Protein AF-0000000074038233 (afdb_homodimer)

pLDDT: mean 83.35, std 12.96, range [37.84, 97.69]

Sequence (572 aa):
MSAATRVLFHPYRFRLAFTYTLSVTEFVLGLLYPFTIGLAINGFLDGRGIISIAPLTAVWLLQAAFSALYQITASRLFAKIYRTIAGKLILGEQNTPDTTSEIAARVIMVEKICDALADEVPLLISGIVGIFGSAVMLFLYDLRVGAVAAALIVIIALLQWWFSIRAVDLNERINTLRESHVKVISQPAPARIRDYFRAITRLNIRFKDVETGAWSIADVFSLGAVVLVLFLVTRNSTFDVGSIYAMVAYVMTLTDSLENAPDLVDEGAHFYDVSLRIATQLRERTMSAATRVLFHPYRFRLAFTYTLSVTEFVLGLLYPFTIGLAINGFLDGRGIISIAPLTAVWLLQAAFSALYQITASRLFAKIYRTIAGKLILGEQNTPDTTSEIAARVIMVEKICDALADEVPLLISGIVGIFGSAVMLFLYDLRVGAVAAALIVIIALLQWWFSIRAVDLNERINTLRESHVKVISQPAPARIRDYFRAITRLNIRFKDVETGAWSIADVFSLGAVVLVLFLVTRNSTFDVGSIYAMVAYVMTLTDSLENAPDLVDEGAHFYDVSLRIATQLRERT

Foldseek 3Di:
DDPLCCVLCVVVVVLLVVLVVLLLLLLLLVLCQLVLQLQLVVCVVVVVPPVSNVSNVVSVVSSVVSVVVSVVSLVVSLVVSLCVVLVCLVPVCVPPPDDPVRSVVLSVLSVVLSVLSVPQVSLLSNLVCLQVVLLVVLCVLPVVLSVLSVVLLVVLVVLVVVLVVVLVVLVVVLVVLVVCVVVCVVDPDVVSVVVSVVVNVVSVVVNVVSVVVSLVVSVVSLVVSLVVLLVVQVVPVPDDPSSSSSSSVSSVSNSVSSSCVVVSVVSVVVSVVSSVVSSVVVVVVD/DDPLCCVLCVVVVVLLVVLVVLLLLLLLLVLCQLVLVLQLVVCVVVVVPPVSNVVNVVSVVVSVVSVVVSVVSLVVSLVVSLCVVLVCLVPVCPPPPDDPVRSVVLSVLSVVLSVLSSPQSSLLSNLVCLQVVLLVVLCVLPVVLSVLSVVLLVVLVVLVVVLVVVLVVLVVVLVVLVVCVVVCVVDPDVVSVVVSVVVNVVSVVVSVVSVVVSLVVSVVSLVVSLVVLLVVQVVPPPDDPSSSSSSSVSSVSNSVSSSCVVVSVVSVVVSVVSSVVSSVVVVVVD

Solvent-accessible surface area (backbone atoms only — not comparable to full-atom values): 28769 Å² total; per-residue (Å²): 126,60,71,44,52,42,63,72,36,48,85,43,41,67,61,48,50,51,36,50,48,32,46,50,49,22,47,53,38,55,64,40,44,44,54,28,48,14,46,24,48,42,23,35,65,71,64,59,45,74,66,28,40,46,62,35,52,50,40,51,51,48,23,47,49,31,44,42,51,24,51,56,51,41,46,51,49,43,36,49,51,43,40,54,50,42,46,45,58,66,64,64,41,77,82,51,90,64,50,61,64,54,51,51,52,49,44,50,50,50,51,51,49,43,47,36,58,66,55,40,49,54,50,43,49,46,36,52,45,31,39,52,48,28,34,51,53,31,37,72,74,34,62,70,50,16,48,48,42,51,50,49,52,51,53,46,48,51,51,48,50,54,48,48,58,55,48,50,57,51,48,51,53,48,50,56,52,55,67,44,43,64,60,46,57,69,54,75,39,70,68,59,48,52,50,49,43,50,50,50,36,50,53,50,37,52,50,50,51,54,49,44,50,51,50,49,54,46,47,52,52,45,49,51,46,52,52,51,40,53,52,58,52,43,66,42,79,79,58,50,68,14,55,48,42,21,50,53,48,31,52,52,44,26,49,54,28,57,69,46,41,63,59,41,50,51,42,48,49,50,47,48,50,54,44,48,55,47,28,53,57,51,48,74,68,100,126,62,70,44,50,43,63,72,36,48,84,43,40,66,61,50,50,52,37,50,48,31,48,50,48,21,47,53,39,55,65,40,45,43,55,29,48,13,47,23,47,41,22,36,65,71,64,59,45,75,68,29,41,47,62,35,53,50,42,50,52,49,24,47,48,32,44,42,51,24,52,57,51,40,46,51,49,43,36,49,52,42,41,54,52,43,47,47,58,64,64,63,42,78,81,51,90,64,50,60,64,55,50,51,52,49,44,51,49,49,50,50,48,44,47,37,56,68,55,38,49,54,52,43,48,47,36,50,45,31,38,52,49,27,36,52,52,31,38,72,75,33,62,69,51,17,48,49,42,50,50,50,51,51,54,47,49,51,51,49,50,54,49,48,59,55,47,50,57,54,47,51,52,48,50,55,52,56,68,44,42,64,60,46,57,68,54,76,41,70,71,59,46,51,50,48,42,50,50,51,36,50,52,51,37,50,52,49,50,55,49,42,50,52,51,48,54,46,47,52,53,45,50,51,46,52,53,52,40,53,51,57,51,44,67,41,81,80,58,49,69,14,57,47,43,19,49,54,47,31,51,50,43,26,48,54,27,57,70,46,40,63,60,40,51,50,42,49,49,49,48,49,51,55,43,48,54,48,29,53,59,51,48,75,70,98

InterPro domains:
  IPR011527 ABC transporter type 1, transmembrane domain [PF13748] (10-234)
  IPR011527 ABC transporter type 1, transmembrane domain [PS50929] (22-270)
  IPR036640 ABC transporter type 1, transmembrane domain superfamily [G3DSA:1.20.1560.10] (7-269)
  IPR036640 ABC transporter type 1, transmembrane domain superfamily [SSF90123] (9-262)

Secondary structure (DSSP, 8-state):
--HHHHHHHGGGHHHHHHHHHHHHHHHHHHTTHHHHHHHHHHHHHTT-GGGGGHHHHHHHHHHHHHHHHHHHHHHHHHHHHHHHHHHHHHHGGGGS---HHHHHHHHHHHHHHHHHHHHHHHHHHHHHIIIIIHHHHHHHH-HHHHHHHHHHHHHHHHHHHHHHHHHHHHHHHHHHHHHTHHHHHHS--HHHHHHHHHHHHHHHHHHHHHHHHHHHHHHHHHHHHHHHHHHHHHH-TT--HHHHHHHHHHHHHHHHHHHTHHHHHHHHHHHHHHHHHHHHHHHTT-/--HHHHHHHGGGHHHHHHHHHHHHHHHHHHTTHHHHHHHHHHHHHTT-GGGGGHHHHHHHHHHHHHHHHHHHHHHHHHHHHHHHHHHHHHHGGGGS---HHHHHHHHHHHHHHHHHHHHHHHHHHHHHIIIIIHHHHHHHH-HHHHHHHHHHHHHHHHHHHHHHHHHHHHHHHHHHHHHTHHHHHHS--HHHHHHHHHHHHHHHHHHHHHHHHHHHHHHHHHHHHHHHHHHHHHH-TT--HHHHHHHHHHHHHHHHHHHTHHHHHHHHHHHHHHHHHHHHHHHTT-

Nearest PDB structures (foldseek):
  8chb-assembly1_B  TM=6.673E-01  e=4.716E-07  Bacillus subtilis
  8qoe-assembly1_A  TM=6.163E-01  e=1.747E-07  Bacillus subtilis
  8vp5-assembly1_B  TM=6.688E-01  e=1.217E-06  Acetivibrio thermocellus ATCC 27405
  7sel-assembly1_B  TM=6.405E-01  e=1.217E-05  Escherichia coli
  8t46-assembly1_A  TM=6.526E-01  e=5.402E-05  Homo sapiens

Radius of gyration: 25.87 Å; Cα contacts (8 Å, |Δi|>4): 597; chains: 2; bounding box: 47×79×59 Å

Structure (mmCIF, N/CA/C/O backbone):
data_AF-0000000074038233-model_v1
#
loop_
_entity.id
_entity.type
_entity.pdbx_description
1 polymer 'ABC transporter transmembrane region'
#
loop_
_atom_site.group_PDB
_atom_site.id
_atom_site.type_symbol
_atom_site.label_atom_id
_atom_site.label_alt_id
_atom_site.label_comp_id
_atom_site.label_asym_id
_atom_site.label_entity_id
_atom_site.label_seq_id
_atom_site.pdbx_PDB_ins_code
_atom_site.Cartn_x
_atom_site.Cartn_y
_atom_site.Cartn_z
_atom_site.occupancy
_atom_site.B_iso_or_equiv
_atom_site.auth_seq_id
_atom_site.auth_comp_id
_atom_site.auth_asym_id
_atom_site.auth_atom_id
_atom_site.pdbx_PDB_model_num
ATOM 1 N N . MET A 1 1 ? -5.223 19.297 -16.031 1 38.03 1 MET A N 1
ATOM 2 C CA . MET A 1 1 ? -4.094 19.938 -15.359 1 38.03 1 MET A CA 1
ATOM 3 C C . MET A 1 1 ? -4.277 21.453 -15.32 1 38.03 1 MET A C 1
ATOM 5 O O . MET A 1 1 ? -4.488 22.094 -16.359 1 38.03 1 MET A O 1
ATOM 9 N N . SER A 1 2 ? -4.465 21.875 -14.18 1 43.56 2 SER A N 1
ATOM 10 C CA . SER A 1 2 ? -4.793 23.297 -14.195 1 43.56 2 SER A CA 1
ATOM 11 C C . SER A 1 2 ? -3.664 24.109 -14.805 1 43.56 2 SER A C 1
ATOM 13 O O . SER A 1 2 ? -2.512 23.672 -14.828 1 43.56 2 SER A O 1
ATOM 15 N N . ALA A 1 3 ? -3.924 25.156 -15.461 1 46.62 3 ALA A N 1
ATOM 16 C CA . ALA A 1 3 ? -3.07 26.156 -16.109 1 46.62 3 ALA A CA 1
ATOM 17 C C . ALA A 1 3 ? -1.905 26.531 -15.195 1 46.62 3 ALA A C 1
ATOM 19 O O . ALA A 1 3 ? -0.784 26.75 -15.664 1 46.62 3 ALA A O 1
ATOM 20 N N . ALA A 1 4 ? -2.191 26.609 -13.914 1 43.53 4 ALA A N 1
ATOM 21 C CA . ALA A 1 4 ? -1.221 27.125 -12.953 1 43.53 4 ALA A CA 1
ATOM 22 C C . ALA A 1 4 ? -0.135 26.094 -12.656 1 43.53 4 ALA A C 1
ATOM 24 O O . ALA A 1 4 ? 1.044 26.438 -12.547 1 43.53 4 ALA A O 1
ATOM 25 N N . THR A 1 5 ? -0.519 24.734 -12.508 1 53.25 5 THR A N 1
ATOM 26 C CA . THR A 1 5 ? 0.514 23.703 -12.375 1 53.25 5 THR A CA 1
ATOM 27 C C . THR A 1 5 ? 1.423 23.703 -13.602 1 53.25 5 THR A C 1
ATOM 29 O O . THR A 1 5 ? 2.623 23.438 -13.492 1 53.25 5 THR A O 1
ATOM 32 N N . ARG A 1 6 ? 0.792 24.125 -14.594 1 55.62 6 ARG A N 1
ATOM 33 C CA . ARG A 1 6 ? 1.523 24.188 -15.852 1 55.62 6 ARG A CA 1
ATOM 34 C C . ARG A 1 6 ? 2.582 25.281 -15.82 1 55.62 6 ARG A C 1
ATOM 36 O O . ARG A 1 6 ? 3.691 25.094 -16.328 1 55.62 6 ARG A O 1
ATOM 43 N N . VAL A 1 7 ? 2.197 26.344 -15.156 1 53.88 7 VAL A N 1
ATOM 44 C CA . VAL A 1 7 ? 3.135 27.469 -15.164 1 53.88 7 VAL A CA 1
ATOM 45 C C . VAL A 1 7 ? 4.32 27.156 -14.258 1 53.88 7 VAL A C 1
ATOM 47 O O . VAL A 1 7 ? 5.465 27.469 -14.586 1 53.88 7 VAL A O 1
ATOM 50 N N . LEU A 1 8 ? 3.986 26.5 -13.133 1 58.06 8 LEU A N 1
ATOM 51 C CA . LEU A 1 8 ? 5.047 26.25 -12.156 1 58.06 8 LEU A CA 1
ATOM 52 C C . LEU A 1 8 ? 5.922 25.078 -12.594 1 58.06 8 LEU A C 1
ATOM 54 O O . LEU A 1 8 ? 7.141 25.109 -12.398 1 58.06 8 LEU A O 1
ATOM 58 N N . PHE A 1 9 ? 5.262 24.234 -13.281 1 66 9 PHE A N 1
ATOM 59 C CA . PHE A 1 9 ? 6.004 23.016 -13.594 1 66 9 PHE A CA 1
ATOM 60 C C . PHE A 1 9 ? 6.402 23 -15.062 1 66 9 PHE A C 1
ATOM 62 O O . PHE A 1 9 ? 7.129 22.109 -15.508 1 66 9 PHE A O 1
ATOM 69 N N . HIS A 1 10 ? 6.023 24.062 -15.68 1 68.88 10 HIS A N 1
ATOM 70 C CA . HIS A 1 10 ? 6.285 24.141 -17.109 1 68.88 10 HIS A CA 1
ATOM 71 C C . HIS A 1 10 ? 7.777 24.047 -17.406 1 68.88 10 HIS A C 1
ATOM 73 O O . HIS A 1 10 ? 8.195 23.312 -18.312 1 68.88 10 HIS A O 1
ATOM 79 N N . PRO A 1 11 ? 8.539 24.719 -16.547 1 74.69 11 PRO A N 1
ATOM 80 C CA . PRO A 1 11 ? 9.961 24.609 -16.875 1 74.69 11 PRO A CA 1
ATOM 81 C C . PRO A 1 11 ? 10.531 23.219 -16.594 1 74.69 11 PRO A C 1
ATOM 83 O O . PRO A 1 11 ? 11.562 22.844 -17.156 1 74.69 11 PRO A O 1
ATOM 86 N N . TYR A 1 12 ? 9.82 22.594 -15.828 1 85.38 12 TYR A N 1
ATOM 87 C CA . TYR A 1 12 ? 10.328 21.281 -15.422 1 85.38 12 TYR A CA 1
ATOM 88 C C . TYR A 1 12 ? 9.508 20.156 -16.062 1 85.38 12 TYR A C 1
ATOM 90 O O . TYR A 1 12 ? 9.625 19 -15.672 1 85.38 12 TYR A O 1
ATOM 98 N N . ARG A 1 13 ? 8.82 20.516 -17.094 1 84.44 13 ARG A N 1
ATOM 99 C CA . ARG A 1 13 ? 7.891 19.562 -17.688 1 84.44 13 ARG A CA 1
ATOM 100 C C . ARG A 1 13 ? 8.633 18.375 -18.281 1 84.44 13 ARG A C 1
ATOM 102 O O . ARG A 1 13 ? 8.203 17.234 -18.141 1 84.44 13 ARG A O 1
ATOM 109 N N . PHE A 1 14 ? 9.719 18.656 -18.984 1 90.06 14 PHE A N 1
ATOM 110 C CA . PHE A 1 14 ? 10.445 17.594 -19.641 1 90.06 14 PHE A CA 1
ATOM 111 C C . PHE A 1 14 ? 11.156 16.703 -18.609 1 90.06 14 PHE A C 1
ATOM 113 O O . PHE A 1 14 ? 11.211 15.484 -18.766 1 90.06 14 PHE A O 1
ATOM 120 N N . ARG A 1 15 ? 11.672 17.312 -17.594 1 91.25 15 ARG A N 1
ATOM 121 C CA . ARG A 1 15 ? 12.344 16.547 -16.547 1 91.25 15 ARG A CA 1
ATOM 122 C C . ARG A 1 15 ? 11.344 15.711 -15.758 1 91.25 15 ARG A C 1
ATOM 124 O O . ARG A 1 15 ? 11.648 14.578 -15.383 1 91.25 15 ARG A O 1
ATOM 131 N N . LEU A 1 16 ? 10.188 16.312 -15.516 1 91.81 16 LEU A N 1
ATOM 132 C CA . LEU A 1 16 ? 9.133 15.578 -14.836 1 91.81 16 LEU A CA 1
ATOM 133 C C . LEU A 1 16 ? 8.648 14.406 -15.688 1 91.81 16 LEU A C 1
ATOM 135 O O . LEU A 1 16 ? 8.453 13.305 -15.172 1 91.81 16 LEU A O 1
ATOM 139 N N . ALA A 1 17 ? 8.445 14.68 -16.938 1 93.06 17 ALA A N 1
ATOM 140 C CA . ALA A 1 17 ? 8.016 13.625 -17.859 1 93.06 17 ALA A CA 1
ATOM 141 C C . ALA A 1 17 ? 9.023 12.477 -17.875 1 93.06 17 ALA A C 1
ATOM 143 O O . ALA A 1 17 ? 8.641 11.305 -17.875 1 93.06 17 ALA A O 1
ATOM 144 N N . PHE A 1 18 ? 10.258 12.836 -17.938 1 94.81 18 PHE A N 1
ATOM 145 C CA . PHE A 1 18 ? 11.312 11.828 -17.922 1 94.81 18 PHE A CA 1
ATOM 146 C C . PHE A 1 18 ? 11.266 11.008 -16.641 1 94.81 18 PHE A C 1
ATOM 148 O O . PHE A 1 18 ? 11.32 9.773 -16.688 1 94.81 18 PHE A O 1
ATOM 155 N N . THR A 1 19 ? 11.125 11.703 -15.547 1 94.25 19 THR A N 1
ATOM 156 C CA . THR A 1 19 ? 11.102 11.047 -14.242 1 94.25 19 THR A CA 1
ATOM 157 C C . THR A 1 19 ? 9.914 10.086 -14.141 1 94.25 19 THR A C 1
ATOM 159 O O . THR A 1 19 ? 10.07 8.945 -13.711 1 94.25 19 THR A O 1
ATOM 162 N N . TYR A 1 20 ? 8.789 10.469 -14.578 1 94.75 20 TYR A N 1
ATOM 163 C CA . TYR A 1 20 ? 7.598 9.633 -14.453 1 94.75 20 TYR A CA 1
ATOM 164 C C . TYR A 1 20 ? 7.609 8.516 -15.492 1 94.75 20 TYR A C 1
ATOM 166 O O . TYR A 1 20 ? 7.016 7.457 -15.273 1 94.75 20 TYR A O 1
ATOM 174 N N . THR A 1 21 ? 8.297 8.758 -16.594 1 96.69 21 THR A N 1
ATOM 175 C CA . THR A 1 21 ? 8.492 7.668 -17.531 1 96.69 21 THR A CA 1
ATOM 176 C C . THR A 1 21 ? 9.312 6.547 -16.906 1 96.69 21 THR A C 1
ATOM 178 O O . THR A 1 21 ? 9.047 5.363 -17.141 1 96.69 21 THR A O 1
ATOM 181 N N . LEU A 1 22 ? 10.273 6.949 -16.094 1 96.75 22 LEU A N 1
ATOM 182 C CA . LEU A 1 22 ? 11.055 5.957 -15.352 1 96.75 22 LEU A CA 1
ATOM 183 C C . LEU A 1 22 ? 10.164 5.176 -14.398 1 96.75 22 LEU A C 1
ATOM 185 O O . LEU A 1 22 ? 10.297 3.955 -14.273 1 96.75 22 LEU A O 1
ATOM 189 N N . SER A 1 23 ? 9.266 5.879 -13.812 1 95.94 23 SER A N 1
ATOM 190 C CA . SER A 1 23 ? 8.336 5.246 -12.883 1 95.94 23 SER A CA 1
ATOM 191 C C . SER A 1 23 ? 7.398 4.289 -13.609 1 95.94 23 SER A C 1
ATOM 193 O O . SER A 1 23 ? 7.199 3.156 -13.172 1 95.94 23 SER A O 1
ATOM 195 N N . VAL A 1 24 ? 6.867 4.684 -14.703 1 96.75 24 VAL A N 1
ATOM 196 C CA . VAL A 1 24 ? 5.992 3.834 -15.5 1 96.75 24 VAL A CA 1
ATOM 197 C C . VAL A 1 24 ? 6.746 2.578 -15.93 1 96.75 24 VAL A C 1
ATOM 199 O O . VAL A 1 24 ? 6.215 1.468 -15.844 1 96.75 24 VAL A O 1
ATOM 202 N N . THR A 1 25 ? 7.926 2.775 -16.359 1 97.44 25 THR A N 1
ATOM 203 C CA . THR A 1 25 ? 8.734 1.665 -16.844 1 97.44 25 THR A CA 1
ATOM 204 C C . THR A 1 25 ? 8.992 0.654 -15.727 1 97.44 25 THR A C 1
ATOM 206 O O . THR A 1 25 ? 8.898 -0.555 -15.945 1 97.44 25 THR A O 1
ATOM 209 N N . GLU A 1 26 ? 9.328 1.176 -14.602 1 95.69 26 GLU A N 1
ATOM 210 C CA . GLU A 1 26 ? 9.609 0.253 -13.5 1 95.69 26 GLU A CA 1
ATOM 211 C C . GLU A 1 26 ? 8.367 -0.553 -13.133 1 95.69 26 GLU A C 1
ATOM 213 O O . GLU A 1 26 ? 8.461 -1.753 -12.859 1 95.69 26 GLU A O 1
ATOM 218 N N . PHE A 1 27 ? 7.18 -0.013 -13.156 1 96.06 27 PHE A N 1
ATOM 219 C CA . PHE A 1 27 ? 5.961 -0.726 -12.789 1 96.06 27 PHE A CA 1
ATOM 220 C C . PHE A 1 27 ? 5.555 -1.703 -13.883 1 96.06 27 PHE A C 1
ATOM 222 O O . PHE A 1 27 ? 5.031 -2.781 -13.594 1 96.06 27 PHE A O 1
ATOM 229 N N . VAL A 1 28 ? 5.812 -1.321 -15.086 1 96.94 28 VAL A N 1
ATOM 230 C CA . VAL A 1 28 ? 5.543 -2.23 -16.188 1 96.94 28 VAL A CA 1
ATOM 231 C C . VAL A 1 28 ? 6.453 -3.451 -16.094 1 96.94 28 VAL A C 1
ATOM 233 O O . VAL A 1 28 ? 6.008 -4.582 -16.297 1 96.94 28 VAL A O 1
ATOM 236 N N . LEU A 1 29 ? 7.707 -3.189 -15.805 1 97.06 29 LEU A N 1
ATOM 237 C CA . LEU A 1 29 ? 8.641 -4.293 -15.602 1 97.06 29 LEU A CA 1
ATOM 238 C C . LEU A 1 29 ? 8.203 -5.168 -14.438 1 97.06 29 LEU A C 1
ATOM 240 O O . LEU A 1 29 ? 8.32 -6.395 -14.492 1 97.06 29 LEU A O 1
ATOM 244 N N . GLY A 1 30 ? 7.695 -4.508 -13.398 1 95.44 30 GLY A N 1
ATOM 245 C CA . GLY A 1 30 ? 7.172 -5.258 -12.266 1 95.44 30 GLY A CA 1
ATOM 246 C C . GLY A 1 30 ? 6 -6.148 -12.625 1 95.44 30 GLY A C 1
ATOM 247 O O . GLY A 1 30 ? 5.852 -7.242 -12.078 1 95.44 30 GLY A O 1
ATOM 248 N N . LEU A 1 31 ? 5.266 -5.754 -13.547 1 95.44 31 LEU A N 1
ATOM 249 C CA . LEU A 1 31 ? 4.102 -6.508 -14.008 1 95.44 31 LEU A CA 1
ATOM 250 C C . LEU A 1 31 ? 4.527 -7.758 -14.766 1 95.44 31 LEU A C 1
ATOM 252 O O . LEU A 1 31 ? 3.717 -8.656 -14.992 1 95.44 31 LEU A O 1
ATOM 256 N N . LEU A 1 32 ? 5.766 -7.801 -15.109 1 97.12 32 LEU A N 1
ATOM 257 C CA . LEU A 1 32 ? 6.246 -8.945 -15.867 1 97.12 32 LEU A CA 1
ATOM 258 C C . LEU A 1 32 ? 6.715 -10.062 -14.938 1 97.12 32 LEU A C 1
ATOM 260 O O . LEU A 1 32 ? 7.074 -11.148 -15.398 1 97.12 32 LEU A O 1
ATOM 264 N N . TYR A 1 33 ? 6.605 -9.852 -13.656 1 95.69 33 TYR A N 1
ATOM 265 C CA . TYR A 1 33 ? 7.086 -10.836 -12.695 1 95.69 33 TYR A CA 1
ATOM 266 C C . TYR A 1 33 ? 6.309 -12.141 -12.828 1 95.69 33 TYR A C 1
ATOM 268 O O . TYR A 1 33 ? 6.902 -13.211 -13.016 1 95.69 33 TYR A O 1
ATOM 276 N N . PRO A 1 34 ? 4.996 -12.07 -12.805 1 95.62 34 PRO A N 1
ATOM 277 C CA . PRO A 1 34 ? 4.262 -13.336 -12.922 1 95.62 34 PRO A CA 1
ATOM 278 C C . PRO A 1 34 ? 4.57 -14.078 -14.219 1 95.62 34 PRO A C 1
ATOM 280 O O . PRO A 1 34 ? 4.684 -15.305 -14.227 1 95.62 34 PRO A O 1
ATOM 283 N N . PHE A 1 35 ? 4.699 -13.367 -15.281 1 96.12 35 PHE A N 1
ATOM 284 C CA . PHE A 1 35 ? 5.012 -13.961 -16.578 1 96.12 35 PHE A CA 1
ATOM 285 C C . PHE A 1 35 ? 6.367 -14.656 -16.547 1 96.12 35 PHE A C 1
ATOM 287 O O . PHE A 1 35 ? 6.488 -15.812 -16.953 1 96.12 35 PHE A O 1
ATOM 294 N N . THR A 1 36 ? 7.355 -13.953 -16.062 1 96.12 36 THR A N 1
ATOM 295 C CA . THR A 1 36 ? 8.711 -14.492 -16.047 1 96.12 36 THR A CA 1
ATOM 296 C C . THR A 1 36 ? 8.836 -15.609 -15.016 1 96.12 36 THR A C 1
ATOM 298 O O . THR A 1 36 ? 9.602 -16.562 -15.211 1 96.12 36 THR A O 1
ATOM 301 N N . ILE A 1 37 ? 8.109 -15.5 -13.93 1 94.38 37 ILE A N 1
ATOM 302 C CA . ILE A 1 37 ? 8.086 -16.578 -12.945 1 94.38 37 ILE A CA 1
ATOM 303 C C . ILE A 1 37 ? 7.461 -17.828 -13.562 1 94.38 37 ILE A C 1
ATOM 305 O O . ILE A 1 37 ? 7.945 -18.938 -13.352 1 94.38 37 ILE A O 1
ATOM 309 N N . GLY A 1 38 ? 6.387 -17.609 -14.32 1 94.06 38 GLY A N 1
ATOM 310 C CA . GLY A 1 38 ? 5.789 -18.734 -15.039 1 94.06 38 GLY A CA 1
ATOM 311 C C . GLY A 1 38 ? 6.758 -19.422 -15.984 1 94.06 38 GLY A C 1
ATOM 312 O O . GLY A 1 38 ? 6.797 -20.656 -16.047 1 94.06 38 GLY A O 1
ATOM 313 N N . LEU A 1 39 ? 7.539 -18.625 -16.672 1 93.19 39 LEU A N 1
ATOM 314 C CA . LEU A 1 39 ? 8.547 -19.172 -17.578 1 93.19 39 LEU A CA 1
ATOM 315 C C . LEU A 1 39 ? 9.586 -19.969 -16.797 1 93.19 39 LEU A C 1
ATOM 317 O O . LEU A 1 39 ? 10.039 -21.031 -17.25 1 93.19 39 LEU A O 1
ATOM 321 N N . ALA A 1 40 ? 9.953 -19.438 -15.711 1 92.44 40 ALA A N 1
ATOM 322 C CA . ALA A 1 40 ? 10.945 -20.109 -14.875 1 92.44 40 ALA A CA 1
ATOM 323 C C . ALA A 1 40 ? 10.406 -21.438 -14.359 1 92.44 40 ALA A C 1
ATOM 325 O O . ALA A 1 40 ? 11.125 -22.453 -14.344 1 92.44 40 ALA A O 1
ATOM 326 N N . ILE A 1 41 ? 9.18 -21.438 -13.945 1 90.31 41 ILE A N 1
ATOM 327 C CA . ILE A 1 41 ? 8.547 -22.656 -13.453 1 90.31 41 ILE A CA 1
ATOM 328 C C . ILE A 1 41 ? 8.539 -23.719 -14.555 1 90.31 41 ILE A C 1
ATOM 330 O O . ILE A 1 41 ? 8.984 -24.844 -14.344 1 90.31 41 ILE A O 1
ATOM 334 N N . ASN A 1 42 ? 8.078 -23.328 -15.695 1 90.94 42 ASN A N 1
ATOM 335 C CA . ASN A 1 42 ? 8.023 -24.266 -16.812 1 90.94 42 ASN A CA 1
ATOM 336 C C . ASN A 1 42 ? 9.414 -24.734 -17.219 1 90.94 42 ASN A C 1
ATOM 338 O O . ASN A 1 42 ? 9.602 -25.906 -17.547 1 90.94 42 ASN A O 1
ATOM 342 N N . GLY A 1 43 ? 10.328 -23.844 -17.219 1 89.31 43 GLY A N 1
ATOM 343 C CA . GLY A 1 43 ? 11.688 -24.203 -17.594 1 89.31 43 GLY A CA 1
ATOM 344 C C . GLY A 1 43 ? 12.32 -25.203 -16.641 1 89.31 43 GLY A C 1
ATOM 345 O O . GLY A 1 43 ? 12.969 -26.156 -17.062 1 89.31 43 GLY A O 1
ATOM 346 N N . PHE A 1 44 ? 12.141 -25.016 -15.375 1 85.38 44 PHE A N 1
ATOM 347 C CA . PHE A 1 44 ? 12.68 -25.938 -14.383 1 85.38 44 PHE A CA 1
ATOM 348 C C . PHE A 1 44 ? 11.992 -27.281 -14.469 1 85.38 44 PHE A C 1
ATOM 350 O O . PHE A 1 44 ? 12.641 -28.328 -14.375 1 85.38 44 PHE A O 1
ATOM 357 N N . LEU A 1 45 ? 10.68 -27.234 -14.703 1 83.69 45 LEU A N 1
ATOM 358 C CA . LEU A 1 45 ? 9.914 -28.484 -14.797 1 83.69 45 LEU A CA 1
ATOM 359 C C . LEU A 1 45 ? 10.297 -29.266 -16.047 1 83.69 45 LEU A C 1
ATOM 361 O O . LEU A 1 45 ? 10.258 -30.484 -16.062 1 83.69 45 LEU A O 1
ATOM 365 N N . ASP A 1 46 ? 10.664 -28.5 -17.047 1 86.19 46 ASP A N 1
ATOM 366 C CA . ASP A 1 46 ? 11.047 -29.125 -18.312 1 86.19 46 ASP A CA 1
ATOM 367 C C . ASP A 1 46 ? 12.516 -29.547 -18.297 1 86.19 46 ASP A C 1
ATOM 369 O O . ASP A 1 46 ? 13.023 -30.094 -19.266 1 86.19 46 ASP A O 1
ATOM 373 N N . GLY A 1 47 ? 13.203 -29.203 -17.281 1 81.81 47 GLY A N 1
ATOM 374 C CA . GLY A 1 47 ? 14.586 -29.641 -17.125 1 81.81 47 GLY A CA 1
ATOM 375 C C . GLY A 1 47 ? 15.578 -28.672 -17.734 1 81.81 47 GLY A C 1
ATOM 376 O O . GLY A 1 47 ? 16.734 -29.031 -17.984 1 81.81 47 GLY A O 1
ATOM 377 N N . ARG A 1 48 ? 15.195 -27.453 -18.188 1 83.25 48 ARG A N 1
ATOM 378 C CA . ARG A 1 48 ? 16.094 -26.484 -18.828 1 83.25 48 ARG A CA 1
ATOM 379 C C . ARG A 1 48 ? 17.031 -25.859 -17.797 1 83.25 48 ARG A C 1
ATOM 381 O O . ARG A 1 48 ? 18.031 -25.234 -18.172 1 83.25 48 ARG A O 1
ATOM 388 N N . GLY A 1 49 ? 16.797 -26.125 -16.578 1 78.5 49 GLY A N 1
ATOM 389 C CA . GLY A 1 49 ? 17.703 -25.719 -15.516 1 78.5 49 GLY A CA 1
ATOM 390 C C . GLY A 1 49 ? 17.719 -24.203 -15.297 1 78.5 49 GLY A C 1
ATOM 391 O O . GLY A 1 49 ? 16.688 -23.547 -15.391 1 78.5 49 GLY A O 1
ATOM 392 N N . ILE A 1 50 ? 18.906 -23.641 -15.07 1 80.31 50 ILE A N 1
ATOM 393 C CA . ILE A 1 50 ? 19.125 -22.297 -14.562 1 80.31 50 ILE A CA 1
ATOM 394 C C . ILE A 1 50 ? 18.906 -21.281 -15.68 1 80.31 50 ILE A C 1
ATOM 396 O O . ILE A 1 50 ? 18.578 -20.109 -15.422 1 80.31 50 ILE A O 1
ATOM 400 N N . ILE A 1 51 ? 18.969 -21.719 -16.906 1 84.94 51 ILE A N 1
ATOM 401 C CA . ILE A 1 51 ? 18.781 -20.797 -18.031 1 84.94 51 ILE A CA 1
ATOM 402 C C . ILE A 1 51 ? 17.344 -20.281 -18.031 1 84.94 51 ILE A C 1
ATOM 404 O O . ILE A 1 51 ? 17.078 -19.172 -18.5 1 84.94 51 ILE A O 1
ATOM 408 N N . SER A 1 52 ? 16.484 -21.078 -17.469 1 88.81 52 SER A N 1
ATOM 409 C CA . SER A 1 52 ? 15.062 -20.703 -17.438 1 88.81 52 SER A CA 1
ATOM 410 C C . SER A 1 52 ? 14.82 -19.516 -16.531 1 88.81 52 SER A C 1
ATOM 412 O O . SER A 1 52 ? 13.773 -18.875 -16.609 1 88.81 52 SER A O 1
ATOM 414 N N . ILE A 1 53 ? 15.773 -19.156 -15.734 1 92.31 53 ILE A N 1
ATOM 415 C CA . ILE A 1 53 ? 15.617 -18.078 -14.758 1 92.31 53 ILE A CA 1
ATOM 416 C C . ILE A 1 53 ? 16.109 -16.766 -15.352 1 92.31 53 ILE A C 1
ATOM 418 O O . ILE A 1 53 ? 15.852 -15.695 -14.805 1 92.31 53 ILE A O 1
ATOM 422 N N . ALA A 1 54 ? 16.719 -16.797 -16.453 1 94.12 54 ALA A N 1
ATOM 423 C CA . ALA A 1 54 ? 17.391 -15.648 -17.062 1 94.12 54 ALA A CA 1
ATOM 424 C C . ALA A 1 54 ? 16.391 -14.516 -17.312 1 94.12 54 ALA A C 1
ATOM 426 O O . ALA A 1 54 ? 16.656 -13.359 -16.953 1 94.12 54 ALA A O 1
ATOM 427 N N . PRO A 1 55 ? 15.25 -14.82 -17.875 1 95.44 55 PRO A N 1
ATOM 428 C CA . PRO A 1 55 ? 14.297 -13.727 -18.078 1 95.44 55 PRO A CA 1
ATOM 429 C C . PRO A 1 55 ? 13.867 -13.07 -16.766 1 95.44 55 PRO A C 1
ATOM 431 O O . PRO A 1 55 ? 13.742 -11.844 -16.703 1 95.44 55 PRO A O 1
ATOM 434 N N . LEU A 1 56 ? 13.625 -13.883 -15.781 1 96 56 LEU A N 1
ATOM 435 C CA . LEU A 1 56 ? 13.227 -13.352 -14.477 1 96 56 LEU A CA 1
ATOM 436 C C . LEU A 1 56 ? 14.32 -12.469 -13.891 1 96 56 LEU A C 1
ATOM 438 O O . LEU A 1 56 ? 14.047 -11.359 -13.422 1 96 56 LEU A O 1
ATOM 442 N N . THR A 1 57 ? 15.523 -12.969 -13.922 1 95.81 57 THR A N 1
ATOM 443 C CA . THR A 1 57 ? 16.672 -12.227 -13.406 1 95.81 57 THR A CA 1
ATOM 444 C C . THR A 1 57 ? 16.828 -10.898 -14.141 1 95.81 57 THR A C 1
ATOM 446 O O . THR A 1 57 ? 17.016 -9.852 -13.516 1 95.81 57 THR A O 1
ATOM 449 N N . ALA A 1 58 ? 16.703 -10.992 -15.414 1 97.06 58 ALA A N 1
ATOM 450 C CA . ALA A 1 58 ? 16.875 -9.797 -16.234 1 97.06 58 ALA A CA 1
ATOM 451 C C . ALA A 1 58 ? 15.789 -8.758 -15.914 1 97.06 58 ALA A C 1
ATOM 453 O O . ALA A 1 58 ? 16.094 -7.586 -15.688 1 97.06 58 ALA A O 1
ATOM 454 N N . VAL A 1 59 ? 14.586 -9.18 -15.875 1 97.19 59 VAL A N 1
ATOM 455 C CA . VAL A 1 59 ? 13.469 -8.281 -15.617 1 97.19 59 VAL A CA 1
ATOM 456 C C . VAL A 1 59 ? 13.578 -7.695 -14.211 1 97.19 59 VAL A C 1
ATOM 458 O O . VAL A 1 59 ? 13.359 -6.5 -14.008 1 97.19 59 VAL A O 1
ATOM 461 N N . TRP A 1 60 ? 13.891 -8.539 -13.258 1 96.69 60 TRP A N 1
ATOM 462 C CA . TRP A 1 60 ? 14.008 -8.117 -11.867 1 96.69 60 TRP A CA 1
ATOM 463 C C . TRP A 1 60 ? 15.117 -7.082 -11.703 1 96.69 60 TRP A C 1
ATOM 465 O O . TRP A 1 60 ? 14.922 -6.047 -11.062 1 96.69 60 TRP A O 1
ATOM 475 N N . LEU A 1 61 ? 16.25 -7.336 -12.305 1 96.62 61 LEU A N 1
ATOM 476 C CA . LEU A 1 61 ? 17.391 -6.422 -12.195 1 96.62 61 LEU A CA 1
ATOM 477 C C . LEU A 1 61 ? 17.094 -5.121 -12.938 1 96.62 61 LEU A C 1
ATOM 479 O O . LEU A 1 61 ? 17.484 -4.043 -12.477 1 96.62 61 LEU A O 1
ATOM 483 N N . LEU A 1 62 ? 16.5 -5.25 -14.109 1 97.38 62 LEU A N 1
ATOM 484 C CA . LEU A 1 62 ? 16.109 -4.047 -14.844 1 97.38 62 LEU A CA 1
ATOM 485 C C . LEU A 1 62 ? 15.109 -3.221 -14.047 1 97.38 62 LEU A C 1
ATOM 487 O O . LEU A 1 62 ? 15.211 -1.992 -14 1 97.38 62 LEU A O 1
ATOM 491 N N . GLN A 1 63 ? 14.133 -3.873 -13.5 1 96.44 63 GLN A N 1
ATOM 492 C CA . GLN A 1 63 ? 13.148 -3.182 -12.672 1 96.44 63 GLN A CA 1
ATOM 493 C C . GLN A 1 63 ? 13.812 -2.482 -11.492 1 96.44 63 GLN A C 1
ATOM 495 O O . GLN A 1 63 ? 13.477 -1.342 -11.164 1 96.44 63 GLN A O 1
ATOM 500 N N . ALA A 1 64 ? 14.734 -3.189 -10.844 1 94.88 64 ALA A N 1
ATOM 501 C CA . ALA A 1 64 ? 15.469 -2.605 -9.727 1 94.88 64 ALA A CA 1
ATOM 502 C C . ALA A 1 64 ? 16.281 -1.393 -10.18 1 94.88 64 ALA A C 1
ATOM 504 O O . ALA A 1 64 ? 16.328 -0.377 -9.484 1 94.88 64 ALA A O 1
ATOM 505 N N . ALA A 1 65 ? 16.875 -1.522 -11.312 1 96.5 65 ALA A N 1
ATOM 506 C CA . ALA A 1 65 ? 17.688 -0.432 -11.852 1 96.5 65 ALA A CA 1
ATOM 507 C C . ALA A 1 65 ? 16.812 0.785 -12.164 1 96.5 65 ALA A C 1
ATOM 509 O O . ALA A 1 65 ? 17.172 1.914 -11.82 1 96.5 65 ALA A O 1
ATOM 510 N N . PHE A 1 66 ? 15.703 0.556 -12.828 1 96.56 66 PHE A N 1
ATOM 511 C CA . PHE A 1 66 ? 14.805 1.653 -13.164 1 96.56 66 PHE A CA 1
ATOM 512 C C . PHE A 1 66 ? 14.188 2.252 -11.906 1 96.56 66 PHE A C 1
ATOM 514 O O . PHE A 1 66 ? 13.93 3.457 -11.852 1 96.56 66 PHE A O 1
ATOM 521 N N . SER A 1 67 ? 13.922 1.437 -10.945 1 94.31 67 SER A N 1
ATOM 522 C CA . SER A 1 67 ? 13.414 1.927 -9.672 1 94.31 67 SER A CA 1
ATOM 523 C C . SER A 1 67 ? 14.422 2.848 -8.992 1 94.31 67 SER A C 1
ATOM 525 O O . SER A 1 67 ? 14.062 3.926 -8.516 1 94.31 67 SER A O 1
ATOM 527 N N . ALA A 1 68 ? 15.648 2.414 -8.977 1 94.31 68 ALA A N 1
ATOM 528 C CA . ALA A 1 68 ? 16.703 3.23 -8.391 1 94.31 68 ALA A CA 1
ATOM 529 C C . ALA A 1 68 ? 16.891 4.535 -9.164 1 94.31 68 ALA A C 1
ATOM 531 O O . ALA A 1 68 ? 17.031 5.602 -8.562 1 94.31 68 ALA A O 1
ATOM 532 N N . LEU A 1 69 ? 16.906 4.371 -10.453 1 95.62 69 LEU A N 1
ATOM 533 C CA . LEU A 1 69 ? 17.062 5.551 -11.297 1 95.62 69 LEU A CA 1
ATOM 534 C C . LEU A 1 69 ? 15.938 6.547 -11.055 1 95.62 69 LEU A C 1
ATOM 536 O O . LEU A 1 69 ? 16.172 7.754 -11 1 95.62 69 LEU A O 1
ATOM 540 N N . TYR A 1 70 ? 14.695 6.066 -10.914 1 95.12 70 TYR A N 1
ATOM 541 C CA . TYR A 1 70 ? 13.555 6.934 -10.625 1 95.12 70 TYR A CA 1
ATOM 542 C C . TYR A 1 70 ? 13.742 7.648 -9.289 1 95.12 70 TYR A C 1
ATOM 544 O O . TYR A 1 70 ? 13.547 8.859 -9.203 1 95.12 70 TYR A O 1
ATOM 552 N N . GLN A 1 71 ? 14.148 6.93 -8.312 1 92.5 71 GLN A N 1
ATOM 553 C CA . GLN A 1 71 ? 14.273 7.516 -6.98 1 92.5 71 GLN A CA 1
ATOM 554 C C . GLN A 1 71 ? 15.359 8.586 -6.945 1 92.5 71 GLN A C 1
ATOM 556 O O . GLN A 1 71 ? 15.172 9.648 -6.348 1 92.5 71 GLN A O 1
ATOM 561 N N . ILE A 1 72 ? 16.484 8.305 -7.602 1 93.25 72 ILE A N 1
ATOM 562 C CA . ILE A 1 72 ? 17.609 9.234 -7.613 1 93.25 72 ILE A CA 1
ATOM 563 C C . ILE A 1 72 ? 17.219 10.492 -8.391 1 93.25 72 ILE A C 1
ATOM 565 O O . ILE A 1 72 ? 17.453 11.609 -7.922 1 93.25 72 ILE A O 1
ATOM 569 N N . THR A 1 73 ? 16.625 10.266 -9.539 1 94 73 THR A N 1
ATOM 570 C CA . THR A 1 73 ? 16.25 11.398 -10.391 1 94 73 THR A CA 1
ATOM 571 C C . THR A 1 73 ? 15.125 12.195 -9.758 1 94 73 THR A C 1
ATOM 573 O O . THR A 1 73 ? 15.148 13.43 -9.758 1 94 73 THR A O 1
ATOM 576 N N . ALA A 1 74 ? 14.133 11.531 -9.195 1 93.19 74 ALA A N 1
ATOM 577 C CA . ALA A 1 74 ? 12.984 12.188 -8.578 1 93.19 74 ALA A CA 1
ATOM 578 C C . ALA A 1 74 ? 13.406 13.031 -7.383 1 93.19 74 ALA A C 1
ATOM 580 O O . ALA A 1 74 ? 12.984 14.18 -7.238 1 93.19 74 ALA A O 1
ATOM 581 N N . SER A 1 75 ? 14.234 12.438 -6.5 1 91 75 SER A N 1
ATOM 582 C CA . SER A 1 75 ? 14.656 13.156 -5.297 1 91 75 SER A CA 1
ATOM 583 C C . SER A 1 75 ? 15.398 14.438 -5.652 1 91 75 SER A C 1
ATOM 585 O O . SER A 1 75 ? 15.164 15.484 -5.039 1 91 75 SER A O 1
ATOM 587 N N . ARG A 1 76 ? 16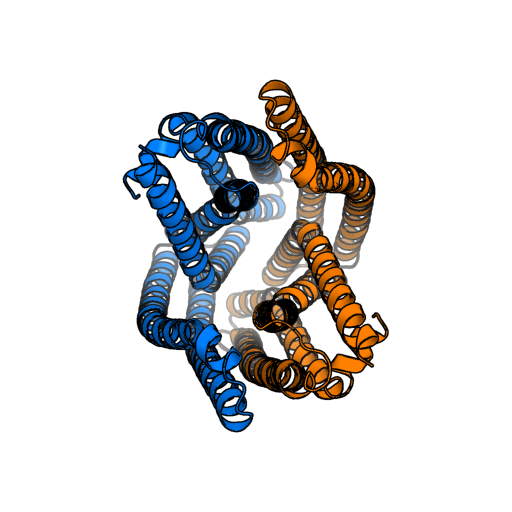.219 14.445 -6.629 1 91.75 76 ARG A N 1
ATOM 588 C CA . ARG A 1 76 ? 17 15.609 -7.043 1 91.75 76 ARG A CA 1
ATOM 589 C C . ARG A 1 76 ? 16.109 16.625 -7.742 1 91.75 76 ARG A C 1
ATOM 591 O O . ARG A 1 76 ? 16.266 17.844 -7.547 1 91.75 76 ARG A O 1
ATOM 598 N N . LEU A 1 77 ? 15.258 16.078 -8.539 1 91.56 77 LEU A N 1
ATOM 599 C CA . LEU A 1 77 ? 14.352 16.984 -9.25 1 91.56 77 LEU A CA 1
ATOM 600 C C . LEU A 1 77 ? 13.438 17.719 -8.281 1 91.56 77 LEU A C 1
ATOM 602 O O . LEU A 1 77 ? 13.289 18.938 -8.367 1 91.56 77 LEU A O 1
ATOM 606 N N . PHE A 1 78 ? 12.852 17.016 -7.348 1 89.44 78 PHE A N 1
ATOM 607 C CA . PHE A 1 78 ? 11.914 17.641 -6.414 1 89.44 78 PHE A CA 1
ATOM 608 C C . PHE A 1 78 ? 12.641 18.578 -5.469 1 89.44 78 PHE A C 1
ATOM 610 O O . PHE A 1 78 ? 12.086 19.594 -5.051 1 89.44 78 PHE A O 1
ATOM 617 N N . ALA A 1 79 ? 13.844 18.188 -5.148 1 87.69 79 ALA A N 1
ATOM 618 C CA . ALA A 1 79 ? 14.656 19.109 -4.352 1 87.69 79 ALA A CA 1
ATOM 619 C C . ALA A 1 79 ? 14.914 20.406 -5.102 1 87.69 79 ALA A C 1
ATOM 621 O O . ALA A 1 79 ? 14.836 21.484 -4.52 1 87.69 79 ALA A O 1
ATOM 622 N N . LYS A 1 80 ? 15.234 20.281 -6.328 1 88.56 80 LYS A N 1
ATOM 623 C CA . LYS A 1 80 ? 15.477 21.469 -7.156 1 88.56 80 LYS A CA 1
ATOM 624 C C . LYS A 1 80 ? 14.219 22.328 -7.281 1 88.56 80 LYS A C 1
ATOM 626 O O . LYS A 1 80 ? 14.289 23.547 -7.184 1 88.56 80 LYS A O 1
ATOM 631 N N . ILE A 1 81 ? 13.141 21.719 -7.523 1 87 81 ILE A N 1
ATOM 632 C CA . ILE A 1 81 ? 11.875 22.438 -7.625 1 87 81 ILE A CA 1
ATOM 633 C C . ILE A 1 81 ? 11.57 23.156 -6.309 1 87 81 ILE A C 1
ATOM 635 O O . ILE A 1 81 ? 11.172 24.312 -6.305 1 87 81 ILE A O 1
ATOM 639 N N . TYR A 1 82 ? 11.781 22.406 -5.254 1 86.31 82 TYR A N 1
ATOM 640 C CA . TYR A 1 82 ? 11.547 22.953 -3.928 1 86.31 82 TYR A CA 1
ATOM 641 C C . TYR A 1 82 ? 12.422 24.188 -3.686 1 86.31 82 TYR A C 1
ATOM 643 O O . TYR A 1 82 ? 11.93 25.234 -3.26 1 86.31 82 TYR A O 1
ATOM 651 N N . ARG A 1 83 ? 13.641 24.094 -3.941 1 84.62 83 ARG A N 1
ATOM 652 C CA . ARG A 1 83 ? 14.594 25.188 -3.725 1 84.62 83 ARG A CA 1
ATOM 653 C C . ARG A 1 83 ? 14.242 26.391 -4.582 1 84.62 83 ARG A C 1
ATOM 655 O O . ARG A 1 83 ? 14.297 27.531 -4.113 1 84.62 83 ARG A O 1
ATOM 662 N N . THR A 1 84 ? 13.945 26.203 -5.805 1 83.38 84 THR A N 1
ATOM 663 C CA . THR A 1 84 ? 13.688 27.281 -6.746 1 83.38 84 THR A CA 1
ATOM 664 C C . THR A 1 84 ? 12.398 28.016 -6.383 1 83.38 84 THR A C 1
ATOM 666 O O . THR A 1 84 ? 12.383 29.25 -6.32 1 83.38 84 THR A O 1
ATOM 669 N N . ILE A 1 85 ? 11.375 27.266 -6.105 1 81.31 85 ILE A N 1
ATOM 670 C CA . ILE A 1 85 ? 10.086 27.891 -5.812 1 81.31 85 ILE A CA 1
ATOM 671 C C . ILE A 1 85 ? 10.133 28.547 -4.438 1 81.31 85 ILE A C 1
ATOM 673 O O . ILE A 1 85 ? 9.648 29.672 -4.266 1 81.31 85 ILE A O 1
ATOM 677 N N . ALA A 1 86 ? 10.633 27.797 -3.461 1 79.44 86 ALA A N 1
ATOM 678 C CA . ALA A 1 86 ? 10.75 28.359 -2.119 1 79.44 86 ALA A CA 1
ATOM 679 C C . ALA A 1 86 ? 11.617 29.625 -2.135 1 79.44 86 ALA A C 1
ATOM 681 O O . ALA A 1 86 ? 11.297 30.594 -1.46 1 79.44 86 ALA A O 1
ATOM 682 N N . GLY A 1 87 ? 12.672 29.594 -2.807 1 77.31 87 GLY A N 1
ATOM 683 C CA . GLY A 1 87 ? 13.523 30.766 -2.941 1 77.31 87 GLY A CA 1
ATOM 684 C C . GLY A 1 87 ? 12.82 31.953 -3.557 1 77.31 87 GLY A C 1
ATOM 685 O O . GLY A 1 87 ? 12.961 33.094 -3.08 1 77.31 87 GLY A O 1
ATOM 686 N N . LYS A 1 88 ? 12.102 31.734 -4.57 1 75.69 88 LYS A N 1
ATOM 687 C CA . LYS A 1 88 ? 11.359 32.781 -5.238 1 75.69 88 LYS A CA 1
ATOM 688 C C . LYS A 1 88 ? 10.289 33.375 -4.316 1 75.69 88 LYS A C 1
ATOM 690 O O . LYS A 1 88 ? 10.031 34.594 -4.355 1 75.69 88 LYS A O 1
ATOM 695 N N . LEU A 1 89 ? 9.727 32.469 -3.574 1 75 89 LEU A N 1
ATOM 696 C CA . LEU A 1 89 ? 8.664 32.906 -2.672 1 75 89 LEU A CA 1
ATOM 697 C C . LEU A 1 89 ? 9.227 33.812 -1.569 1 75 89 LEU A C 1
ATOM 699 O O . LEU A 1 89 ? 8.578 34.75 -1.14 1 75 89 LEU A O 1
ATOM 703 N N . ILE A 1 90 ? 10.352 33.531 -1.12 1 72.94 90 ILE A N 1
ATOM 704 C CA . ILE A 1 90 ? 10.953 34.281 -0.028 1 72.94 90 ILE A CA 1
ATOM 705 C C . ILE A 1 90 ? 11.57 35.562 -0.571 1 72.94 90 ILE A C 1
ATOM 707 O O . ILE A 1 90 ? 11.406 36.625 0.015 1 72.94 90 ILE A O 1
ATOM 711 N N . LEU A 1 91 ? 12.227 35.469 -1.646 1 68.25 91 LEU A N 1
ATOM 712 C CA . LEU A 1 91 ? 12.961 36.625 -2.17 1 68.25 91 LEU A CA 1
ATOM 713 C C . LEU A 1 91 ? 12.047 37.531 -2.975 1 68.25 91 LEU A C 1
ATOM 715 O O . LEU A 1 91 ? 12.32 38.719 -3.094 1 68.25 91 LEU A O 1
ATOM 719 N N . GLY A 1 92 ? 11.133 37.031 -3.674 1 60.09 92 GLY A N 1
ATOM 720 C CA . GLY A 1 92 ? 10.273 37.844 -4.52 1 60.09 92 GLY A CA 1
ATOM 721 C C . GLY A 1 92 ? 9.367 38.781 -3.732 1 60.09 92 GLY A C 1
ATOM 722 O O . GLY A 1 92 ? 8.695 39.656 -4.309 1 60.09 92 GLY A O 1
ATOM 723 N N . GLU A 1 93 ? 9.062 38.594 -2.449 1 54.25 93 GLU A N 1
ATOM 724 C CA . GLU A 1 93 ? 8.086 39.344 -1.669 1 54.25 93 GLU A CA 1
ATOM 725 C C . GLU A 1 93 ? 8.617 40.719 -1.3 1 54.25 93 GLU A C 1
ATOM 727 O O . GLU A 1 93 ? 8.055 41.406 -0.441 1 54.25 93 GLU A O 1
ATOM 732 N N . GLN A 1 94 ? 9.492 41.281 -1.987 1 50.94 94 GLN A N 1
ATOM 733 C CA . GLN A 1 94 ? 9.93 42.594 -1.486 1 50.94 94 GLN A CA 1
ATOM 734 C C . GLN A 1 94 ? 8.773 43.594 -1.492 1 50.94 94 GLN A C 1
ATOM 736 O O . GLN A 1 94 ? 8.805 44.562 -0.752 1 50.94 94 GLN A O 1
ATOM 741 N N . ASN A 1 95 ? 7.746 43.375 -2.314 1 49.91 95 ASN A N 1
ATOM 742 C CA . ASN A 1 95 ? 6.891 44.531 -2.344 1 49.91 95 ASN A CA 1
ATOM 743 C C . ASN A 1 95 ? 5.699 44.406 -1.403 1 49.91 95 ASN A C 1
ATOM 745 O O . ASN A 1 95 ? 4.891 45.312 -1.275 1 49.91 95 ASN A O 1
ATOM 749 N N . THR A 1 96 ? 5.344 43.312 -1.031 1 51.41 96 THR A N 1
ATOM 750 C CA . THR A 1 96 ? 4.234 43.281 -0.085 1 51.41 96 THR A CA 1
ATOM 751 C C . THR A 1 96 ? 4.668 42.656 1.232 1 51.41 96 THR A C 1
ATOM 753 O O . THR A 1 96 ? 5.363 41.625 1.239 1 51.41 96 THR A O 1
ATOM 756 N N . PRO A 1 97 ? 4.617 43.375 2.344 1 53.41 97 PRO A N 1
ATOM 757 C CA . PRO A 1 97 ? 5.031 42.969 3.693 1 53.41 97 PRO A CA 1
ATOM 758 C C . PRO A 1 97 ? 4.457 41.625 4.117 1 53.41 97 PRO A C 1
ATOM 760 O O . PRO A 1 97 ? 3.367 41.562 4.699 1 53.41 97 PRO A O 1
ATOM 763 N N . ASP A 1 98 ? 4.691 40.594 3.395 1 61.53 98 ASP A N 1
ATOM 764 C CA . ASP A 1 98 ? 4.211 39.312 3.953 1 61.53 98 ASP A CA 1
ATOM 765 C C . ASP A 1 98 ? 4.867 39.031 5.297 1 61.53 98 ASP A C 1
ATOM 767 O O . ASP A 1 98 ? 6.051 39.312 5.492 1 61.53 98 ASP A O 1
ATOM 771 N N . THR A 1 99 ? 3.998 38.844 6.316 1 66.75 99 THR A N 1
ATOM 772 C CA . THR A 1 99 ? 4.504 38.469 7.633 1 66.75 99 THR A CA 1
ATOM 773 C C . THR A 1 99 ? 5.344 37.188 7.551 1 66.75 99 THR A C 1
ATOM 775 O O . THR A 1 99 ? 5.219 36.406 6.602 1 66.75 99 THR A O 1
ATOM 778 N N . THR A 1 100 ? 6.328 37.188 8.25 1 70.31 100 THR A N 1
ATOM 779 C CA . THR A 1 100 ? 7.191 36 8.383 1 70.31 100 THR A CA 1
ATOM 780 C C . THR A 1 100 ? 6.363 34.719 8.445 1 70.31 100 THR A C 1
ATOM 782 O O . THR A 1 100 ? 6.746 33.719 7.871 1 70.31 100 THR A O 1
ATOM 785 N N . SER A 1 101 ? 5.168 34.781 8.992 1 70.44 101 SER A N 1
ATOM 786 C CA . SER A 1 101 ? 4.289 33.656 9.148 1 70.44 101 SER A CA 1
ATOM 787 C C . SER A 1 101 ? 3.676 33.219 7.812 1 70.44 101 SER A C 1
ATOM 789 O O . SER A 1 101 ? 3.553 32.031 7.527 1 70.44 101 SER A O 1
ATOM 791 N N . GLU A 1 102 ? 3.422 34.219 7.074 1 73.12 102 GLU A N 1
ATOM 792 C CA . GLU A 1 102 ? 2.814 33.938 5.777 1 73.12 102 GLU A CA 1
ATOM 793 C C . GLU A 1 102 ? 3.82 33.281 4.824 1 73.12 102 GLU A C 1
ATOM 795 O O . GLU A 1 102 ? 3.48 32.375 4.074 1 73.12 102 GLU A O 1
ATOM 800 N N . ILE A 1 103 ? 4.957 33.812 4.906 1 73.06 103 ILE A N 1
ATOM 801 C CA . ILE A 1 103 ? 6.02 33.25 4.066 1 73.06 103 ILE A CA 1
ATOM 802 C C . ILE A 1 103 ? 6.332 31.828 4.488 1 73.06 103 ILE A C 1
ATOM 804 O O . ILE A 1 103 ? 6.488 30.953 3.641 1 73.06 103 ILE A O 1
ATOM 808 N N . ALA A 1 104 ? 6.316 31.625 5.754 1 73.5 104 ALA A N 1
ATOM 809 C CA . ALA A 1 104 ? 6.566 30.281 6.285 1 73.5 104 ALA A CA 1
ATOM 810 C C . ALA A 1 104 ? 5.477 29.312 5.844 1 73.5 104 ALA A C 1
ATOM 812 O O . ALA A 1 104 ? 5.77 28.172 5.477 1 73.5 104 ALA A O 1
ATOM 813 N N . ALA A 1 105 ? 4.344 29.734 5.848 1 73.25 105 ALA A N 1
ATOM 814 C CA . ALA A 1 105 ? 3.209 28.906 5.449 1 73.25 105 ALA A CA 1
ATOM 815 C C . ALA A 1 105 ? 3.289 28.547 3.969 1 73.25 105 ALA A C 1
ATOM 817 O O . ALA A 1 105 ? 2.969 27.422 3.582 1 73.25 105 ALA A O 1
ATOM 818 N N . ARG A 1 106 ? 3.797 29.516 3.279 1 73.44 106 ARG A N 1
ATOM 819 C CA . ARG A 1 106 ? 3.908 29.281 1.844 1 73.44 106 ARG A CA 1
ATOM 820 C C . ARG A 1 106 ? 5.008 28.266 1.54 1 73.44 106 ARG A C 1
ATOM 822 O O . ARG A 1 106 ? 4.855 27.422 0.65 1 73.44 106 ARG A O 1
ATOM 829 N N . VAL A 1 107 ? 6.039 28.375 2.248 1 76.12 107 VAL A N 1
ATOM 830 C CA . VAL A 1 107 ? 7.156 27.453 2.068 1 76.12 107 VAL A CA 1
ATOM 831 C C . VAL A 1 107 ? 6.715 26.031 2.43 1 76.12 107 VAL A C 1
ATOM 833 O O . VAL A 1 107 ? 7.066 25.062 1.74 1 76.12 107 VAL A O 1
ATOM 836 N N . ILE A 1 108 ? 5.898 25.875 3.357 1 77.19 108 ILE A N 1
ATOM 837 C CA . ILE A 1 108 ? 5.367 24.594 3.783 1 77.19 108 ILE A CA 1
ATOM 838 C C . ILE A 1 108 ? 4.449 24.031 2.701 1 77.19 108 ILE A C 1
ATOM 840 O O . ILE A 1 108 ? 4.445 22.812 2.445 1 77.19 108 ILE A O 1
ATOM 844 N N . MET A 1 109 ? 3.793 24.891 2.15 1 76.88 109 MET A N 1
ATOM 845 C CA . MET A 1 109 ? 2.885 24.469 1.085 1 76.88 109 MET A CA 1
ATOM 846 C C . MET A 1 109 ? 3.662 23.922 -0.107 1 76.88 109 MET A C 1
ATOM 848 O O . MET A 1 109 ? 3.254 22.938 -0.717 1 76.88 109 MET A O 1
ATOM 852 N N . VAL A 1 110 ? 4.766 24.609 -0.369 1 78.81 110 VAL A N 1
ATOM 853 C CA . VAL A 1 110 ? 5.602 24.156 -1.475 1 78.81 110 VAL A CA 1
ATOM 854 C C . VAL A 1 110 ? 6.16 22.766 -1.161 1 78.81 110 VAL A C 1
ATOM 856 O O . VAL A 1 110 ? 6.219 21.906 -2.037 1 78.81 110 VAL A O 1
ATOM 859 N N . GLU A 1 111 ? 6.52 22.594 0.013 1 81.56 111 GLU A N 1
ATOM 860 C CA . GLU A 1 111 ? 7.02 21.281 0.446 1 81.56 111 GLU A CA 1
ATOM 861 C C . GLU A 1 111 ? 5.949 20.203 0.294 1 81.56 111 GLU A C 1
ATOM 863 O O . GLU A 1 111 ? 6.246 19.094 -0.137 1 81.56 111 GLU A O 1
ATOM 868 N N . LYS A 1 112 ? 4.773 20.531 0.571 1 77.88 112 LYS A N 1
ATOM 869 C CA . LYS A 1 112 ? 3.666 19.578 0.492 1 77.88 112 LYS A CA 1
ATOM 870 C C . LYS A 1 112 ? 3.396 19.172 -0.952 1 77.88 112 LYS A C 1
ATOM 872 O O . LYS A 1 112 ? 3.086 18.016 -1.226 1 77.88 112 LYS A O 1
ATOM 877 N N . ILE A 1 113 ? 3.564 20.094 -1.751 1 79.25 113 ILE A N 1
ATOM 878 C CA . ILE A 1 113 ? 3.342 19.797 -3.164 1 79.25 113 ILE A CA 1
ATOM 879 C C . ILE A 1 113 ? 4.43 18.859 -3.676 1 79.25 113 ILE A C 1
ATOM 881 O O . ILE A 1 113 ? 4.145 17.922 -4.414 1 79.25 113 ILE A O 1
ATOM 885 N N . CYS A 1 114 ? 5.586 19.203 -3.311 1 82 114 CYS A N 1
ATOM 886 C CA . CYS A 1 114 ? 6.695 18.359 -3.725 1 82 114 CYS A CA 1
ATOM 887 C C . CYS A 1 114 ? 6.543 16.938 -3.172 1 82 114 CYS A C 1
ATOM 889 O O . CYS A 1 114 ? 6.805 15.969 -3.873 1 82 114 CYS A O 1
ATOM 891 N N . ASP A 1 115 ? 6 16.875 -2.039 1 80.88 115 ASP A N 1
ATOM 892 C CA . ASP A 1 115 ? 5.746 15.57 -1.428 1 80.88 115 ASP A CA 1
ATOM 893 C C . ASP A 1 115 ? 4.652 14.812 -2.178 1 80.88 115 ASP A C 1
ATOM 895 O O . ASP A 1 115 ? 4.746 13.602 -2.361 1 80.88 115 ASP A O 1
ATOM 899 N N . ALA A 1 116 ? 3.637 15.57 -2.557 1 77.81 116 ALA A N 1
ATOM 900 C CA . ALA A 1 116 ? 2.541 14.961 -3.305 1 77.81 116 ALA A CA 1
ATOM 901 C C . ALA A 1 116 ? 3.025 14.422 -4.648 1 77.81 116 ALA A C 1
ATOM 903 O O . ALA A 1 116 ? 2.658 13.32 -5.051 1 77.81 116 ALA A O 1
ATOM 904 N N . LEU A 1 117 ? 3.873 15.172 -5.262 1 81.94 117 LEU A N 1
ATOM 905 C CA . LEU A 1 117 ? 4.43 14.734 -6.539 1 81.94 117 LEU A CA 1
ATOM 906 C C . LEU A 1 117 ? 5.293 13.492 -6.359 1 81.94 117 LEU A C 1
ATOM 908 O O . LEU A 1 117 ? 5.25 12.578 -7.188 1 81.94 117 LEU A O 1
ATOM 912 N N . ALA A 1 118 ? 5.965 13.555 -5.301 1 82.31 118 ALA A N 1
ATOM 913 C CA . ALA A 1 118 ? 6.91 12.477 -5.055 1 82.31 118 ALA A CA 1
ATOM 914 C C . ALA A 1 118 ? 6.188 11.203 -4.621 1 82.31 118 ALA A C 1
ATOM 916 O O . ALA A 1 118 ? 6.609 10.094 -4.969 1 82.31 118 ALA A O 1
ATOM 917 N N . ASP A 1 119 ? 5.059 11.312 -3.928 1 82.25 119 ASP A N 1
ATOM 918 C CA . ASP A 1 119 ? 4.469 10.141 -3.281 1 82.25 119 ASP A CA 1
ATOM 919 C C . ASP A 1 119 ? 3.172 9.727 -3.975 1 82.25 119 ASP A C 1
ATOM 921 O O . ASP A 1 119 ? 2.902 8.539 -4.137 1 82.25 119 ASP A O 1
ATOM 925 N N . GLU A 1 120 ? 2.381 10.703 -4.406 1 82.44 120 GLU A N 1
ATOM 926 C CA . GLU A 1 120 ? 1.032 10.406 -4.887 1 82.44 120 GLU A CA 1
ATOM 927 C C . GLU A 1 120 ? 1.045 10 -6.355 1 82.44 120 GLU A C 1
ATOM 929 O O . GLU A 1 120 ? 0.328 9.078 -6.754 1 82.44 120 GLU A O 1
ATOM 934 N N . VAL A 1 121 ? 1.849 10.695 -7.086 1 86.06 121 VAL A N 1
ATOM 935 C CA . VAL A 1 121 ? 1.845 10.453 -8.523 1 86.06 121 VAL A CA 1
ATOM 936 C C . VAL A 1 121 ? 2.311 9.031 -8.812 1 86.06 121 VAL A C 1
ATOM 938 O O . VAL A 1 121 ? 1.663 8.305 -9.57 1 86.06 121 VAL A O 1
ATOM 941 N N . PRO A 1 122 ? 3.379 8.609 -8.172 1 87.62 122 PRO A N 1
ATOM 942 C CA . PRO A 1 122 ? 3.783 7.223 -8.414 1 87.62 122 PRO A CA 1
ATOM 943 C C . PRO A 1 122 ? 2.719 6.211 -7.984 1 87.62 122 PRO A C 1
ATOM 945 O O . PRO A 1 122 ? 2.58 5.156 -8.609 1 87.62 122 PRO A O 1
ATOM 948 N N . LEU A 1 123 ? 2.02 6.488 -6.988 1 86.44 123 LEU A N 1
ATOM 949 C CA . LEU A 1 123 ? 0.939 5.613 -6.543 1 86.44 123 LEU A CA 1
ATOM 950 C C . LEU A 1 123 ? -0.137 5.492 -7.617 1 86.44 123 LEU A C 1
ATOM 952 O O . LEU A 1 123 ? -0.673 4.406 -7.848 1 86.44 123 LEU A O 1
ATOM 956 N N . LEU A 1 124 ? -0.457 6.59 -8.203 1 86.69 124 LEU A N 1
ATOM 957 C CA . LEU A 1 124 ? -1.429 6.59 -9.297 1 86.69 124 LEU A CA 1
ATOM 958 C C . LEU A 1 124 ? -0.917 5.781 -10.477 1 86.69 124 LEU A C 1
ATOM 960 O O . LEU A 1 124 ? -1.667 5.004 -11.078 1 86.69 124 LEU A O 1
ATOM 964 N N . ILE A 1 125 ? 0.328 6 -10.75 1 91.81 125 ILE A N 1
ATOM 965 C CA . ILE A 1 125 ? 0.942 5.27 -11.859 1 91.81 125 ILE A CA 1
ATOM 966 C C . ILE A 1 125 ? 0.891 3.771 -11.57 1 91.81 125 ILE A C 1
ATOM 968 O O . ILE A 1 125 ? 0.517 2.98 -12.445 1 91.81 125 ILE A O 1
ATOM 972 N N . SER A 1 126 ? 1.269 3.393 -10.375 1 92.19 126 SER A N 1
ATOM 973 C CA . SER A 1 126 ? 1.266 1.981 -10.008 1 92.19 126 SER A CA 1
ATOM 974 C C . SER A 1 126 ? -0.133 1.383 -10.117 1 92.19 126 SER A C 1
ATOM 976 O O . SER A 1 126 ? -0.291 0.241 -10.555 1 92.19 126 SER A O 1
ATOM 978 N N . GLY A 1 127 ? -1.123 2.123 -9.727 1 91.75 127 GLY A N 1
ATOM 979 C CA . GLY A 1 127 ? -2.498 1.661 -9.828 1 91.75 127 GLY A CA 1
ATOM 980 C C . GLY A 1 127 ? -2.965 1.472 -11.258 1 91.75 127 GLY A C 1
ATOM 981 O O . GLY A 1 127 ? -3.541 0.437 -11.602 1 91.75 127 GLY A O 1
ATOM 982 N N . ILE A 1 128 ? -2.678 2.381 -12.062 1 92.56 128 ILE A N 1
ATOM 983 C CA . ILE A 1 128 ? -3.094 2.338 -13.461 1 92.56 128 ILE A CA 1
ATOM 984 C C . ILE A 1 128 ? -2.4 1.176 -14.172 1 92.56 128 ILE A C 1
ATOM 986 O O . ILE A 1 128 ? -3.047 0.399 -14.875 1 92.56 128 ILE A O 1
ATOM 990 N N . VAL A 1 129 ? -1.124 1.109 -13.969 1 94.62 129 VAL A N 1
ATOM 991 C CA . VAL A 1 129 ? -0.366 0.022 -14.578 1 94.62 129 VAL A CA 1
ATOM 992 C C . VAL A 1 129 ? -0.854 -1.318 -14.031 1 94.62 129 VAL A C 1
ATOM 994 O O . VAL A 1 129 ? -0.957 -2.297 -14.773 1 94.62 129 VAL A O 1
ATOM 997 N N . GLY A 1 130 ? -1.092 -1.348 -12.742 1 95.12 130 GLY A N 1
ATOM 998 C CA . GLY A 1 130 ? -1.592 -2.572 -12.133 1 95.12 130 GLY A CA 1
ATOM 999 C C . GLY A 1 130 ? -2.918 -3.025 -12.711 1 95.12 130 GLY A C 1
ATOM 1000 O O . GLY A 1 130 ? -3.107 -4.211 -12.992 1 95.12 130 GLY A O 1
ATOM 1001 N N . ILE A 1 131 ? -3.805 -2.117 -12.922 1 95.06 131 ILE A N 1
ATOM 1002 C CA . ILE A 1 131 ? -5.145 -2.436 -13.406 1 95.06 131 ILE A CA 1
ATOM 1003 C C . ILE A 1 131 ? -5.086 -2.799 -14.891 1 95.06 131 ILE A C 1
ATOM 1005 O O . ILE A 1 131 ? -5.43 -3.92 -15.273 1 95.06 131 ILE A O 1
ATOM 1009 N N . PHE A 1 132 ? -4.535 -2.008 -15.695 1 96 132 PHE A N 1
ATOM 1010 C CA . PHE A 1 132 ? -4.586 -2.205 -17.141 1 96 132 PHE A CA 1
ATOM 1011 C C . PHE A 1 132 ? -3.502 -3.182 -17.594 1 96 132 PHE A C 1
ATOM 1013 O O . PHE A 1 132 ? -3.719 -3.977 -18.5 1 96 132 PHE A O 1
ATOM 1020 N N . GLY A 1 133 ? -2.348 -3.057 -16.984 1 96.56 133 GLY A N 1
ATOM 1021 C CA . GLY A 1 133 ? -1.283 -3.984 -17.344 1 96.56 133 GLY A CA 1
ATOM 1022 C C . GLY A 1 133 ? -1.647 -5.434 -17.078 1 96.56 133 GLY A C 1
ATOM 1023 O O . GLY A 1 133 ? -1.377 -6.301 -17.922 1 96.56 133 GLY A O 1
ATOM 1024 N N . SER A 1 134 ? -2.229 -5.656 -15.906 1 96.94 134 SER A N 1
ATOM 1025 C CA . SER A 1 134 ? -2.631 -7.027 -15.602 1 96.94 134 SER A CA 1
ATOM 1026 C C . SER A 1 134 ? -3.719 -7.508 -16.562 1 96.94 134 SER A C 1
ATOM 1028 O O . SER A 1 134 ? -3.719 -8.672 -16.969 1 96.94 134 SER A O 1
ATOM 1030 N N . ALA A 1 135 ? -4.652 -6.641 -16.891 1 97.12 135 ALA A N 1
ATOM 1031 C CA . ALA A 1 135 ? -5.707 -7 -17.844 1 97.12 135 ALA A CA 1
ATOM 1032 C C . ALA A 1 135 ? -5.125 -7.359 -19.203 1 97.12 135 ALA A C 1
ATOM 1034 O O . ALA A 1 135 ? -5.523 -8.359 -19.812 1 97.12 135 ALA A O 1
ATOM 1035 N N . VAL A 1 136 ? -4.223 -6.594 -19.672 1 97.69 136 VAL A N 1
ATOM 1036 C CA . VAL A 1 136 ? -3.584 -6.844 -20.953 1 97.69 136 VAL A CA 1
ATOM 1037 C C . VAL A 1 136 ? -2.877 -8.195 -20.922 1 97.69 136 VAL A C 1
ATOM 1039 O O . VAL A 1 136 ? -2.988 -8.984 -21.875 1 97.69 136 VAL A O 1
ATOM 1042 N N . MET A 1 137 ? -2.141 -8.477 -19.906 1 97.25 137 MET A N 1
ATOM 1043 C CA . MET A 1 137 ? -1.428 -9.75 -19.797 1 97.25 137 MET A CA 1
ATOM 1044 C C . MET A 1 137 ? -2.402 -10.922 -19.781 1 97.25 137 MET A C 1
ATOM 1046 O O . MET A 1 137 ? -2.139 -11.961 -20.391 1 97.25 137 MET A O 1
ATOM 1050 N N . LEU A 1 138 ? -3.508 -10.727 -19.078 1 97.06 138 LEU A N 1
ATOM 1051 C CA . LEU A 1 138 ? -4.504 -11.789 -19.031 1 97.06 138 LEU A CA 1
ATOM 1052 C C . LEU A 1 138 ? -5.098 -12.039 -20.422 1 97.06 138 LEU A C 1
ATOM 1054 O O . LEU A 1 138 ? -5.332 -13.188 -20.797 1 97.06 138 LEU A O 1
ATOM 1058 N N . PHE A 1 139 ? -5.305 -10.984 -21.219 1 96.75 139 PHE A N 1
ATOM 1059 C CA . PHE A 1 139 ? -5.789 -11.125 -22.594 1 96.75 139 PHE A CA 1
ATOM 1060 C C . PHE A 1 139 ? -4.766 -11.844 -23.453 1 96.75 139 PHE A C 1
ATOM 1062 O O . PHE A 1 139 ? -5.133 -12.594 -24.359 1 96.75 139 PHE A O 1
ATOM 1069 N N . LEU A 1 140 ? -3.541 -11.609 -23.219 1 96 140 LEU A N 1
ATOM 1070 C CA . LEU A 1 140 ? -2.477 -12.227 -24 1 96 140 LEU A CA 1
ATOM 1071 C C . LEU A 1 140 ? -2.398 -13.727 -23.719 1 96 140 LEU A C 1
ATOM 1073 O O . LEU A 1 140 ? -2.043 -14.508 -24.609 1 96 140 LEU A O 1
ATOM 1077 N N . TYR A 1 141 ? -2.738 -14.109 -22.5 1 94.38 141 TYR A N 1
ATOM 1078 C CA . TYR A 1 141 ? -2.732 -15.523 -22.172 1 94.38 141 TYR A CA 1
ATOM 1079 C C . TYR A 1 141 ? -3.961 -16.234 -22.734 1 94.38 141 TYR A C 1
ATOM 1081 O O . TYR A 1 141 ? -3.85 -17.297 -23.344 1 94.38 141 TYR A O 1
ATOM 1089 N N . ASP A 1 142 ? -5.117 -15.648 -22.484 1 94.62 142 ASP A N 1
ATOM 1090 C CA . ASP A 1 142 ? -6.383 -16.234 -22.922 1 94.62 142 ASP A CA 1
ATOM 1091 C C . ASP A 1 142 ? -7.469 -15.172 -23.047 1 94.62 142 ASP A C 1
ATOM 1093 O O . ASP A 1 142 ? -7.656 -14.367 -22.141 1 94.62 142 ASP A O 1
ATOM 1097 N N . LEU A 1 143 ? -8.203 -15.195 -24.109 1 94.69 143 LEU A N 1
ATOM 1098 C CA . LEU A 1 143 ? -9.234 -14.203 -24.391 1 94.69 143 LEU A CA 1
ATOM 1099 C C . LEU A 1 143 ? -10.367 -14.297 -23.375 1 94.69 143 LEU A C 1
ATOM 1101 O O . LEU A 1 143 ? -10.953 -13.281 -23 1 94.69 143 LEU A O 1
ATOM 1105 N N . ARG A 1 144 ? -10.711 -15.5 -22.984 1 94.44 144 ARG A N 1
ATOM 1106 C CA . ARG A 1 144 ? -11.789 -15.688 -22.016 1 94.44 144 ARG A CA 1
ATOM 1107 C C . ARG A 1 144 ? -11.422 -15.125 -20.656 1 94.44 144 ARG A C 1
ATOM 1109 O O . ARG A 1 144 ? -12.234 -14.461 -20 1 94.44 144 ARG A O 1
ATOM 1116 N N . VAL A 1 145 ? -10.188 -15.391 -20.25 1 95.25 145 VAL A N 1
ATOM 1117 C CA . VAL A 1 145 ? -9.703 -14.891 -18.969 1 95.25 145 VAL A CA 1
ATOM 1118 C C . VAL A 1 145 ? -9.609 -13.367 -19 1 95.25 145 VAL A C 1
ATOM 1120 O O . VAL A 1 145 ? -9.969 -12.688 -18.047 1 95.25 145 VAL A O 1
ATOM 1123 N N . GLY A 1 146 ? -9.148 -12.828 -20.125 1 96.88 146 GLY A N 1
ATOM 1124 C CA . GLY A 1 146 ? -9.109 -11.391 -20.297 1 96.88 146 GLY A CA 1
ATOM 1125 C C . GLY A 1 146 ? -10.484 -10.742 -20.234 1 96.88 146 GLY A C 1
ATOM 1126 O O . GLY A 1 146 ? -10.625 -9.648 -19.688 1 96.88 146 GLY A O 1
ATOM 1127 N N . ALA A 1 147 ? -11.43 -11.398 -20.734 1 97.44 147 ALA A N 1
ATOM 1128 C CA . ALA A 1 147 ? -12.797 -10.891 -20.719 1 97.44 147 ALA A CA 1
ATOM 1129 C C . ALA A 1 147 ? -13.32 -10.812 -19.281 1 97.44 147 ALA A C 1
ATOM 1131 O O . ALA A 1 147 ? -14.039 -9.867 -18.922 1 97.44 147 ALA A O 1
ATOM 1132 N N . VAL A 1 148 ? -13.023 -11.828 -18.531 1 96.88 148 VAL A N 1
ATOM 1133 C CA . VAL A 1 148 ? -13.406 -11.812 -17.109 1 96.88 148 VAL A CA 1
ATOM 1134 C C . VAL A 1 148 ? -12.766 -10.617 -16.422 1 96.88 148 VAL A C 1
ATOM 1136 O O . VAL A 1 148 ? -13.422 -9.93 -15.625 1 96.88 148 VAL A O 1
ATOM 1139 N N . ALA A 1 149 ? -11.492 -10.406 -16.719 1 97.12 149 ALA A N 1
ATOM 1140 C CA . ALA A 1 149 ? -10.766 -9.281 -16.141 1 97.12 149 ALA A CA 1
ATOM 1141 C C . ALA A 1 149 ? -11.406 -7.953 -16.547 1 97.12 149 ALA A C 1
ATOM 1143 O O . ALA A 1 149 ? -11.594 -7.066 -15.711 1 97.12 149 ALA A O 1
ATOM 1144 N N . ALA A 1 150 ? -11.742 -7.84 -17.781 1 97.56 150 ALA A N 1
ATOM 1145 C CA . ALA A 1 150 ? -12.375 -6.621 -18.281 1 97.56 150 ALA A CA 1
ATOM 1146 C C . ALA A 1 150 ? -13.719 -6.379 -17.609 1 97.56 150 ALA A C 1
ATOM 1148 O O . ALA A 1 150 ? -14.039 -5.246 -17.234 1 97.56 150 ALA A O 1
ATOM 1149 N N . ALA A 1 151 ? -14.438 -7.398 -17.484 1 97.62 151 ALA A N 1
ATOM 1150 C CA . ALA A 1 151 ? -15.734 -7.297 -16.828 1 97.62 151 ALA A CA 1
ATOM 1151 C C . ALA A 1 151 ? -15.578 -6.848 -15.375 1 97.62 151 ALA A C 1
ATOM 1153 O O . ALA A 1 151 ? -16.344 -6.016 -14.891 1 97.62 151 ALA A O 1
ATOM 1154 N N . LEU A 1 152 ? -14.609 -7.441 -14.734 1 96.94 152 LEU A N 1
ATOM 1155 C CA . LEU A 1 152 ? -14.352 -7.082 -13.344 1 96.94 152 LEU A CA 1
ATOM 1156 C C . LEU A 1 152 ? -13.977 -5.609 -13.219 1 96.94 152 LEU A C 1
ATOM 1158 O O . LEU A 1 152 ? -14.445 -4.918 -12.312 1 96.94 152 LEU A O 1
ATOM 1162 N N . ILE A 1 153 ? -13.148 -5.137 -14.109 1 96.62 153 ILE A N 1
ATOM 1163 C CA . ILE A 1 153 ? -12.727 -3.74 -14.109 1 96.62 153 ILE A CA 1
ATOM 1164 C C . ILE A 1 153 ? -13.953 -2.832 -14.25 1 96.62 153 ILE A C 1
ATOM 1166 O O . ILE A 1 153 ? -14.102 -1.864 -13.5 1 96.62 153 ILE A O 1
ATOM 1170 N N . VAL A 1 154 ? -14.805 -3.152 -15.148 1 96.12 154 VAL A N 1
ATOM 1171 C CA . VAL A 1 154 ? -15.992 -2.344 -15.414 1 96.12 154 VAL A CA 1
ATOM 1172 C C . VAL A 1 154 ? -16.906 -2.348 -14.188 1 96.12 154 VAL A C 1
ATOM 1174 O O . VAL A 1 154 ? -17.375 -1.294 -13.75 1 96.12 154 VAL A O 1
ATOM 1177 N N . ILE A 1 155 ? -17.141 -3.494 -13.625 1 95.44 155 ILE A N 1
ATOM 1178 C CA . ILE A 1 155 ? -18.047 -3.643 -12.492 1 95.44 155 ILE A CA 1
ATOM 1179 C C . ILE A 1 155 ? -17.531 -2.848 -11.297 1 95.44 155 ILE A C 1
ATOM 1181 O O . ILE A 1 155 ? -18.266 -2.068 -10.688 1 95.44 155 ILE A O 1
ATOM 1185 N N . ILE A 1 156 ? -16.266 -3.043 -11.023 1 93.06 156 ILE A N 1
ATOM 1186 C CA . ILE A 1 156 ? -15.695 -2.375 -9.867 1 93.06 156 ILE A CA 1
ATOM 1187 C C . ILE A 1 156 ? -15.602 -0.874 -10.125 1 93.06 156 ILE A C 1
ATOM 1189 O O . ILE A 1 156 ? -15.805 -0.066 -9.219 1 93.06 156 ILE A O 1
ATOM 1193 N N . ALA A 1 157 ? -15.312 -0.486 -11.328 1 90.12 157 ALA A N 1
ATOM 1194 C CA . ALA A 1 157 ? -15.289 0.931 -11.68 1 90.12 157 ALA A CA 1
ATOM 1195 C C . ALA A 1 157 ? -16.656 1.573 -11.469 1 90.12 157 ALA A C 1
ATOM 1197 O O . ALA A 1 157 ? -16.75 2.695 -10.961 1 90.12 157 ALA A O 1
ATOM 1198 N N . LEU A 1 158 ? -17.656 0.909 -11.883 1 91.88 158 LEU A N 1
ATOM 1199 C CA . LEU A 1 158 ? -19.016 1.415 -11.711 1 91.88 158 LEU A CA 1
ATOM 1200 C C . LEU A 1 158 ? -19.359 1.523 -10.227 1 91.88 158 LEU A C 1
ATOM 1202 O O . LEU A 1 158 ? -19.984 2.496 -9.805 1 91.88 158 LEU A O 1
ATOM 1206 N N . LEU A 1 159 ? -18.984 0.526 -9.484 1 90.06 159 LEU A N 1
ATOM 1207 C CA . LEU A 1 159 ? -19.219 0.547 -8.039 1 90.06 159 LEU A CA 1
ATOM 1208 C C . LEU A 1 159 ? -18.453 1.695 -7.387 1 90.06 159 LEU A C 1
ATOM 1210 O O . LEU A 1 159 ? -19 2.387 -6.52 1 90.06 159 LEU A O 1
ATOM 1214 N N . GLN A 1 160 ? -17.266 1.885 -7.824 1 84.81 160 GLN A N 1
ATOM 1215 C CA . GLN A 1 160 ? -16.453 2.965 -7.289 1 84.81 160 GLN A CA 1
ATOM 1216 C C . GLN A 1 160 ? -17.016 4.328 -7.684 1 84.81 160 GLN A C 1
ATOM 1218 O O . GLN A 1 160 ? -16.938 5.281 -6.906 1 84.81 160 GLN A O 1
ATOM 1223 N N . TRP A 1 161 ? -17.516 4.375 -8.883 1 83.94 161 TRP A N 1
ATOM 1224 C CA . TRP A 1 161 ? -18.141 5.605 -9.344 1 83.94 161 TRP A CA 1
ATOM 1225 C C . TRP A 1 161 ? -19.359 5.941 -8.508 1 83.94 161 TRP A C 1
ATOM 1227 O O . TRP A 1 161 ? -19.562 7.094 -8.109 1 83.94 161 TRP A O 1
ATOM 1237 N N . TRP A 1 162 ? -20.047 4.988 -8.297 1 86.06 162 TRP A N 1
ATOM 1238 C CA . TRP A 1 162 ? -21.234 5.164 -7.453 1 86.06 162 TRP A CA 1
ATOM 1239 C C . TRP A 1 162 ? -20.828 5.633 -6.059 1 86.06 162 TRP A C 1
ATOM 1241 O O . TRP A 1 162 ? -21.453 6.547 -5.504 1 86.06 162 TRP A O 1
ATOM 1251 N N . PHE A 1 163 ? -19.859 5.008 -5.48 1 83.88 163 PHE A N 1
ATOM 1252 C CA . PHE A 1 163 ? -19.359 5.391 -4.168 1 83.88 163 PHE A CA 1
ATOM 1253 C C . PHE A 1 163 ? -18.828 6.816 -4.188 1 83.88 163 PHE A C 1
ATOM 1255 O O . PHE A 1 163 ? -19.047 7.582 -3.248 1 83.88 163 PHE A O 1
ATOM 1262 N N . SER A 1 164 ? -18.156 7.152 -5.184 1 80.44 164 SER A N 1
ATOM 1263 C CA . SER A 1 164 ? -17.531 8.469 -5.277 1 80.44 164 SER A CA 1
ATOM 1264 C C . SER A 1 164 ? -18.594 9.578 -5.273 1 80.44 164 SER A C 1
ATOM 1266 O O . SER A 1 164 ? -18.391 10.625 -4.656 1 80.44 164 SER A O 1
ATOM 1268 N N . ILE A 1 165 ? -19.688 9.453 -5.926 1 81.44 165 ILE A N 1
ATOM 1269 C CA . ILE A 1 165 ? -20.766 10.43 -5.973 1 81.44 165 ILE A CA 1
ATOM 1270 C C . ILE A 1 165 ? -21.375 10.602 -4.582 1 81.44 165 ILE A C 1
ATOM 1272 O O . ILE A 1 165 ? -21.625 11.727 -4.141 1 81.44 165 ILE A O 1
ATOM 1276 N N . ARG A 1 166 ? -21.547 9.508 -3.926 1 81.06 166 ARG A N 1
ATOM 1277 C CA . ARG A 1 166 ? -22.109 9.562 -2.58 1 81.06 166 ARG A CA 1
ATOM 1278 C C . ARG A 1 166 ? -21.125 10.188 -1.599 1 81.06 166 ARG A C 1
ATOM 1280 O O . ARG A 1 166 ? -21.531 10.945 -0.71 1 81.06 166 ARG A O 1
ATOM 1287 N N . ALA A 1 167 ? -19.844 9.859 -1.787 1 80.75 167 ALA A N 1
ATOM 1288 C CA . ALA A 1 167 ? -18.781 10.352 -0.912 1 80.75 167 ALA A CA 1
ATOM 1289 C C . ALA A 1 167 ? -18.641 11.867 -1.031 1 80.75 167 ALA A C 1
ATOM 1291 O O . ALA A 1 167 ? -18.344 12.547 -0.045 1 80.75 167 ALA A O 1
ATOM 1292 N N . VAL A 1 168 ? -18.797 12.336 -2.215 1 77.31 168 VAL A N 1
ATOM 1293 C CA . VAL A 1 168 ? -18.672 13.773 -2.436 1 77.31 168 VAL A CA 1
ATOM 1294 C C . VAL A 1 168 ? -19.75 14.516 -1.664 1 77.31 168 VAL A C 1
ATOM 1296 O O . VAL A 1 168 ? -19.484 15.523 -1.016 1 77.31 168 VAL A O 1
ATOM 1299 N N . ASP A 1 169 ? -20.922 14.039 -1.721 1 82.19 169 ASP A N 1
ATOM 1300 C CA . ASP A 1 169 ? -22.031 14.641 -0.988 1 82.19 169 ASP A CA 1
ATOM 1301 C C . ASP A 1 169 ? -21.75 14.648 0.514 1 82.19 169 ASP A C 1
ATOM 1303 O O . ASP A 1 169 ? -21.922 15.68 1.176 1 82.19 169 ASP A O 1
ATOM 1307 N N . LEU A 1 170 ? -21.312 13.578 1.006 1 81 170 LEU A N 1
ATOM 1308 C CA . LEU A 1 170 ? -21.016 13.453 2.432 1 81 170 LEU A CA 1
ATOM 1309 C C . LEU A 1 170 ? -19.844 14.336 2.828 1 81 170 LEU A C 1
ATOM 1311 O O . LEU A 1 170 ? -19.875 14.992 3.871 1 81 170 LEU A O 1
ATOM 1315 N N . ASN A 1 171 ? -18.844 14.359 2.021 1 79.5 171 ASN A N 1
ATOM 1316 C CA . ASN A 1 171 ? -17.672 15.188 2.285 1 79.5 171 ASN A CA 1
ATOM 1317 C C . ASN A 1 171 ? -18.016 16.672 2.273 1 79.5 171 ASN A C 1
ATOM 1319 O O . ASN A 1 171 ? -17.438 17.453 3.025 1 79.5 171 ASN A O 1
ATOM 1323 N N . GLU A 1 172 ? -18.844 17.062 1.373 1 79.44 172 GLU A N 1
ATOM 1324 C CA . GLU A 1 172 ? -19.297 18.453 1.348 1 79.44 172 GLU A CA 1
ATOM 1325 C C . GLU A 1 172 ? -20 18.828 2.645 1 79.44 172 GLU A C 1
ATOM 1327 O O . GLU A 1 172 ? -19.812 19.922 3.172 1 79.44 172 GLU A O 1
ATOM 1332 N N . ARG A 1 173 ? -20.75 17.953 3.115 1 79.25 173 ARG A N 1
ATOM 1333 C CA . ARG A 1 173 ? -21.438 18.188 4.379 1 79.25 173 ARG A CA 1
ATOM 1334 C C . ARG A 1 173 ? -20.453 18.266 5.539 1 79.25 173 ARG A C 1
ATOM 1336 O O . ARG A 1 173 ? -20.594 19.109 6.418 1 79.25 173 ARG A O 1
ATOM 1343 N N . ILE A 1 174 ? -19.516 17.438 5.508 1 79.06 174 ILE A N 1
ATOM 1344 C CA . ILE A 1 174 ? -18.484 17.422 6.539 1 79.06 174 ILE A CA 1
ATOM 1345 C C . ILE A 1 174 ? -17.688 18.719 6.492 1 79.06 174 ILE A C 1
ATOM 1347 O O . ILE A 1 174 ? -17.406 19.328 7.531 1 79.06 174 ILE A O 1
ATOM 1351 N N . ASN A 1 175 ? -17.375 19.078 5.25 1 75 175 ASN A N 1
ATOM 1352 C CA . ASN A 1 175 ? -16.609 20.312 5.07 1 75 175 ASN A CA 1
ATOM 1353 C C . ASN A 1 175 ? -17.391 21.531 5.52 1 75 175 ASN A C 1
ATOM 1355 O O . ASN A 1 175 ? -16.828 22.453 6.121 1 75 175 ASN A O 1
ATOM 1359 N N . THR A 1 176 ? -18.609 21.594 5.266 1 73.56 176 THR A N 1
ATOM 1360 C CA . THR A 1 176 ? -19.469 22.688 5.711 1 73.56 176 THR A CA 1
ATOM 1361 C C . THR A 1 176 ? -19.516 22.75 7.234 1 73.56 176 THR A C 1
ATOM 1363 O O . THR A 1 176 ? -19.469 23.828 7.816 1 73.56 176 THR A O 1
ATOM 1366 N N . LEU A 1 177 ? -19.578 21.594 7.762 1 76.19 177 LEU A N 1
ATOM 1367 C CA . LEU A 1 177 ? -19.578 21.516 9.219 1 76.19 177 LEU A CA 1
ATOM 1368 C C . LEU A 1 177 ? -18.234 21.938 9.797 1 76.19 177 LEU A C 1
ATOM 1370 O O . LEU A 1 177 ? -18.188 22.609 10.828 1 76.19 177 LEU A O 1
ATOM 1374 N N . ARG A 1 178 ? -17.172 21.609 9.156 1 74.88 178 ARG A N 1
ATOM 1375 C CA . ARG A 1 178 ? -15.828 21.953 9.609 1 74.88 178 ARG A CA 1
ATOM 1376 C C . ARG A 1 178 ? -15.586 23.453 9.531 1 74.88 178 ARG A C 1
ATOM 1378 O O . ARG A 1 178 ? -14.836 24 10.336 1 74.88 178 ARG A O 1
ATOM 1385 N N . GLU A 1 179 ? -16.156 24.078 8.586 1 73.38 179 GLU A N 1
ATOM 1386 C CA . GLU A 1 179 ? -16.047 25.531 8.469 1 73.38 179 GLU A CA 1
ATOM 1387 C C . GLU A 1 179 ? -16.734 26.234 9.633 1 73.38 179 GLU A C 1
ATOM 1389 O O . GLU A 1 179 ? -16.359 27.344 10.016 1 73.38 179 GLU A O 1
ATOM 1394 N N . SER A 1 180 ? -17.656 25.562 10.148 1 70.94 180 SER A N 1
ATOM 1395 C CA . SER A 1 180 ? -18.391 26.156 11.258 1 70.94 180 SER A CA 1
ATOM 1396 C C . SER A 1 180 ? -17.672 25.938 12.586 1 70.94 180 SER A C 1
ATOM 1398 O O . SER A 1 180 ? -18.141 26.391 13.633 1 70.94 180 SER A O 1
ATOM 1400 N N . HIS A 1 181 ? -16.578 25.234 12.469 1 69.31 181 HIS A N 1
ATOM 1401 C CA . HIS A 1 181 ? -15.797 24.828 13.633 1 69.31 181 HIS A CA 1
ATOM 1402 C C . HIS A 1 181 ? -15.352 26.047 14.438 1 69.31 181 HIS A C 1
ATOM 1404 O O . HIS A 1 181 ? -15.445 26.062 15.664 1 69.31 181 HIS A O 1
ATOM 1410 N N . VAL A 1 182 ? -14.891 27.047 13.75 1 64.38 182 VAL A N 1
ATOM 1411 C CA . VAL A 1 182 ? -14.375 28.25 14.414 1 64.38 182 VAL A CA 1
ATOM 1412 C C . VAL A 1 182 ? -15.508 28.953 15.156 1 64.38 182 VAL A C 1
ATOM 1414 O O . VAL A 1 182 ? -15.312 29.469 16.266 1 64.38 182 VAL A O 1
ATOM 1417 N N . LYS A 1 183 ? -16.672 28.891 14.617 1 67.38 183 LYS A N 1
ATOM 1418 C CA . LYS A 1 183 ? -17.812 29.578 15.227 1 67.38 183 LYS A CA 1
ATOM 1419 C C . LYS A 1 183 ? -18.281 28.844 16.484 1 67.38 183 LYS A C 1
ATOM 1421 O O . LYS A 1 183 ? -18.625 29.484 17.484 1 67.38 183 LYS A O 1
ATOM 1426 N N . VAL A 1 184 ? -18.219 27.594 16.438 1 69.94 184 VAL A N 1
ATOM 1427 C CA . VAL A 1 184 ? -18.719 26.781 17.531 1 69.94 184 VAL A CA 1
ATOM 1428 C C . VAL A 1 184 ? -17.734 26.828 18.703 1 69.94 184 VAL A C 1
ATOM 1430 O O . VAL A 1 184 ? -18.141 26.875 19.859 1 69.94 184 VAL A O 1
ATOM 1433 N N . ILE A 1 185 ? -16.438 26.953 18.359 1 69.25 185 ILE A N 1
ATOM 1434 C CA . ILE A 1 185 ? -15.398 26.953 19.391 1 69.25 185 ILE A CA 1
ATOM 1435 C C . ILE A 1 185 ? -15.32 28.328 20.047 1 69.25 185 ILE A C 1
ATOM 1437 O O . ILE A 1 185 ? -14.969 28.453 21.219 1 69.25 185 ILE A O 1
ATOM 1441 N N . SER A 1 186 ? -15.68 29.391 19.297 1 70.44 186 SER A N 1
ATOM 1442 C CA . SER A 1 186 ? -15.602 30.75 19.812 1 70.44 186 SER A CA 1
ATOM 1443 C C . SER A 1 186 ? -16.719 31.031 20.812 1 70.44 186 SER A C 1
ATOM 1445 O O . SER A 1 186 ? -16.594 31.938 21.641 1 70.44 186 SER A O 1
ATOM 1447 N N . GLN A 1 187 ? -17.812 30.312 20.641 1 65.38 187 GLN A N 1
ATOM 1448 C CA . GLN A 1 187 ? -18.875 30.5 21.625 1 65.38 187 GLN A CA 1
ATOM 1449 C C . GLN A 1 187 ? -19.188 29.188 22.344 1 65.38 187 GLN A C 1
ATOM 1451 O O . GLN A 1 187 ? -20.094 28.453 21.938 1 65.38 187 GLN A O 1
ATOM 1456 N N . PRO A 1 188 ? -18.375 28.859 23.297 1 62.91 188 PRO A N 1
ATOM 1457 C CA . PRO A 1 188 ? -18.391 27.516 23.859 1 62.91 188 PRO A CA 1
ATOM 1458 C C . PRO A 1 188 ? -19.656 27.234 24.672 1 62.91 188 PRO A C 1
ATOM 1460 O O . PRO A 1 188 ? -19.859 27.844 25.734 1 62.91 188 PRO A O 1
ATOM 1463 N N . ALA A 1 189 ? -20.797 26.984 24.031 1 73.81 189 ALA A N 1
ATOM 1464 C CA . ALA A 1 189 ? -21.875 26.312 24.734 1 73.81 189 ALA A CA 1
ATOM 1465 C C . ALA A 1 189 ? -21.703 24.797 24.688 1 73.81 189 ALA A C 1
ATOM 1467 O O . ALA A 1 189 ? -21.5 24.219 23.625 1 73.81 189 ALA A O 1
ATOM 1468 N N . PRO A 1 190 ? -21.594 24.281 25.844 1 76.75 190 PRO A N 1
ATOM 1469 C CA . PRO A 1 190 ? -21.312 22.844 25.906 1 76.75 190 PRO A CA 1
ATOM 1470 C C . PRO A 1 190 ? -22.25 22.031 25.031 1 76.75 190 PRO A C 1
ATOM 1472 O O . PRO A 1 190 ? -21.828 21.062 24.391 1 76.75 190 PRO A O 1
ATOM 1475 N N . ALA A 1 191 ? -23.516 22.484 25 1 80.19 191 ALA A N 1
ATOM 1476 C CA . ALA A 1 191 ? -24.5 21.734 24.203 1 80.19 191 ALA A CA 1
ATOM 1477 C C . ALA A 1 191 ? -24.188 21.828 22.719 1 80.19 191 ALA A C 1
ATOM 1479 O O . ALA A 1 191 ? -24.312 20.828 22 1 80.19 191 ALA A O 1
ATOM 1480 N N . ARG A 1 192 ? -23.766 22.969 22.297 1 79.06 192 ARG A N 1
ATOM 1481 C CA . ARG A 1 192 ? -23.469 23.172 20.875 1 79.06 192 ARG A CA 1
ATOM 1482 C C . ARG A 1 192 ? -22.203 22.438 20.469 1 79.06 192 ARG A C 1
ATOM 1484 O O . ARG A 1 192 ? -22.109 21.922 19.344 1 79.06 192 ARG A O 1
ATOM 1491 N N . ILE A 1 193 ? -21.297 22.312 21.344 1 77.31 193 ILE A N 1
ATOM 1492 C CA . ILE A 1 193 ? -20.047 21.625 21.078 1 77.31 193 ILE A CA 1
ATOM 1493 C C . ILE A 1 193 ? -20.297 20.125 20.953 1 77.31 193 ILE A C 1
ATOM 1495 O O . ILE A 1 193 ? -19.797 19.484 20.031 1 77.31 193 ILE A O 1
ATOM 1499 N N . ARG A 1 194 ? -21.125 19.703 21.812 1 80.31 194 ARG A N 1
ATOM 1500 C CA . ARG A 1 194 ? -21.469 18.281 21.766 1 80.31 194 ARG A CA 1
ATOM 1501 C C . ARG A 1 194 ? -22.219 17.938 20.484 1 80.31 194 ARG A C 1
ATOM 1503 O O . ARG A 1 194 ? -21.969 16.891 19.875 1 80.31 194 ARG A O 1
ATOM 1510 N N . ASP A 1 195 ? -23.094 18.859 20.109 1 84.31 195 ASP A N 1
ATOM 1511 C CA . ASP A 1 195 ? -23.875 18.641 18.891 1 84.31 195 ASP A CA 1
ATOM 1512 C C . ASP A 1 195 ? -22.984 18.672 17.656 1 84.31 195 ASP A C 1
ATOM 1514 O O . ASP A 1 195 ? -23.188 17.906 16.719 1 84.31 195 ASP A O 1
ATOM 1518 N N . TYR A 1 196 ? -22 19.469 17.703 1 82.56 196 TYR A N 1
ATOM 1519 C CA . TYR A 1 196 ? -21.078 19.578 16.578 1 82.56 196 TYR A CA 1
ATOM 1520 C C . TYR A 1 196 ? -20.266 18.297 16.406 1 82.56 196 TYR A C 1
ATOM 1522 O O . TYR A 1 196 ? -20.203 17.75 15.297 1 82.56 196 TYR A O 1
ATOM 1530 N N . PHE A 1 197 ? -19.781 17.844 17.469 1 82.5 197 PHE A N 1
ATOM 1531 C CA . PHE A 1 197 ? -18.938 16.656 17.375 1 82.5 197 PHE A CA 1
ATOM 1532 C C . PHE A 1 197 ? -19.781 15.414 17.062 1 82.5 197 PHE A C 1
ATOM 1534 O O . PHE A 1 197 ? -19.312 14.508 16.359 1 82.5 197 PHE A O 1
ATOM 1541 N N . ARG A 1 198 ? -20.984 15.422 17.5 1 84.88 198 ARG A N 1
ATOM 1542 C CA . ARG A 1 198 ? -21.891 14.32 17.172 1 84.88 198 ARG A CA 1
ATOM 1543 C C . ARG A 1 198 ? -22.219 14.328 15.68 1 84.88 198 ARG A C 1
ATOM 1545 O O . ARG A 1 198 ? -22.266 13.273 15.047 1 84.88 198 ARG A O 1
ATOM 1552 N N . ALA A 1 199 ? -22.406 15.5 15.203 1 86.19 199 ALA A N 1
ATOM 1553 C CA . ALA A 1 199 ? -22.75 15.625 13.789 1 86.19 199 ALA A CA 1
ATOM 1554 C C . ALA A 1 199 ? -21.594 15.195 12.898 1 86.19 199 ALA A C 1
ATOM 1556 O O . ALA A 1 199 ? -21.781 14.438 11.945 1 86.19 199 ALA A O 1
ATOM 1557 N N . ILE A 1 200 ? -20.438 15.625 13.258 1 83.5 200 ILE A N 1
ATOM 1558 C CA . ILE A 1 200 ? -19.266 15.312 12.445 1 83.5 200 ILE A CA 1
ATOM 1559 C C . ILE A 1 200 ? -18.984 13.812 12.5 1 83.5 200 ILE A C 1
ATOM 1561 O O . ILE A 1 200 ? -18.656 13.203 11.484 1 83.5 200 ILE A O 1
ATOM 1565 N N . THR A 1 201 ? -19.109 13.289 13.633 1 86.38 201 THR A N 1
ATOM 1566 C CA . THR A 1 201 ? -18.812 11.867 13.789 1 86.38 201 THR A CA 1
ATOM 1567 C C . THR A 1 201 ? -19.875 11.023 13.086 1 86.38 201 THR A C 1
ATOM 1569 O O . THR A 1 201 ? -19.562 9.977 12.516 1 86.38 201 THR A O 1
ATOM 1572 N N . ARG A 1 202 ? -21.078 11.461 13.133 1 87.81 202 ARG A N 1
ATOM 1573 C CA . ARG A 1 202 ? -22.156 10.734 12.453 1 87.81 202 ARG A CA 1
ATOM 1574 C C . ARG A 1 202 ? -21.922 10.711 10.945 1 87.81 202 ARG A C 1
ATOM 1576 O O . ARG A 1 202 ? -22.141 9.688 10.297 1 87.81 202 ARG A O 1
ATOM 1583 N N . LEU A 1 203 ? -21.516 11.812 10.461 1 86.69 203 LEU A N 1
ATOM 1584 C CA . LEU A 1 203 ? -21.25 11.914 9.031 1 86.69 203 LEU A CA 1
ATOM 1585 C C . LEU A 1 203 ? -20.047 11.055 8.641 1 86.69 203 LEU A C 1
ATOM 1587 O O . LEU A 1 203 ? -20.062 10.414 7.594 1 86.69 203 LEU A O 1
ATOM 1591 N N . ASN A 1 204 ? -19.094 11 9.477 1 85.12 204 ASN A N 1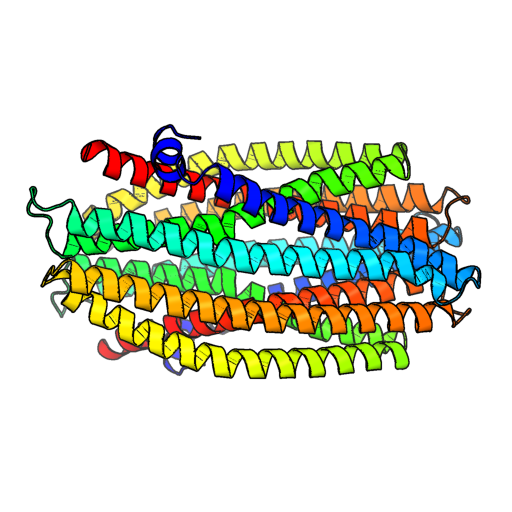
ATOM 1592 C CA . ASN A 1 204 ? -17.906 10.18 9.227 1 85.12 204 ASN A CA 1
ATOM 1593 C C . ASN A 1 204 ? -18.25 8.695 9.258 1 85.12 204 ASN A C 1
ATOM 1595 O O . ASN A 1 204 ? -17.734 7.922 8.453 1 85.12 204 ASN A O 1
ATOM 1599 N N . ILE A 1 205 ? -19.078 8.422 10.211 1 89 205 ILE A N 1
ATOM 1600 C CA . ILE A 1 205 ? -19.5 7.027 10.328 1 89 205 ILE A CA 1
ATOM 1601 C C . ILE A 1 205 ? -20.297 6.629 9.094 1 89 205 ILE A C 1
ATOM 1603 O O . ILE A 1 205 ? -20.094 5.543 8.539 1 89 205 ILE A O 1
ATOM 1607 N N . ARG A 1 206 ? -21.156 7.484 8.703 1 86.94 206 ARG A N 1
ATOM 1608 C CA . ARG A 1 206 ? -21.953 7.199 7.52 1 86.94 206 ARG A CA 1
ATOM 1609 C C . ARG A 1 206 ? -21.062 7.051 6.285 1 86.94 206 ARG A C 1
ATOM 1611 O O . ARG A 1 206 ? -21.297 6.168 5.457 1 86.94 206 ARG A O 1
ATOM 1618 N N . PHE A 1 207 ? -20.094 7.867 6.191 1 84.88 207 PHE A N 1
ATOM 1619 C CA . PHE A 1 207 ? -19.125 7.781 5.105 1 84.88 207 PHE A CA 1
ATOM 1620 C C . PHE A 1 207 ? -18.422 6.426 5.113 1 84.88 207 PHE A C 1
ATOM 1622 O O . PHE A 1 207 ? -18.328 5.766 4.074 1 84.88 207 PHE A O 1
ATOM 1629 N N . LYS A 1 208 ? -17.984 6.016 6.191 1 86.44 208 LYS A N 1
ATOM 1630 C CA . LYS A 1 208 ? -17.25 4.762 6.312 1 86.44 208 LYS A CA 1
ATOM 1631 C C . LYS A 1 208 ? -18.156 3.561 6.082 1 86.44 208 LYS A C 1
ATOM 1633 O O . LYS A 1 208 ? -17.734 2.545 5.531 1 86.44 208 LYS A O 1
ATOM 1638 N N . ASP A 1 209 ? -19.422 3.689 6.477 1 88.75 209 ASP A N 1
ATOM 1639 C CA . ASP A 1 209 ? -20.375 2.621 6.246 1 88.75 209 ASP A CA 1
ATOM 1640 C C . ASP A 1 209 ? -20.625 2.412 4.75 1 88.75 209 ASP A C 1
ATOM 1642 O O . ASP A 1 209 ? -20.672 1.274 4.277 1 88.75 209 ASP A O 1
ATOM 1646 N N . VAL A 1 210 ? -20.797 3.521 4.102 1 85.62 210 VAL A N 1
ATOM 1647 C CA . VAL A 1 210 ? -21.016 3.445 2.662 1 85.62 210 VAL A CA 1
ATOM 1648 C C . VAL A 1 210 ? -19.781 2.875 1.979 1 85.62 210 VAL A C 1
ATOM 1650 O O . VAL A 1 210 ? -19.891 2.033 1.085 1 85.62 210 VAL A O 1
ATOM 1653 N N . GLU A 1 211 ? -18.688 3.297 2.428 1 85.56 211 GLU A N 1
ATOM 1654 C CA . GLU A 1 211 ? -17.422 2.805 1.883 1 85.56 211 GLU A CA 1
ATOM 1655 C C . GLU A 1 211 ? -17.266 1.307 2.125 1 85.56 211 GLU A C 1
ATOM 1657 O O . GLU A 1 211 ? -16.891 0.562 1.214 1 85.56 211 GLU A O 1
ATOM 1662 N N . THR A 1 212 ? -17.5 0.909 3.316 1 88.19 212 THR A N 1
ATOM 1663 C CA . THR A 1 212 ? -17.375 -0.495 3.689 1 88.19 212 THR A CA 1
ATOM 1664 C C . THR A 1 212 ? -18.344 -1.359 2.885 1 88.19 212 THR A C 1
ATOM 1666 O O . THR A 1 212 ? -17.984 -2.459 2.453 1 88.19 212 THR A O 1
ATOM 1669 N N . GLY A 1 213 ? -19.5 -0.862 2.723 1 88.44 213 GLY A N 1
ATOM 1670 C CA . GLY A 1 213 ? -20.453 -1.58 1.908 1 88.44 213 GLY A CA 1
ATOM 1671 C C . GLY A 1 213 ? -20.016 -1.766 0.471 1 88.44 213 GLY A C 1
ATOM 1672 O O . GLY A 1 213 ? -20.094 -2.865 -0.076 1 88.44 213 GLY A O 1
ATOM 1673 N N . ALA A 1 214 ? -19.562 -0.726 -0.089 1 86.5 214 ALA A N 1
ATOM 1674 C CA . ALA A 1 214 ? -19.078 -0.783 -1.468 1 86.5 214 ALA A CA 1
ATOM 1675 C C . ALA A 1 214 ? -17.906 -1.746 -1.6 1 86.5 214 ALA A C 1
ATOM 1677 O O . ALA A 1 214 ? -17.828 -2.51 -2.564 1 86.5 214 ALA A O 1
ATOM 1678 N N . TRP A 1 215 ? -17.016 -1.776 -0.674 1 87.31 215 TRP A N 1
ATOM 1679 C CA . TRP A 1 215 ? -15.844 -2.643 -0.704 1 87.31 215 TRP A CA 1
ATOM 1680 C C . TRP A 1 215 ? -16.234 -4.102 -0.52 1 87.31 215 TRP A C 1
ATOM 1682 O O . TRP A 1 215 ? -15.633 -4.996 -1.117 1 87.31 215 TRP A O 1
ATOM 1692 N N . SER A 1 216 ? -17.219 -4.285 0.304 1 90.81 216 SER A N 1
ATOM 1693 C CA . SER A 1 216 ? -17.688 -5.648 0.527 1 90.81 216 SER A CA 1
ATOM 1694 C C . SER A 1 216 ? -18.297 -6.234 -0.742 1 90.81 216 SER A C 1
ATOM 1696 O O . SER A 1 216 ? -18.047 -7.398 -1.074 1 90.81 216 SER A O 1
ATOM 1698 N N . ILE A 1 217 ? -19.047 -5.453 -1.4 1 92.38 217 ILE A N 1
ATOM 1699 C CA . ILE A 1 217 ? -19.641 -5.902 -2.652 1 92.38 217 ILE A CA 1
ATOM 1700 C C . ILE A 1 217 ? -18.547 -6.148 -3.688 1 92.38 217 ILE A C 1
ATOM 1702 O O . ILE A 1 217 ? -18.594 -7.145 -4.414 1 92.38 217 ILE A O 1
ATOM 1706 N N . ALA A 1 218 ? -17.594 -5.273 -3.758 1 91.69 218 ALA A N 1
ATOM 1707 C CA . ALA A 1 218 ? -16.484 -5.43 -4.684 1 91.69 218 ALA A CA 1
ATOM 1708 C C . ALA A 1 218 ? -15.719 -6.727 -4.418 1 91.69 218 ALA A C 1
ATOM 1710 O O . ALA A 1 218 ? -15.266 -7.391 -5.352 1 91.69 218 ALA A O 1
ATOM 1711 N N . ASP A 1 219 ? -15.633 -7.105 -3.178 1 92.81 219 ASP A N 1
ATOM 1712 C CA . ASP A 1 219 ? -14.922 -8.32 -2.787 1 92.81 219 ASP A CA 1
ATOM 1713 C C . ASP A 1 219 ? -15.633 -9.562 -3.32 1 92.81 219 ASP A C 1
ATOM 1715 O O . ASP A 1 219 ? -14.977 -10.539 -3.705 1 92.81 219 ASP A O 1
ATOM 1719 N N . VAL A 1 220 ? -16.844 -9.516 -3.271 1 93.75 220 VAL A N 1
ATOM 1720 C CA . VAL A 1 220 ? -17.609 -10.656 -3.758 1 93.75 220 VAL A CA 1
ATOM 1721 C C . VAL A 1 220 ? -17.391 -10.82 -5.262 1 93.75 220 VAL A C 1
ATOM 1723 O O . VAL A 1 220 ? -17.219 -11.938 -5.75 1 93.75 220 VAL A O 1
ATOM 1726 N N . PHE A 1 221 ? -17.406 -9.734 -5.953 1 95.06 221 PHE A N 1
ATOM 1727 C CA . PHE A 1 221 ? -17.172 -9.789 -7.387 1 95.06 221 PHE A CA 1
ATOM 1728 C C . PHE A 1 221 ? -15.742 -10.25 -7.676 1 95.06 221 PHE A C 1
ATOM 1730 O O . PHE A 1 221 ? -15.5 -10.969 -8.648 1 95.06 221 PHE A O 1
ATOM 1737 N N . SER A 1 222 ? -14.828 -9.773 -6.863 1 95.38 222 SER A N 1
ATOM 1738 C CA . SER A 1 222 ? -13.445 -10.211 -7.02 1 95.38 222 SER A CA 1
ATOM 1739 C C . SER A 1 222 ? -13.312 -11.711 -6.812 1 95.38 222 SER A C 1
ATOM 1741 O O . SER A 1 222 ? -12.586 -12.383 -7.551 1 95.38 222 SER A O 1
ATOM 1743 N N . LEU A 1 223 ? -13.984 -12.203 -5.805 1 95.25 223 LEU A N 1
ATOM 1744 C CA . LEU A 1 223 ? -14 -13.648 -5.57 1 95.25 223 LEU A CA 1
ATOM 1745 C C . LEU A 1 223 ? -14.555 -14.383 -6.785 1 95.25 223 LEU A C 1
ATOM 1747 O O . LEU A 1 223 ? -13.977 -15.375 -7.234 1 95.25 223 LEU A O 1
ATOM 1751 N N . GLY A 1 224 ? -15.68 -13.883 -7.258 1 95.5 224 GLY A N 1
ATOM 1752 C CA . GLY A 1 224 ? -16.266 -14.492 -8.438 1 95.5 224 GLY A CA 1
ATOM 1753 C C . GLY A 1 224 ? -15.32 -14.539 -9.617 1 95.5 224 GLY A C 1
ATOM 1754 O O . GLY A 1 224 ? -15.242 -15.547 -10.328 1 95.5 224 GLY A O 1
ATOM 1755 N N . ALA A 1 225 ? -14.602 -13.461 -9.828 1 95.5 225 ALA A N 1
ATOM 1756 C CA . ALA A 1 225 ? -13.656 -13.391 -10.93 1 95.5 225 ALA A CA 1
ATOM 1757 C C . ALA A 1 225 ? -12.523 -14.406 -10.75 1 95.5 225 ALA A C 1
ATOM 1759 O O . ALA A 1 225 ? -12.133 -15.086 -11.703 1 95.5 225 ALA A O 1
ATOM 1760 N N . VAL A 1 226 ? -11.992 -14.492 -9.539 1 94.94 226 VAL A N 1
ATOM 1761 C CA . VAL A 1 226 ? -10.891 -15.406 -9.258 1 94.94 226 VAL A CA 1
ATOM 1762 C C . VAL A 1 226 ? -11.352 -16.844 -9.461 1 94.94 226 VAL A C 1
ATOM 1764 O O . VAL A 1 226 ? -10.648 -17.656 -10.086 1 94.94 226 VAL A O 1
ATOM 1767 N N . VAL A 1 227 ? -12.531 -17.172 -8.992 1 93.69 227 VAL A N 1
ATOM 1768 C CA . VAL A 1 227 ? -13.086 -18.516 -9.141 1 93.69 227 VAL A CA 1
ATOM 1769 C C . VAL A 1 227 ? -13.289 -18.828 -10.617 1 93.69 227 VAL A C 1
ATOM 1771 O O . VAL A 1 227 ? -12.945 -19.922 -11.078 1 93.69 227 VAL A O 1
ATOM 1774 N N . LEU A 1 228 ? -13.859 -17.922 -11.336 1 93.56 228 LEU A N 1
ATOM 1775 C CA . LEU A 1 228 ? -14.102 -18.125 -12.758 1 93.56 228 LEU A CA 1
ATOM 1776 C C . LEU A 1 228 ? -12.789 -18.328 -13.508 1 93.56 228 LEU A C 1
ATOM 1778 O O . LEU A 1 228 ? -12.703 -19.188 -14.398 1 93.56 228 LEU A O 1
ATOM 1782 N N . VAL A 1 229 ? -11.773 -17.562 -13.195 1 93.62 229 VAL A N 1
ATOM 1783 C CA . VAL A 1 229 ? -10.477 -17.703 -13.844 1 93.62 229 VAL A CA 1
ATOM 1784 C C . VAL A 1 229 ? -9.875 -19.062 -13.516 1 93.62 229 VAL A C 1
ATOM 1786 O O . VAL A 1 229 ? -9.344 -19.734 -14.398 1 93.62 229 VAL A O 1
ATOM 1789 N N . LEU A 1 230 ? -9.945 -19.438 -12.258 1 92.38 230 LEU A N 1
ATOM 1790 C CA . LEU A 1 230 ? -9.438 -20.75 -11.859 1 92.38 230 LEU A CA 1
ATOM 1791 C C . LEU A 1 230 ? -10.133 -21.859 -12.641 1 92.38 230 LEU A C 1
ATOM 1793 O O . LEU A 1 230 ? -9.492 -22.812 -13.094 1 92.38 230 LEU A O 1
ATOM 1797 N N . PHE A 1 231 ? -11.391 -21.688 -12.789 1 89.62 231 PHE A N 1
ATOM 1798 C CA . PHE A 1 231 ? -12.18 -22.656 -13.539 1 89.62 231 PHE A CA 1
ATOM 1799 C C . PHE A 1 231 ? -11.75 -22.703 -14.992 1 89.62 231 PHE A C 1
ATOM 1801 O O . PHE A 1 231 ? -11.547 -23.781 -15.555 1 89.62 231 PHE A O 1
ATOM 1808 N N . LEU A 1 232 ? -11.547 -21.609 -15.609 1 90.19 232 LEU A N 1
ATOM 1809 C CA . LEU A 1 232 ? -11.203 -21.516 -17.031 1 90.19 232 LEU A CA 1
ATOM 1810 C C . LEU A 1 232 ? -9.797 -22.031 -17.281 1 90.19 232 LEU A C 1
ATOM 1812 O O . LEU A 1 232 ? -9.539 -22.688 -18.297 1 90.19 232 LEU A O 1
ATOM 1816 N N . VAL A 1 233 ? -8.906 -21.75 -16.375 1 88.44 233 VAL A N 1
ATOM 1817 C CA . VAL A 1 233 ? -7.496 -22.047 -16.594 1 88.44 233 VAL A CA 1
ATOM 1818 C C . VAL A 1 233 ? -7.242 -23.531 -16.328 1 88.44 233 VAL A C 1
ATOM 1820 O O . VAL A 1 233 ? -6.391 -24.156 -16.984 1 88.44 233 VAL A O 1
ATOM 1823 N N . THR A 1 234 ? -7.945 -24.156 -15.453 1 84.12 234 THR A N 1
ATOM 1824 C CA . THR A 1 234 ? -7.691 -25.547 -15.086 1 84.12 234 THR A CA 1
ATOM 1825 C C . THR A 1 234 ? -8.492 -26.484 -15.977 1 84.12 234 THR A C 1
ATOM 1827 O O . THR A 1 234 ? -8.172 -27.672 -16.078 1 84.12 234 THR A O 1
ATOM 1830 N N . ARG A 1 235 ? -9.492 -26 -16.547 1 78.25 235 ARG A N 1
ATOM 1831 C CA . ARG A 1 235 ? -10.266 -26.844 -17.438 1 78.25 235 ARG A CA 1
ATOM 1832 C C . ARG A 1 235 ? -9.531 -27.062 -18.766 1 78.25 235 ARG A C 1
ATOM 1834 O O . ARG A 1 235 ? -9.695 -28.094 -19.406 1 78.25 235 ARG A O 1
ATOM 1841 N N . ASN A 1 236 ? -8.805 -26.016 -19.062 1 69 236 ASN A N 1
ATOM 1842 C CA . ASN A 1 236 ? -8.055 -26.141 -20.312 1 69 236 ASN A CA 1
ATOM 1843 C C . ASN A 1 236 ? -6.746 -26.906 -20.094 1 69 236 ASN A C 1
ATOM 1845 O O . ASN A 1 236 ? -5.82 -26.391 -19.469 1 69 236 ASN A O 1
ATOM 1849 N N . SER A 1 237 ? -6.711 -28.078 -20.391 1 65.38 237 SER A N 1
ATOM 1850 C CA . SER A 1 237 ? -5.605 -29 -20.141 1 65.38 237 SER A CA 1
ATOM 1851 C C . SER A 1 237 ? -4.359 -28.594 -20.922 1 65.38 237 SER A C 1
ATOM 1853 O O . SER A 1 237 ? -3.27 -29.109 -20.672 1 65.38 237 SER A O 1
ATOM 1855 N N . THR A 1 238 ? -4.438 -27.562 -21.594 1 79.12 238 THR A N 1
ATOM 1856 C CA . THR A 1 238 ? -3.301 -27.25 -22.453 1 79.12 238 THR A CA 1
ATOM 1857 C C . THR A 1 238 ? -2.371 -26.25 -21.781 1 79.12 238 THR A C 1
ATOM 1859 O O . THR A 1 238 ? -1.262 -26 -22.266 1 79.12 238 THR A O 1
ATOM 1862 N N . PHE A 1 239 ? -2.771 -25.828 -20.672 1 86.38 239 PHE A N 1
ATOM 1863 C CA . PHE A 1 239 ? -1.933 -24.797 -20.047 1 86.38 239 PHE A CA 1
ATOM 1864 C C . PHE A 1 239 ? -0.855 -25.438 -19.188 1 86.38 239 PHE A C 1
ATOM 1866 O O . PHE A 1 239 ? -1.125 -26.391 -18.453 1 86.38 239 PHE A O 1
ATOM 1873 N N . ASP A 1 240 ? 0.302 -25 -19.359 1 88.56 240 ASP A N 1
ATOM 1874 C CA . ASP A 1 240 ? 1.399 -25.453 -18.516 1 88.56 240 ASP A CA 1
ATOM 1875 C C . ASP A 1 240 ? 1.315 -24.844 -17.125 1 88.56 240 ASP A C 1
ATOM 1877 O O . ASP A 1 240 ? 0.549 -23.906 -16.891 1 88.56 240 ASP A O 1
ATOM 1881 N N . VAL A 1 241 ? 2.041 -25.391 -16.219 1 84.94 241 VAL A N 1
ATOM 1882 C CA . VAL A 1 241 ? 2.012 -25.016 -14.812 1 84.94 241 VAL A CA 1
ATOM 1883 C C . VAL A 1 241 ? 2.344 -23.531 -14.664 1 84.94 241 VAL A C 1
ATOM 1885 O O . VAL A 1 241 ? 1.677 -22.812 -13.914 1 84.94 241 VAL A O 1
ATOM 1888 N N . GLY A 1 242 ? 3.318 -23.078 -15.375 1 91.25 242 GLY A N 1
ATOM 1889 C CA . GLY A 1 242 ? 3.738 -21.688 -15.305 1 91.25 242 GLY A CA 1
ATOM 1890 C C . GLY A 1 242 ? 2.678 -20.719 -15.789 1 91.25 242 GLY A C 1
ATOM 1891 O O . GLY A 1 242 ? 2.518 -19.625 -15.234 1 91.25 242 GLY A O 1
ATOM 1892 N N . SER A 1 243 ? 1.98 -21.109 -16.844 1 92.5 243 SER A N 1
ATOM 1893 C CA . SER A 1 243 ? 0.911 -20.266 -17.359 1 92.5 243 SER A CA 1
ATOM 1894 C C . SER A 1 243 ? -0.25 -20.188 -16.375 1 92.5 243 SER A C 1
ATOM 1896 O O . SER A 1 243 ? -0.879 -19.125 -16.25 1 92.5 243 SER A O 1
ATOM 1898 N N . ILE A 1 244 ? -0.524 -21.266 -15.734 1 91.88 244 ILE A N 1
ATOM 1899 C CA . ILE A 1 244 ? -1.565 -21.281 -14.711 1 91.88 244 ILE A CA 1
ATOM 1900 C C . ILE A 1 244 ? -1.174 -20.328 -13.57 1 91.88 244 ILE A C 1
ATOM 1902 O O . ILE A 1 244 ? -1.975 -19.5 -13.141 1 91.88 244 ILE A O 1
ATOM 1906 N N . TYR A 1 245 ? 0.021 -20.438 -13.164 1 92.25 245 TYR A N 1
ATOM 1907 C CA . TYR A 1 245 ? 0.521 -19.547 -12.117 1 92.25 245 TYR A CA 1
ATOM 1908 C C . TYR A 1 245 ? 0.36 -18.094 -12.516 1 92.25 245 TYR A C 1
ATOM 1910 O O . TYR A 1 245 ? -0.164 -17.281 -11.75 1 92.25 245 TYR A O 1
ATOM 1918 N N . ALA A 1 246 ? 0.822 -17.781 -13.688 1 94.94 246 ALA A N 1
ATOM 1919 C CA . ALA A 1 246 ? 0.85 -16.406 -14.133 1 94.94 246 ALA A CA 1
ATOM 1920 C C . ALA A 1 246 ? -0.559 -15.812 -14.203 1 94.94 246 ALA A C 1
ATOM 1922 O O . ALA A 1 246 ? -0.8 -14.703 -13.734 1 94.94 246 ALA A O 1
ATOM 1923 N N . MET A 1 247 ? -1.46 -16.516 -14.742 1 95.31 247 MET A N 1
ATOM 1924 C CA . MET A 1 247 ? -2.822 -16.016 -14.914 1 95.31 247 MET A CA 1
ATOM 1925 C C . MET A 1 247 ? -3.486 -15.773 -13.562 1 95.31 247 MET A C 1
ATOM 1927 O O . MET A 1 247 ? -4.145 -14.75 -13.359 1 95.31 247 MET A O 1
ATOM 1931 N N . VAL A 1 248 ? -3.24 -16.688 -12.633 1 93.88 248 VAL A N 1
ATOM 1932 C CA . VAL A 1 248 ? -3.814 -16.531 -11.305 1 93.88 248 VAL A CA 1
ATOM 1933 C C . VAL A 1 248 ? -3.158 -15.344 -10.602 1 93.88 248 VAL A C 1
ATOM 1935 O O . VAL A 1 248 ? -3.842 -14.539 -9.961 1 93.88 248 VAL A O 1
ATOM 1938 N N . ALA A 1 249 ? -1.897 -15.227 -10.766 1 95.25 249 ALA A N 1
ATOM 1939 C CA . ALA A 1 249 ? -1.176 -14.109 -10.164 1 95.25 249 ALA A CA 1
ATOM 1940 C C . ALA A 1 249 ? -1.665 -12.781 -10.727 1 95.25 249 ALA A C 1
ATOM 1942 O O . ALA A 1 249 ? -1.792 -11.797 -9.992 1 95.25 249 ALA A O 1
ATOM 1943 N N . TYR A 1 250 ? -1.943 -12.734 -12 1 96.38 250 TYR A N 1
ATOM 1944 C CA . TYR A 1 250 ? -2.385 -11.5 -12.633 1 96.38 250 TYR A CA 1
ATOM 1945 C C . TYR A 1 250 ? -3.785 -11.117 -12.172 1 96.38 250 TYR A C 1
ATOM 1947 O O . TYR A 1 250 ? -4.086 -9.938 -11.984 1 96.38 250 TYR A O 1
ATOM 1955 N N . VAL A 1 251 ? -4.617 -12.078 -12.023 1 95.5 251 VAL A N 1
ATOM 1956 C CA . VAL A 1 251 ? -5.957 -11.758 -11.547 1 95.5 251 VAL A CA 1
ATOM 1957 C C . VAL A 1 251 ? -5.879 -11.227 -10.117 1 95.5 251 VAL A C 1
ATOM 1959 O O . VAL A 1 251 ? -6.609 -10.305 -9.75 1 95.5 251 VAL A O 1
ATOM 1962 N N . MET A 1 252 ? -5.012 -11.828 -9.328 1 94.5 252 MET A N 1
ATOM 1963 C CA . MET A 1 252 ? -4.816 -11.344 -7.965 1 94.5 252 MET A CA 1
ATOM 1964 C C . MET A 1 252 ? -4.262 -9.922 -7.969 1 94.5 252 MET A C 1
ATOM 1966 O O . MET A 1 252 ? -4.656 -9.094 -7.148 1 94.5 252 MET A O 1
ATOM 1970 N N . THR A 1 253 ? -3.342 -9.703 -8.859 1 93.94 253 THR A N 1
ATOM 1971 C CA . THR A 1 253 ? -2.799 -8.359 -9 1 93.94 253 THR A CA 1
ATOM 1972 C C . THR A 1 253 ? -3.893 -7.371 -9.398 1 93.94 253 THR A C 1
ATOM 1974 O O . THR A 1 253 ? -3.947 -6.254 -8.875 1 93.94 253 THR A O 1
ATOM 1977 N N . LEU A 1 254 ? -4.723 -7.762 -10.297 1 95.25 254 LEU A N 1
ATOM 1978 C CA . LEU A 1 254 ? -5.836 -6.934 -10.742 1 95.25 254 LEU A CA 1
ATOM 1979 C C . LEU A 1 254 ? -6.773 -6.609 -9.586 1 95.25 254 LEU A C 1
ATOM 1981 O O . LEU A 1 254 ? -7.109 -5.445 -9.359 1 95.25 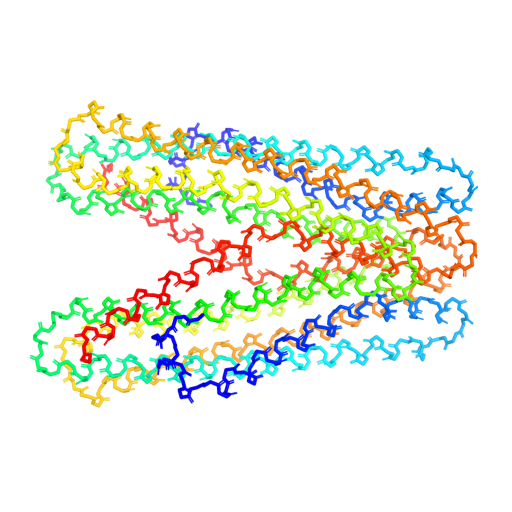254 LEU A O 1
ATOM 1985 N N . THR A 1 255 ? -7.145 -7.629 -8.859 1 92.94 255 THR A N 1
ATOM 1986 C CA . THR A 1 255 ? -8.055 -7.441 -7.734 1 92.94 255 THR A CA 1
ATOM 1987 C C . THR A 1 255 ? -7.434 -6.535 -6.676 1 92.94 255 THR A C 1
ATOM 1989 O O . THR A 1 255 ? -8.109 -5.664 -6.121 1 92.94 255 THR A O 1
ATOM 1992 N N . ASP A 1 256 ? -6.172 -6.719 -6.422 1 90.44 256 ASP A N 1
ATOM 1993 C CA . ASP A 1 256 ? -5.465 -5.883 -5.461 1 90.44 256 ASP A CA 1
ATOM 1994 C C . ASP A 1 256 ? -5.43 -4.426 -5.922 1 90.44 256 ASP A C 1
ATOM 1996 O O . ASP A 1 256 ? -5.641 -3.512 -5.121 1 90.44 256 ASP A O 1
ATOM 2000 N N . SER A 1 257 ? -5.129 -4.246 -7.16 1 91.12 257 SER A N 1
ATOM 2001 C CA . SER A 1 257 ? -5.051 -2.906 -7.73 1 91.12 257 SER A CA 1
ATOM 2002 C C . SER A 1 257 ? -6.406 -2.211 -7.699 1 91.12 257 SER A C 1
ATOM 2004 O O . SER A 1 257 ? -6.492 -1.014 -7.418 1 91.12 257 SER A O 1
ATOM 2006 N N . LEU A 1 258 ? -7.418 -2.939 -7.918 1 88.81 258 LEU A N 1
ATOM 2007 C CA . LEU A 1 258 ? -8.766 -2.393 -7.918 1 88.81 258 LEU A CA 1
ATOM 2008 C C . LEU A 1 258 ? -9.211 -2.035 -6.504 1 88.81 258 LEU A C 1
ATOM 2010 O O . LEU A 1 258 ? -9.945 -1.063 -6.305 1 88.81 258 LEU A O 1
ATOM 2014 N N . GLU A 1 259 ? -8.734 -2.777 -5.586 1 81.56 259 GLU A N 1
ATOM 2015 C CA . GLU A 1 259 ? -9.078 -2.529 -4.188 1 81.56 259 GLU A CA 1
ATOM 2016 C C . GLU A 1 259 ? -8.469 -1.221 -3.695 1 81.56 259 GLU A C 1
ATOM 2018 O O . GLU A 1 259 ? -9.016 -0.575 -2.797 1 81.56 259 GLU A O 1
ATOM 2023 N N . ASN A 1 260 ? -7.402 -0.854 -4.262 1 77.94 260 ASN A N 1
ATOM 2024 C CA . ASN A 1 260 ? -6.734 0.375 -3.852 1 77.94 260 ASN A CA 1
ATOM 2025 C C . ASN A 1 260 ? -7.168 1.563 -4.703 1 77.94 260 ASN A C 1
ATOM 2027 O O . ASN A 1 260 ? -6.676 2.678 -4.52 1 77.94 260 ASN A O 1
ATOM 2031 N N . ALA A 1 261 ? -8.141 1.438 -5.477 1 69.81 261 ALA A N 1
ATOM 2032 C CA . ALA A 1 261 ? -8.57 2.457 -6.434 1 69.81 261 ALA A CA 1
ATOM 2033 C C . ALA A 1 261 ? -9.133 3.68 -5.715 1 69.81 261 ALA A C 1
ATOM 2035 O O . ALA A 1 261 ? -8.844 4.816 -6.09 1 69.81 261 ALA A O 1
ATOM 2036 N N . PRO A 1 262 ? -9.859 3.471 -4.66 1 65.69 262 PRO A N 1
ATOM 2037 C CA . PRO A 1 262 ? -10.367 4.652 -3.957 1 65.69 262 PRO A CA 1
ATOM 2038 C C . PRO A 1 262 ? -9.25 5.523 -3.385 1 65.69 262 PRO A C 1
ATOM 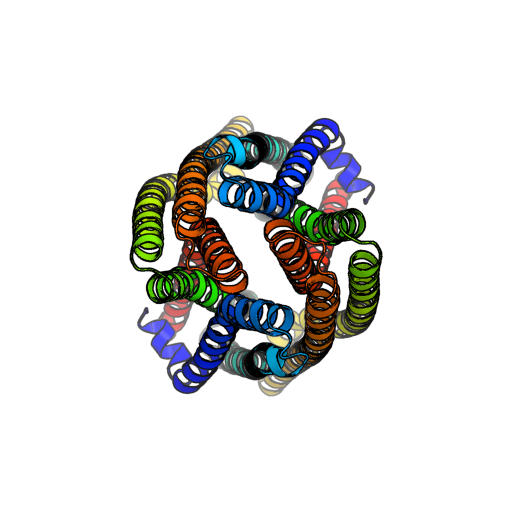2040 O O . PRO A 1 262 ? -9.352 6.75 -3.398 1 65.69 262 PRO A O 1
ATOM 2043 N N . ASP A 1 263 ? -8.258 4.797 -2.881 1 71.69 263 ASP A N 1
ATOM 2044 C CA . ASP A 1 263 ? -7.109 5.547 -2.389 1 71.69 263 ASP A CA 1
ATOM 2045 C C . ASP A 1 263 ? -6.453 6.348 -3.512 1 71.69 263 ASP A C 1
ATOM 2047 O O . ASP A 1 263 ? -5.988 7.465 -3.291 1 71.69 263 ASP A O 1
ATOM 2051 N N . LEU A 1 264 ? -6.613 5.812 -4.695 1 69.31 264 LEU A N 1
ATOM 2052 C CA . LEU A 1 264 ? -6.043 6.492 -5.852 1 69.31 264 LEU A CA 1
ATOM 2053 C C . LEU A 1 264 ? -6.844 7.746 -6.191 1 69.31 264 LEU A C 1
ATOM 2055 O O . LEU A 1 264 ? -6.262 8.789 -6.5 1 69.31 264 LEU A O 1
ATOM 2059 N N . VAL A 1 265 ? -8.062 7.582 -6.008 1 67.69 265 VAL A N 1
ATOM 2060 C CA . VAL A 1 265 ? -8.945 8.711 -6.293 1 67.69 265 VAL A CA 1
ATOM 2061 C C . VAL A 1 265 ? -8.719 9.812 -5.258 1 67.69 265 VAL A C 1
ATOM 2063 O O . VAL A 1 265 ? -8.617 10.992 -5.609 1 67.69 265 VAL A O 1
ATOM 2066 N N . ASP A 1 266 ? -8.602 9.406 -4.062 1 68.12 266 ASP A N 1
ATOM 2067 C CA . ASP A 1 266 ? -8.375 10.367 -2.986 1 68.12 266 ASP A CA 1
ATOM 2068 C C . ASP A 1 266 ? -7.027 11.062 -3.146 1 68.12 266 ASP A C 1
ATOM 2070 O O . ASP A 1 266 ? -6.93 12.281 -2.994 1 68.12 266 ASP A O 1
ATOM 2074 N N . GLU A 1 267 ? -6.09 10.289 -3.482 1 68.62 267 GLU A N 1
ATOM 2075 C CA . GLU A 1 267 ? -4.754 10.852 -3.664 1 68.62 267 GLU A CA 1
ATOM 2076 C C . GLU A 1 267 ? -4.707 11.781 -4.871 1 68.62 267 GLU A C 1
ATOM 2078 O O . GLU A 1 267 ? -4.043 12.82 -4.832 1 68.62 267 GLU A O 1
ATOM 2083 N N . GLY A 1 268 ? -5.426 11.406 -5.852 1 69.88 268 GLY A N 1
ATOM 2084 C CA . GLY A 1 268 ? -5.52 12.273 -7.012 1 69.88 268 GLY A CA 1
ATOM 2085 C C . GLY A 1 268 ? -6.23 13.586 -6.719 1 69.88 268 GLY A C 1
ATOM 2086 O O . GLY A 1 268 ? -5.789 14.648 -7.156 1 69.88 268 GLY A O 1
ATOM 2087 N N . ALA A 1 269 ? -7.246 13.438 -5.957 1 67.81 269 ALA A N 1
ATOM 2088 C CA . ALA A 1 269 ? -8 14.625 -5.574 1 67.81 269 ALA A CA 1
ATOM 2089 C C . ALA A 1 269 ? -7.168 15.539 -4.676 1 67.81 269 ALA A C 1
ATOM 2091 O O . ALA A 1 269 ? -7.199 16.766 -4.824 1 67.81 269 ALA A O 1
ATOM 2092 N N . HIS A 1 270 ? -6.547 14.883 -3.809 1 67.5 270 HIS A N 1
ATOM 2093 C CA . HIS A 1 270 ? -5.676 15.648 -2.924 1 67.5 270 HIS A CA 1
ATOM 2094 C C . HIS A 1 270 ? -4.59 16.375 -3.711 1 67.5 270 HIS A C 1
ATOM 2096 O O . HIS A 1 270 ? -4.309 17.547 -3.453 1 67.5 270 HIS A O 1
ATOM 2102 N N . PHE A 1 271 ? -4.059 15.68 -4.617 1 68.75 271 PHE A N 1
ATOM 2103 C CA . PHE A 1 271 ? -3.029 16.266 -5.465 1 68.75 271 PHE A CA 1
ATOM 2104 C C . PHE A 1 271 ? -3.59 17.453 -6.258 1 68.75 271 PHE A C 1
ATOM 2106 O O . PHE A 1 271 ? -2.945 18.484 -6.367 1 68.75 271 PHE A O 1
ATOM 2113 N N . TYR A 1 272 ? -4.703 17.234 -6.684 1 68.94 272 TYR A N 1
ATOM 2114 C CA . TYR A 1 272 ? -5.359 18.281 -7.465 1 68.94 272 TYR A CA 1
ATOM 2115 C C . TYR A 1 272 ? -5.656 19.5 -6.602 1 68.94 272 TYR A C 1
ATOM 2117 O O . TYR A 1 272 ? -5.395 20.641 -7.012 1 68.94 272 TYR A O 1
ATOM 2125 N N . ASP A 1 273 ? -6.137 19.344 -5.492 1 68.12 273 ASP A N 1
ATOM 2126 C CA . ASP A 1 273 ? -6.484 20.422 -4.582 1 68.12 273 ASP A CA 1
ATOM 2127 C C . ASP A 1 273 ? -5.242 21.219 -4.172 1 68.12 273 ASP A C 1
ATOM 2129 O O . ASP A 1 273 ? -5.262 22.438 -4.156 1 68.12 273 ASP A O 1
ATOM 2133 N N . VAL A 1 274 ? -4.242 20.531 -3.822 1 65.94 274 VAL A N 1
ATOM 2134 C CA . VAL A 1 274 ? -3 21.188 -3.41 1 65.94 274 VAL A CA 1
ATOM 2135 C C . VAL A 1 274 ? -2.424 21.984 -4.574 1 65.94 274 VAL A C 1
ATOM 2137 O O . VAL A 1 274 ? -1.954 23.109 -4.387 1 65.94 274 VAL A O 1
ATOM 2140 N N . SER A 1 275 ? -2.518 21.422 -5.68 1 68.25 275 SER A N 1
ATOM 2141 C CA . SER A 1 275 ? -2.006 22.094 -6.871 1 68.25 275 SER A CA 1
ATOM 2142 C C . SER A 1 275 ? -2.789 23.375 -7.164 1 68.25 275 SER A C 1
ATOM 2144 O O . SER A 1 275 ? -2.209 24.391 -7.547 1 68.25 275 SER A O 1
ATOM 2146 N N . LEU A 1 276 ? -4.023 23.281 -6.941 1 66.94 276 LEU A N 1
ATOM 2147 C CA . LEU A 1 276 ? -4.887 24.438 -7.188 1 66.94 276 LEU A CA 1
ATOM 2148 C C . LEU A 1 276 ? -4.621 25.547 -6.176 1 66.94 276 LEU A C 1
ATOM 2150 O O . LEU A 1 276 ? -4.609 26.719 -6.527 1 66.94 276 LEU A O 1
ATOM 2154 N N . ARG A 1 277 ? -4.523 25.203 -5.043 1 66 277 ARG A N 1
ATOM 2155 C CA . ARG A 1 277 ? -4.273 26.172 -3.979 1 66 277 ARG A CA 1
ATOM 2156 C C . ARG A 1 277 ? -2.984 26.938 -4.23 1 66 277 ARG A C 1
ATOM 2158 O O . ARG A 1 277 ? -2.93 28.156 -4.023 1 66 277 ARG A O 1
ATOM 2165 N N . ILE A 1 278 ? -2.066 26.375 -4.691 1 65.62 278 ILE A N 1
ATOM 2166 C CA . ILE A 1 278 ? -0.777 27 -4.957 1 65.62 278 ILE A CA 1
ATOM 2167 C C . ILE A 1 278 ? -0.888 27.906 -6.18 1 65.62 278 ILE A C 1
ATOM 2169 O O . ILE A 1 278 ? -0.346 29.016 -6.188 1 65.62 278 ILE A O 1
ATOM 2173 N N . ALA A 1 279 ? -1.537 27.312 -7.109 1 65 279 ALA A N 1
ATOM 2174 C CA . ALA A 1 279 ? -1.726 28.109 -8.32 1 65 279 ALA A CA 1
ATOM 2175 C C . ALA A 1 279 ? -2.414 29.438 -8 1 65 279 ALA A C 1
ATOM 2177 O O . ALA A 1 279 ? -2.047 30.469 -8.555 1 65 279 ALA A O 1
ATOM 2178 N N . THR A 1 280 ? -3.324 29.375 -7.18 1 63.72 280 THR A N 1
ATOM 2179 C CA . THR A 1 280 ? -4.074 30.578 -6.809 1 63.72 280 THR A CA 1
ATOM 2180 C C . THR A 1 280 ? -3.197 31.547 -6.02 1 63.72 280 THR A C 1
ATOM 2182 O O . THR A 1 280 ? -3.277 32.75 -6.207 1 63.72 280 THR A O 1
ATOM 2185 N N . GLN A 1 281 ? -2.375 30.953 -5.242 1 63.41 281 GLN A N 1
ATOM 2186 C CA . GLN A 1 281 ? -1.504 31.797 -4.434 1 63.41 281 GLN A CA 1
ATOM 2187 C C . GLN A 1 281 ? -0.415 32.438 -5.289 1 63.41 281 GLN A C 1
ATOM 2189 O O . GLN A 1 281 ? -0.012 33.594 -5.035 1 63.41 281 GLN A O 1
ATOM 2194 N N . LEU A 1 282 ? 0.033 31.719 -6.195 1 61.91 282 LEU A N 1
ATOM 2195 C CA . LEU A 1 282 ? 1.065 32.25 -7.086 1 61.91 282 LEU A CA 1
ATOM 2196 C C . LEU A 1 282 ? 0.483 33.281 -8.055 1 61.91 282 LEU A C 1
ATOM 2198 O O . LEU A 1 282 ? 1.148 34.25 -8.398 1 61.91 282 LEU A O 1
ATOM 2202 N N . ARG A 1 283 ? -0.707 33 -8.578 1 58.72 283 ARG A N 1
ATOM 2203 C CA . ARG A 1 283 ? -1.371 33.906 -9.484 1 58.72 283 ARG A CA 1
ATOM 2204 C C . ARG A 1 283 ? -1.626 35.25 -8.805 1 58.72 283 ARG A C 1
ATOM 2206 O O . ARG A 1 283 ? -1.547 36.312 -9.445 1 58.72 283 ARG A O 1
ATOM 2213 N N . GLU A 1 284 ? -2.023 35.188 -7.664 1 54.41 284 GLU A N 1
ATOM 2214 C CA . GLU A 1 284 ? -2.287 36.438 -6.961 1 54.41 284 GLU A CA 1
ATOM 2215 C C . GLU A 1 284 ? -1.017 37.281 -6.828 1 54.41 284 GLU A C 1
ATOM 2217 O O . GLU A 1 284 ? -1.085 38.5 -6.625 1 54.41 284 GLU A O 1
ATOM 2222 N N . ARG A 1 285 ? 0.051 36.656 -7.125 1 52.78 285 ARG A N 1
ATOM 2223 C CA . ARG A 1 285 ? 1.304 37.375 -6.988 1 52.78 285 ARG A CA 1
ATOM 2224 C C . ARG A 1 285 ? 1.849 37.781 -8.352 1 52.78 285 ARG A C 1
ATOM 2226 O O . ARG A 1 285 ? 2.777 38.594 -8.445 1 52.78 285 ARG A O 1
ATOM 2233 N N . THR A 1 286 ? 1.346 37.125 -9.367 1 44.88 286 THR A N 1
ATOM 2234 C CA . THR A 1 286 ? 1.701 37.75 -10.641 1 44.88 286 THR A CA 1
ATOM 2235 C C . THR A 1 286 ? 0.642 38.75 -11.078 1 44.88 286 THR A C 1
ATOM 2237 O O . THR A 1 286 ? -0.557 38.5 -10.945 1 44.88 286 THR A O 1
ATOM 2240 N N . MET B 1 1 ? 4.773 1.416 25.016 1 37.84 1 MET B N 1
ATOM 2241 C CA . MET B 1 1 ? 3.562 2.23 25 1 37.84 1 MET B CA 1
ATOM 2242 C C . MET B 1 1 ? 3.604 3.287 26.094 1 37.84 1 MET B C 1
ATOM 2244 O O . MET B 1 1 ? 3.785 2.963 27.266 1 37.84 1 MET B O 1
ATOM 2248 N N . SER B 1 2 ? 3.727 4.445 25.625 1 42.5 2 SER B N 1
ATOM 2249 C CA . SER B 1 2 ? 3.92 5.406 26.703 1 42.5 2 SER B CA 1
ATOM 2250 C C . SER B 1 2 ? 2.734 5.406 27.672 1 42.5 2 SER B C 1
ATOM 2252 O O . SER B 1 2 ? 1.629 5.008 27.297 1 42.5 2 SER B O 1
ATOM 2254 N N . ALA B 1 3 ? 2.895 5.641 28.875 1 45.31 3 ALA B N 1
ATOM 2255 C CA . ALA B 1 3 ? 1.978 5.758 30 1 45.31 3 ALA B CA 1
ATOM 2256 C C . ALA B 1 3 ? 0.759 6.602 29.641 1 45.31 3 ALA B C 1
ATOM 2258 O O . ALA B 1 3 ? -0.363 6.289 30.047 1 45.31 3 ALA B O 1
ATOM 2259 N N . ALA B 1 4 ? 0.966 7.633 28.859 1 43.47 4 ALA B N 1
ATOM 2260 C CA . ALA B 1 4 ? -0.077 8.609 28.562 1 43.47 4 ALA B CA 1
ATOM 2261 C C . ALA B 1 4 ? -1.083 8.047 27.562 1 43.47 4 ALA B C 1
ATOM 2263 O O . ALA B 1 4 ? -2.291 8.258 27.703 1 43.47 4 ALA B O 1
ATOM 2264 N N . THR B 1 5 ? -0.57 7.273 26.438 1 53.31 5 THR B N 1
ATOM 2265 C CA . THR B 1 5 ? -1.518 6.598 25.562 1 53.31 5 THR B CA 1
ATOM 2266 C C . THR B 1 5 ? -2.371 5.609 26.344 1 53.31 5 THR B C 1
ATOM 2268 O O . THR B 1 5 ? -3.549 5.414 26.031 1 53.31 5 THR B O 1
ATOM 2271 N N . ARG B 1 6 ? -1.725 5.199 27.344 1 55.31 6 ARG B N 1
ATOM 2272 C CA . ARG B 1 6 ? -2.408 4.242 28.219 1 55.31 6 ARG B CA 1
ATOM 2273 C C . ARG B 1 6 ? -3.547 4.91 28.969 1 55.31 6 ARG B C 1
ATOM 2275 O O . ARG B 1 6 ? -4.621 4.324 29.141 1 55.31 6 ARG B O 1
ATOM 2282 N N . VAL B 1 7 ? -3.264 6.125 29.328 1 53.22 7 VAL B N 1
ATOM 2283 C CA . VAL B 1 7 ? -4.281 6.793 30.141 1 53.22 7 VAL B CA 1
ATOM 2284 C C . VAL B 1 7 ? -5.469 7.176 29.266 1 53.22 7 VAL B C 1
ATOM 2286 O O . VAL B 1 7 ? -6.621 7.059 29.672 1 53.22 7 VAL B O 1
ATOM 2289 N N . LEU B 1 8 ? -5.109 7.625 28.031 1 58 8 LEU B N 1
ATOM 2290 C CA . LEU B 1 8 ? -6.18 8.102 27.156 1 58 8 LEU B CA 1
ATOM 2291 C C . LEU B 1 8 ? -6.945 6.93 26.547 1 58 8 LEU B C 1
ATOM 2293 O O . LEU B 1 8 ? -8.164 7 26.391 1 58 8 LEU B O 1
ATOM 2297 N N . PHE B 1 9 ? -6.199 5.914 26.406 1 65.81 9 PHE B N 1
ATOM 2298 C CA . PHE B 1 9 ? -6.832 4.812 25.688 1 65.81 9 PHE B CA 1
ATOM 2299 C C . PHE B 1 9 ? -7.18 3.676 26.641 1 65.81 9 PHE B C 1
ATOM 2301 O O . PHE B 1 9 ? -7.824 2.703 26.25 1 65.81 9 PHE B O 1
ATOM 2308 N N . HIS B 1 10 ? -6.859 3.955 27.859 1 68.81 10 HIS B N 1
ATOM 2309 C CA . HIS B 1 10 ? -7.074 2.916 28.859 1 68.81 10 HIS B CA 1
ATOM 2310 C C . HIS B 1 10 ? -8.547 2.521 28.922 1 68.81 10 HIS B C 1
ATOM 2312 O O . HIS B 1 10 ? -8.867 1.333 28.969 1 68.81 10 HIS B O 1
ATOM 2318 N N . PRO B 1 11 ? -9.383 3.531 28.828 1 74.38 11 PRO B N 1
ATOM 2319 C CA . PRO B 1 11 ? -10.781 3.105 28.922 1 74.38 11 PRO B CA 1
ATOM 2320 C C . PRO B 1 11 ? -11.25 2.346 27.688 1 74.38 11 PRO B C 1
ATOM 2322 O O . PRO B 1 11 ? -12.227 1.6 27.734 1 74.38 11 PRO B O 1
ATOM 2325 N N . TYR B 1 12 ? -10.523 2.564 26.734 1 85.19 12 TYR B N 1
ATOM 2326 C CA . TYR B 1 12 ? -10.938 1.958 25.469 1 85.19 12 TYR B CA 1
ATOM 2327 C C . TYR B 1 12 ? -10.008 0.806 25.094 1 85.19 12 TYR B C 1
ATOM 2329 O O . TYR B 1 12 ? -10.055 0.311 23.953 1 85.19 12 TYR B O 1
ATOM 2337 N N . ARG B 1 13 ? -9.328 0.318 26.062 1 84.31 13 ARG B N 1
ATOM 2338 C CA . ARG B 1 13 ? -8.305 -0.682 25.781 1 84.31 13 ARG B CA 1
ATOM 2339 C C . ARG B 1 13 ? -8.93 -1.974 25.266 1 84.31 13 ARG B C 1
ATOM 2341 O O . ARG B 1 13 ? -8.414 -2.594 24.328 1 84.31 13 ARG B O 1
ATOM 2348 N N . PHE B 1 14 ? -10 -2.387 25.906 1 89.94 14 PHE B N 1
ATOM 2349 C CA . PHE B 1 14 ? -10.617 -3.646 25.516 1 89.94 14 PHE B CA 1
ATOM 2350 C C . PHE B 1 14 ? -11.289 -3.516 24.156 1 89.94 14 PHE B C 1
ATOM 2352 O O . PHE B 1 14 ? -11.242 -4.441 23.344 1 89.94 14 PHE B O 1
ATOM 2359 N N . ARG B 1 15 ? -11.883 -2.404 23.906 1 91.25 15 ARG B N 1
ATOM 2360 C CA . ARG B 1 15 ? -12.531 -2.176 22.625 1 91.25 15 ARG B CA 1
ATOM 2361 C C . ARG B 1 15 ? -11.5 -2.068 21.5 1 91.25 15 ARG B C 1
ATOM 2363 O O . ARG B 1 15 ? -11.727 -2.562 20.391 1 91.25 15 ARG B O 1
ATOM 2370 N N . LEU B 1 16 ? -10.406 -1.395 21.828 1 91.75 16 LEU B N 1
ATOM 2371 C CA . LEU B 1 16 ? -9.312 -1.292 20.859 1 91.75 16 LEU B CA 1
ATOM 2372 C C . LEU B 1 16 ? -8.711 -2.662 20.578 1 91.75 16 LEU B C 1
ATOM 2374 O O . LEU B 1 16 ? -8.453 -2.996 19.422 1 91.75 16 LEU B O 1
ATOM 2378 N N . ALA B 1 17 ? -8.5 -3.408 21.609 1 93 17 ALA B N 1
ATOM 2379 C CA . ALA B 1 17 ? -7.953 -4.754 21.453 1 93 17 ALA B CA 1
ATOM 2380 C C . ALA B 1 17 ? -8.867 -5.613 20.578 1 93 17 ALA B C 1
ATOM 2382 O O . ALA B 1 17 ? -8.398 -6.348 19.703 1 93 17 ALA B O 1
ATOM 2383 N N . PHE B 1 18 ? -10.117 -5.516 20.844 1 94.81 18 PHE B N 1
ATOM 2384 C CA . PHE B 1 18 ? -11.094 -6.258 20.047 1 94.81 18 PHE B CA 1
ATOM 2385 C C . PHE B 1 18 ? -11.031 -5.84 18.578 1 94.81 18 PHE B C 1
ATOM 2387 O O . PHE B 1 18 ? -10.984 -6.691 17.688 1 94.81 18 PHE B O 1
ATOM 2394 N N . THR B 1 19 ? -10.977 -4.555 18.375 1 94.19 19 THR B N 1
ATOM 2395 C CA . THR B 1 19 ? -10.945 -4.016 17.016 1 94.19 19 THR B CA 1
ATOM 2396 C C . THR B 1 19 ? -9.695 -4.48 16.281 1 94.19 19 THR B C 1
ATOM 2398 O O . THR B 1 19 ? -9.773 -4.926 15.133 1 94.19 19 THR B O 1
ATOM 2401 N N . TYR B 1 20 ? -8.594 -4.465 16.891 1 94.75 20 TYR B N 1
ATOM 2402 C CA . TYR B 1 20 ? -7.348 -4.836 16.234 1 94.75 20 TYR B CA 1
ATOM 2403 C C . TYR B 1 20 ? -7.238 -6.348 16.078 1 94.75 20 TYR B C 1
ATOM 2405 O O . TYR B 1 20 ? -6.57 -6.844 15.172 1 94.75 20 TYR B O 1
ATOM 2413 N N . THR B 1 21 ? -7.895 -7.062 16.984 1 96.69 21 THR B N 1
ATOM 2414 C CA . THR B 1 21 ? -7.973 -8.508 16.781 1 96.69 21 THR B CA 1
ATOM 2415 C C . THR B 1 21 ? -8.719 -8.836 15.5 1 96.69 21 THR B C 1
ATOM 2417 O O . THR B 1 21 ? -8.352 -9.781 14.789 1 96.69 21 THR B O 1
ATOM 2420 N N . LEU B 1 22 ? -9.742 -8.047 15.219 1 96.69 22 LEU B N 1
ATOM 2421 C CA . LEU B 1 22 ? -10.461 -8.211 13.961 1 96.69 22 LEU B CA 1
ATOM 2422 C C . LEU B 1 22 ? -9.547 -7.949 12.773 1 96.69 22 LEU B C 1
ATOM 2424 O O . LEU B 1 22 ? -9.594 -8.672 11.773 1 96.69 22 LEU B O 1
ATOM 2428 N N . SER B 1 23 ? -8.734 -6.965 12.938 1 95.88 23 SER B N 1
ATOM 2429 C CA . SER B 1 23 ? -7.793 -6.617 11.883 1 95.88 23 SER B CA 1
ATOM 2430 C C . SER B 1 23 ? -6.758 -7.719 11.688 1 95.88 23 SER B C 1
ATOM 2432 O O . SER B 1 23 ? -6.488 -8.133 10.555 1 95.88 23 SER B O 1
ATOM 2434 N N . VAL B 1 24 ? -6.211 -8.242 12.727 1 96.69 24 VAL B N 1
ATOM 2435 C CA . VAL B 1 24 ? -5.242 -9.328 12.656 1 96.69 24 VAL B CA 1
ATOM 2436 C C . VAL B 1 24 ? -5.879 -10.539 11.977 1 96.69 24 VAL B C 1
ATOM 2438 O O . VAL B 1 24 ? -5.27 -11.164 11.109 1 96.69 24 VAL B O 1
ATOM 2441 N N . THR B 1 25 ? -7.059 -10.812 12.359 1 97.44 25 THR B N 1
ATOM 2442 C CA . THR B 1 25 ? -7.762 -11.977 11.828 1 97.44 25 THR B CA 1
ATOM 2443 C C . THR B 1 25 ? -7.98 -11.828 10.32 1 97.44 25 THR B C 1
ATOM 2445 O O . THR B 1 25 ? -7.785 -12.789 9.57 1 97.44 25 THR B O 1
ATOM 2448 N N . GLU B 1 26 ? -8.391 -10.672 9.953 1 95.69 26 GLU B N 1
ATOM 2449 C CA . GLU B 1 26 ? -8.641 -10.484 8.531 1 95.69 26 GLU B CA 1
ATOM 2450 C C . GLU B 1 26 ? -7.352 -10.641 7.719 1 95.69 26 GLU B C 1
ATOM 2452 O O . GLU B 1 26 ? -7.363 -11.242 6.645 1 95.69 26 GLU B O 1
ATOM 2457 N N . PHE B 1 27 ? -6.219 -10.211 8.18 1 96.06 27 PHE B N 1
ATOM 2458 C CA . PHE B 1 27 ? -4.965 -10.312 7.445 1 96.06 27 PHE B CA 1
ATOM 2459 C C . PHE B 1 27 ? -4.445 -11.742 7.457 1 96.06 27 PHE B C 1
ATOM 2461 O O . PHE B 1 27 ? -3.855 -12.203 6.477 1 96.06 27 PHE B O 1
ATOM 2468 N N . VAL B 1 28 ? -4.68 -12.414 8.531 1 96.94 28 VAL B N 1
ATOM 2469 C CA . VAL B 1 28 ? -4.301 -13.82 8.602 1 96.94 28 VAL B CA 1
ATOM 2470 C C . VAL B 1 28 ? -5.117 -14.625 7.59 1 96.94 28 VAL B C 1
ATOM 2472 O O . VAL B 1 28 ? -4.578 -15.492 6.898 1 96.94 28 VAL B O 1
ATOM 2475 N N . LEU B 1 29 ? -6.398 -14.336 7.555 1 97.06 29 LEU B N 1
ATOM 2476 C CA . LEU B 1 29 ? -7.25 -14.992 6.562 1 97.06 29 LEU B CA 1
ATOM 2477 C C . LEU B 1 29 ? -6.785 -14.664 5.148 1 97.06 29 LEU B C 1
ATOM 2479 O O . LEU B 1 29 ? -6.809 -15.523 4.266 1 97.06 29 LEU B O 1
ATOM 2483 N N . GLY B 1 30 ? -6.371 -13.414 4.961 1 95.5 30 GLY B N 1
ATOM 2484 C CA . GLY B 1 30 ? -5.832 -13.023 3.668 1 95.5 30 GLY B CA 1
ATOM 2485 C C . GLY B 1 30 ? -4.586 -13.789 3.283 1 95.5 30 GLY B C 1
ATOM 2486 O O . GLY B 1 30 ? -4.371 -14.094 2.107 1 95.5 30 GLY B O 1
ATOM 2487 N N . LEU B 1 31 ? -3.848 -14.172 4.215 1 95.44 31 LEU B N 1
ATOM 2488 C CA . LEU B 1 31 ? -2.615 -14.922 4 1 95.44 31 LEU B CA 1
ATOM 2489 C C . LEU B 1 31 ? -2.916 -16.344 3.562 1 95.44 31 LEU B C 1
ATOM 2491 O O . LEU B 1 31 ? -2.031 -17.047 3.068 1 95.44 31 LEU B O 1
ATOM 2495 N N . LEU B 1 32 ? -4.137 -16.719 3.707 1 97.12 32 LEU B N 1
ATOM 2496 C CA . LEU B 1 32 ? -4.504 -18.094 3.342 1 97.12 32 LEU B CA 1
ATOM 2497 C C . LEU B 1 32 ? -4.914 -18.172 1.876 1 97.12 32 LEU B C 1
ATOM 2499 O O . LEU B 1 32 ? -5.172 -19.25 1.356 1 97.12 32 LEU B O 1
ATOM 2503 N N . TYR B 1 33 ? -4.871 -17.047 1.188 1 95.69 33 TYR B N 1
ATOM 2504 C CA . TYR B 1 33 ? -5.305 -17.031 -0.204 1 95.69 33 TYR B CA 1
ATOM 2505 C C . TYR B 1 33 ? -4.426 -17.938 -1.064 1 95.69 33 TYR B C 1
ATOM 2507 O O . TYR B 1 33 ? -4.926 -18.828 -1.753 1 95.69 33 TYR B O 1
ATOM 2515 N N . PRO B 1 34 ? -3.121 -17.781 -0.979 1 95.62 34 PRO B N 1
ATOM 2516 C CA . PRO B 1 34 ? -2.289 -18.641 -1.819 1 95.62 34 PRO B CA 1
ATOM 2517 C C . PRO B 1 34 ? -2.49 -20.125 -1.518 1 95.62 34 PRO B C 1
ATOM 2519 O O . PRO B 1 34 ? -2.508 -20.953 -2.438 1 95.62 34 PRO B O 1
ATOM 2522 N N . PHE B 1 35 ? -2.637 -20.453 -0.29 1 96.06 35 PHE B N 1
ATOM 2523 C CA . PHE B 1 35 ? -2.857 -21.828 0.118 1 96.06 35 PHE B CA 1
ATOM 2524 C C . PHE B 1 35 ? -4.156 -22.375 -0.47 1 96.06 35 PHE B C 1
ATOM 2526 O O . PHE B 1 35 ? -4.172 -23.453 -1.07 1 96.06 35 PHE B O 1
ATOM 2533 N N . THR B 1 36 ? -5.211 -21.625 -0.305 1 96.12 36 THR B N 1
ATOM 2534 C CA . THR B 1 36 ? -6.52 -22.094 -0.763 1 96.12 36 THR B CA 1
ATOM 2535 C C . THR B 1 36 ? -6.598 -22.062 -2.287 1 96.12 36 THR B C 1
ATOM 2537 O O . THR B 1 36 ? -7.273 -22.906 -2.891 1 96.12 36 THR B O 1
ATOM 2540 N N . ILE B 1 37 ? -5.922 -21.125 -2.895 1 94.44 37 ILE B N 1
ATOM 2541 C CA . ILE B 1 37 ? -5.855 -21.094 -4.352 1 94.44 37 ILE B CA 1
ATOM 2542 C C . ILE B 1 37 ? -5.109 -22.328 -4.855 1 94.44 37 ILE B C 1
ATOM 2544 O O . ILE B 1 37 ? -5.516 -22.953 -5.844 1 94.44 37 ILE B O 1
ATOM 2548 N N . GLY B 1 38 ? -4.02 -22.672 -4.16 1 94.12 38 GLY B N 1
ATOM 2549 C CA . GLY B 1 38 ? -3.314 -23.891 -4.5 1 94.12 38 GLY B CA 1
ATOM 2550 C C . GLY B 1 38 ? -4.191 -25.141 -4.418 1 94.12 38 GLY B C 1
ATOM 2551 O O . GLY B 1 38 ? -4.129 -26 -5.289 1 94.12 38 GLY B O 1
ATOM 2552 N N . LEU B 1 39 ? -5.012 -25.188 -3.385 1 93.25 39 LEU B N 1
ATOM 2553 C CA . LEU B 1 39 ? -5.941 -26.312 -3.236 1 93.25 39 LEU B CA 1
ATOM 2554 C C . LEU B 1 39 ? -6.945 -26.328 -4.383 1 93.25 39 LEU B C 1
ATOM 2556 O O . LEU B 1 39 ? -7.297 -27.406 -4.879 1 93.25 39 LEU B O 1
ATOM 2560 N N . ALA B 1 40 ? -7.387 -25.203 -4.723 1 92.5 40 ALA B N 1
ATOM 2561 C CA . ALA B 1 40 ? -8.352 -25.109 -5.816 1 92.5 40 ALA B CA 1
ATOM 2562 C C . ALA B 1 40 ? -7.73 -25.547 -7.137 1 92.5 40 ALA B C 1
ATOM 2564 O O . ALA B 1 40 ? -8.367 -26.266 -7.918 1 92.5 40 ALA B O 1
ATOM 2565 N N . ILE B 1 41 ? -6.52 -25.141 -7.359 1 90.31 41 ILE B N 1
ATOM 2566 C CA . ILE B 1 41 ? -5.809 -25.531 -8.57 1 90.31 41 ILE B CA 1
ATOM 2567 C C . ILE B 1 41 ? -5.684 -27.062 -8.625 1 90.31 41 ILE B C 1
ATOM 2569 O O . ILE B 1 41 ? -6.047 -27.672 -9.625 1 90.31 41 ILE B O 1
ATOM 2573 N N . ASN B 1 42 ? -5.203 -27.609 -7.559 1 91 42 ASN B N 1
ATOM 2574 C CA . ASN B 1 42 ? -5.035 -29.062 -7.508 1 91 42 ASN B CA 1
ATOM 2575 C C . ASN B 1 42 ? -6.371 -29.797 -7.637 1 91 42 ASN B C 1
ATOM 2577 O O . ASN B 1 42 ? -6.457 -30.828 -8.297 1 91 42 ASN B O 1
ATOM 2581 N N . GLY B 1 43 ? -7.352 -29.266 -7.008 1 89.31 43 GLY B N 1
ATOM 2582 C CA . GLY B 1 43 ? -8.672 -29.891 -7.078 1 89.31 43 GLY B CA 1
ATOM 2583 C C . GLY B 1 43 ? -9.25 -29.875 -8.484 1 89.31 43 GLY B C 1
ATOM 2584 O O . GLY B 1 43 ? -9.805 -30.891 -8.93 1 89.31 43 GLY B O 1
ATOM 2585 N N . PHE B 1 44 ? -9.141 -28.812 -9.18 1 85.44 44 PHE B N 1
ATOM 2586 C CA . PHE B 1 44 ? -9.648 -28.719 -10.547 1 85.44 44 PHE B CA 1
ATOM 2587 C C . PHE B 1 44 ? -8.844 -29.625 -11.477 1 85.44 44 PHE B C 1
ATOM 2589 O O . PHE B 1 44 ? -9.414 -30.297 -12.336 1 85.44 44 PHE B O 1
ATOM 2596 N N . LEU B 1 45 ? -7.531 -29.656 -11.234 1 83.81 45 LEU B N 1
ATOM 2597 C CA . LEU B 1 45 ? -6.672 -30.484 -12.07 1 83.81 45 LEU B CA 1
ATOM 2598 C C . LEU B 1 45 ? -6.941 -31.969 -11.836 1 83.81 45 LEU B C 1
ATOM 2600 O O . LEU B 1 45 ? -6.809 -32.781 -12.75 1 83.81 45 LEU B O 1
ATOM 2604 N N . ASP B 1 46 ? -7.324 -32.219 -10.609 1 86.44 46 ASP B N 1
ATOM 2605 C CA . ASP B 1 46 ? -7.609 -33.625 -10.258 1 86.44 46 ASP B CA 1
ATOM 2606 C C . ASP B 1 46 ? -9.039 -34 -10.641 1 86.44 46 ASP B C 1
ATOM 2608 O O . ASP B 1 46 ? -9.461 -35.125 -10.422 1 86.44 46 ASP B O 1
ATOM 2612 N N . GLY B 1 47 ? -9.789 -33.062 -11.078 1 81.94 47 GLY B N 1
ATOM 2613 C CA . GLY B 1 47 ? -11.141 -33.344 -11.547 1 81.94 47 GLY B CA 1
ATOM 2614 C C . GLY B 1 47 ? -12.18 -33.25 -10.453 1 81.94 47 GLY B C 1
ATOM 2615 O O . GLY B 1 47 ? -13.289 -33.781 -10.594 1 81.94 47 GLY B O 1
ATOM 2616 N N . ARG B 1 48 ? -11.875 -32.75 -9.219 1 83.44 48 ARG B N 1
ATOM 2617 C CA . ARG B 1 48 ? -12.812 -32.688 -8.117 1 83.44 48 ARG B CA 1
ATOM 2618 C C . ARG B 1 48 ? -13.844 -31.578 -8.352 1 83.44 48 ARG B C 1
ATOM 2620 O O . ARG B 1 48 ? -14.875 -31.516 -7.68 1 83.44 48 ARG B O 1
ATOM 2627 N N . GLY B 1 49 ? -13.633 -30.797 -9.359 1 78.56 49 GLY B N 1
ATOM 2628 C CA . GLY B 1 49 ? -14.609 -29.812 -9.789 1 78.56 49 GLY B CA 1
ATOM 2629 C C . GLY B 1 49 ? -14.766 -28.656 -8.805 1 78.56 49 GLY B C 1
ATOM 2630 O O . GLY B 1 49 ? -13.781 -28.203 -8.211 1 78.56 49 GLY B O 1
ATOM 2631 N N . ILE B 1 50 ? -16 -28.219 -8.578 1 80.31 50 ILE B N 1
ATOM 2632 C CA . ILE B 1 50 ? -16.344 -26.969 -7.918 1 80.31 50 ILE B CA 1
ATOM 2633 C C . ILE B 1 50 ? -16.172 -27.109 -6.406 1 80.31 50 ILE B C 1
ATOM 2635 O O . ILE B 1 50 ? -15.945 -26.125 -5.703 1 80.31 50 ILE B O 1
ATOM 2639 N N . ILE B 1 51 ? -16.141 -28.312 -5.918 1 85 51 ILE B N 1
ATOM 2640 C CA . ILE B 1 51 ? -15.984 -28.531 -4.484 1 85 51 ILE B CA 1
ATOM 2641 C C . ILE B 1 51 ? -14.594 -28.062 -4.047 1 85 51 ILE B C 1
ATOM 2643 O O . ILE B 1 51 ? -14.398 -27.656 -2.898 1 85 51 ILE B O 1
ATOM 2647 N N . SER B 1 52 ? -13.688 -28.094 -4.98 1 88.88 52 SER B N 1
ATOM 2648 C CA . SER B 1 52 ? -12.312 -27.719 -4.688 1 88.88 52 SER B CA 1
ATOM 2649 C C . SER B 1 52 ? -12.195 -26.234 -4.395 1 88.88 52 SER B C 1
ATOM 2651 O O . SER B 1 52 ? -11.195 -25.781 -3.832 1 88.88 52 SER B O 1
ATOM 2653 N N . ILE B 1 53 ? -13.211 -25.469 -4.699 1 92.25 53 ILE B N 1
ATOM 2654 C CA . ILE B 1 53 ? -13.164 -24.016 -4.539 1 92.25 53 ILE B CA 1
ATOM 2655 C C . ILE B 1 53 ? -13.734 -23.625 -3.176 1 92.25 53 ILE B C 1
ATOM 2657 O O . ILE B 1 53 ? -13.586 -22.484 -2.734 1 92.25 53 ILE B O 1
ATOM 2661 N N . ALA B 1 54 ? -14.305 -24.531 -2.492 1 94.12 54 ALA B N 1
ATOM 2662 C CA . ALA B 1 54 ? -15.031 -24.266 -1.251 1 94.12 54 ALA B CA 1
ATOM 2663 C C . ALA B 1 54 ? -14.117 -23.625 -0.21 1 94.12 54 ALA B C 1
ATOM 2665 O O . ALA B 1 54 ? -14.484 -22.625 0.412 1 94.12 54 ALA B O 1
ATOM 2666 N N . PRO B 1 55 ? -12.945 -24.172 -0.016 1 95.38 55 PRO B N 1
ATOM 2667 C CA . PRO B 1 55 ? -12.07 -23.531 0.967 1 95.38 55 PRO B CA 1
ATOM 2668 C C . PRO B 1 55 ? -11.742 -22.078 0.602 1 95.38 55 PRO B C 1
ATOM 2670 O O . PRO B 1 55 ? -11.711 -21.203 1.475 1 95.38 55 PRO B O 1
ATOM 2673 N N . LEU B 1 56 ? -11.469 -21.859 -0.659 1 96 56 LEU B N 1
ATOM 2674 C CA . LEU B 1 56 ? -11.164 -20.5 -1.116 1 96 56 LEU B CA 1
ATOM 2675 C C . LEU B 1 56 ? -12.344 -19.562 -0.882 1 96 56 LEU B C 1
ATOM 2677 O O . LEU B 1 56 ? -12.172 -18.469 -0.359 1 96 56 LEU B O 1
ATOM 2681 N N . THR B 1 57 ? -13.508 -20.016 -1.268 1 95.88 57 THR B N 1
ATOM 2682 C CA . THR B 1 57 ? -14.719 -19.234 -1.098 1 95.88 57 THR B CA 1
ATOM 2683 C C . THR B 1 57 ? -14.961 -18.922 0.376 1 95.88 57 THR B C 1
ATOM 2685 O O . THR B 1 57 ? -15.25 -17.781 0.736 1 95.88 57 THR B O 1
ATOM 2688 N N . ALA B 1 58 ? -14.781 -19.906 1.152 1 97.06 58 ALA B N 1
ATOM 2689 C CA . ALA B 1 58 ? -15 -19.75 2.588 1 97.06 58 ALA B CA 1
ATOM 2690 C C . ALA B 1 58 ? -14.023 -18.734 3.18 1 97.06 58 ALA B C 1
ATOM 2692 O O . ALA B 1 58 ? -14.422 -17.812 3.893 1 97.06 58 ALA B O 1
ATOM 2693 N N . VAL B 1 59 ? -12.781 -18.891 2.9 1 97.25 59 VAL B N 1
ATOM 2694 C CA . VAL B 1 59 ? -11.742 -18.016 3.438 1 97.25 59 VAL B CA 1
ATOM 2695 C C . VAL B 1 59 ? -11.953 -16.594 2.934 1 97.25 59 VAL B C 1
ATOM 2697 O O . VAL B 1 59 ? -11.836 -15.633 3.697 1 97.25 59 VAL B O 1
ATOM 2700 N N . TRP B 1 60 ? -12.242 -16.469 1.645 1 96.75 60 TRP B N 1
ATOM 2701 C CA . TRP B 1 60 ? -12.438 -15.148 1.036 1 96.75 60 TRP B CA 1
ATOM 2702 C C . TRP B 1 60 ? -13.633 -14.43 1.658 1 96.75 60 TRP B C 1
ATOM 2704 O O . TRP B 1 60 ? -13.539 -13.258 2.016 1 96.75 60 TRP B O 1
ATOM 2714 N N . LEU B 1 61 ? -14.719 -15.141 1.831 1 96.75 61 LEU B N 1
ATOM 2715 C CA . LEU B 1 61 ? -15.922 -14.539 2.402 1 96.75 61 LEU B CA 1
ATOM 2716 C C . LEU B 1 61 ? -15.719 -14.211 3.877 1 96.75 61 LEU B C 1
ATOM 2718 O O . LEU B 1 61 ? -16.188 -13.18 4.359 1 96.75 61 LEU B O 1
ATOM 2722 N N . LEU B 1 62 ? -15.07 -15.117 4.582 1 97.38 62 LEU B N 1
ATOM 2723 C CA . LEU B 1 62 ? -14.758 -14.844 5.98 1 97.38 62 LEU B CA 1
ATOM 2724 C C . LEU B 1 62 ? -13.844 -13.625 6.105 1 97.38 62 LEU B C 1
ATOM 2726 O O . LEU B 1 62 ? -14.047 -12.781 6.988 1 97.38 62 LEU B O 1
ATOM 2730 N N . GLN B 1 63 ? -12.844 -13.57 5.297 1 96.44 63 GLN B N 1
ATOM 2731 C CA . GLN B 1 63 ? -11.945 -12.43 5.297 1 96.44 63 GLN B CA 1
ATOM 2732 C C . GLN B 1 63 ? -12.695 -11.133 5.012 1 96.44 63 GLN B C 1
ATOM 2734 O O . GLN B 1 63 ? -12.461 -10.109 5.66 1 96.44 63 GLN B O 1
ATOM 2739 N N . ALA B 1 64 ? -13.586 -11.172 4.012 1 94.94 64 ALA B N 1
ATOM 2740 C CA . ALA B 1 64 ? -14.398 -10.008 3.68 1 94.94 64 ALA B CA 1
ATOM 2741 C C . ALA B 1 64 ? -15.289 -9.609 4.855 1 94.94 64 ALA B C 1
ATOM 2743 O O . ALA B 1 64 ? -15.438 -8.414 5.148 1 94.94 64 ALA B O 1
ATOM 2744 N N . ALA B 1 65 ? -15.82 -10.594 5.488 1 96.56 65 ALA B N 1
ATOM 2745 C CA . ALA B 1 65 ? -16.688 -10.336 6.637 1 96.56 65 ALA B CA 1
ATOM 2746 C C . ALA B 1 65 ? -15.914 -9.703 7.785 1 96.56 65 ALA B C 1
ATOM 2748 O O . ALA B 1 65 ? -16.375 -8.727 8.383 1 96.56 65 ALA B O 1
ATOM 2749 N N . PHE B 1 66 ? -14.773 -10.258 8.094 1 96.56 66 PHE B N 1
ATOM 2750 C CA . PHE B 1 66 ? -13.953 -9.719 9.172 1 96.56 66 PHE B CA 1
ATOM 2751 C C . PHE B 1 66 ? -13.422 -8.336 8.805 1 96.56 66 PHE B C 1
ATOM 2753 O O . PHE B 1 66 ? -13.266 -7.477 9.672 1 96.56 66 PHE B O 1
ATOM 2760 N N . SER B 1 67 ? -13.117 -8.141 7.566 1 94.31 67 SER B N 1
ATOM 2761 C CA . SER B 1 67 ? -12.695 -6.824 7.102 1 94.31 67 SER B CA 1
ATOM 2762 C C . SER B 1 67 ? -13.797 -5.785 7.301 1 94.31 67 SER B C 1
ATOM 2764 O O . SER B 1 67 ? -13.539 -4.688 7.801 1 94.31 67 SER B O 1
ATOM 2766 N N . ALA B 1 68 ? -14.984 -6.16 6.922 1 94.38 68 ALA B N 1
ATOM 2767 C CA . ALA B 1 68 ? -16.125 -5.266 7.105 1 94.38 68 ALA B CA 1
ATOM 2768 C C . ALA B 1 68 ? -16.375 -4.988 8.586 1 94.38 68 ALA B C 1
ATOM 2770 O O . ALA B 1 68 ? -16.625 -3.846 8.977 1 94.38 68 ALA B O 1
ATOM 2771 N N . LEU B 1 69 ? -16.344 -6.059 9.32 1 95.62 69 LEU B N 1
ATOM 2772 C CA . LEU B 1 69 ? -16.562 -5.918 10.758 1 95.62 69 LEU B CA 1
ATOM 2773 C C . LEU B 1 69 ? -15.523 -4.992 11.375 1 95.62 69 LEU B C 1
ATOM 2775 O O . LEU B 1 69 ? -15.852 -4.164 12.234 1 95.62 69 LEU B O 1
ATOM 2779 N N . TYR B 1 70 ? -14.258 -5.109 10.969 1 95.19 70 TYR B N 1
ATOM 2780 C CA . TYR B 1 70 ? -13.203 -4.234 11.461 1 95.19 70 TYR B CA 1
ATOM 2781 C C . TYR B 1 70 ? -13.484 -2.781 11.102 1 95.19 70 TYR B C 1
ATOM 2783 O O . TYR B 1 70 ? -13.391 -1.895 11.953 1 95.19 70 TYR B O 1
ATOM 2791 N N . GLN B 1 71 ? -13.867 -2.557 9.906 1 92.56 71 GLN B N 1
ATOM 2792 C CA . GLN B 1 71 ? -14.086 -1.188 9.445 1 92.56 71 GLN B CA 1
ATOM 2793 C C . GLN B 1 71 ? -15.25 -0.536 10.188 1 92.56 71 GLN B C 1
ATOM 2795 O O . GLN B 1 71 ? -15.164 0.628 10.586 1 92.56 71 GLN B O 1
ATOM 2800 N N . ILE B 1 72 ? -16.328 -1.303 10.375 1 93.25 72 ILE B N 1
ATOM 2801 C CA . ILE B 1 72 ? -17.516 -0.784 11.031 1 93.25 72 ILE B CA 1
ATOM 2802 C C . ILE B 1 72 ? -17.203 -0.499 12.5 1 93.25 72 ILE B C 1
ATOM 2804 O O . ILE B 1 72 ? -17.547 0.573 13.016 1 93.25 72 ILE B O 1
ATOM 2808 N N . THR B 1 73 ? -16.547 -1.459 13.117 1 94 73 THR B N 1
ATOM 2809 C CA . THR B 1 73 ? -16.25 -1.311 14.539 1 94 73 THR B CA 1
ATOM 2810 C C . THR B 1 73 ? -15.195 -0.221 14.75 1 94 73 THR B C 1
ATOM 2812 O O . THR B 1 73 ? -15.32 0.588 15.68 1 94 73 THR B O 1
ATOM 2815 N N . ALA B 1 74 ? -14.188 -0.164 13.922 1 93.12 74 ALA B N 1
ATOM 2816 C CA . ALA B 1 74 ? -13.117 0.82 14.039 1 93.12 74 ALA B CA 1
ATOM 2817 C C . ALA B 1 74 ? -13.648 2.238 13.859 1 93.12 74 ALA B C 1
ATOM 2819 O O . ALA B 1 74 ? -13.32 3.139 14.633 1 93.12 74 ALA B O 1
ATOM 2820 N N . SER B 1 75 ? -14.461 2.439 12.797 1 90.88 75 SER B N 1
ATOM 2821 C CA . SER B 1 75 ? -14.977 3.773 12.516 1 90.88 75 SER B CA 1
ATOM 2822 C C . SER B 1 75 ? -15.805 4.305 13.688 1 90.88 75 SER B C 1
ATOM 2824 O O . SER B 1 75 ? -15.672 5.469 14.07 1 90.88 75 SER B O 1
ATOM 2826 N N . ARG B 1 76 ? -16.594 3.506 14.305 1 91.69 76 ARG B N 1
ATOM 2827 C CA . ARG B 1 76 ? -17.438 3.908 15.43 1 91.69 76 ARG B CA 1
ATOM 2828 C C . ARG B 1 76 ? -16.609 4.133 16.688 1 91.69 76 ARG B C 1
ATOM 2830 O O . ARG B 1 76 ? -16.859 5.066 17.453 1 91.69 76 ARG B O 1
ATOM 2837 N N . LEU B 1 77 ? -15.68 3.25 16.844 1 91.56 77 LEU B N 1
ATOM 2838 C CA . LEU B 1 77 ? -14.82 3.377 18.016 1 91.56 77 LEU B CA 1
ATOM 2839 C C . LEU B 1 77 ? -14 4.66 17.953 1 91.56 77 LEU B C 1
ATOM 2841 O O . LEU B 1 77 ? -13.945 5.418 18.922 1 91.56 77 LEU B O 1
ATOM 2845 N N . PHE B 1 78 ? -13.406 4.949 16.828 1 89.5 78 PHE B N 1
ATOM 2846 C CA . PHE B 1 78 ? -12.547 6.125 16.703 1 89.5 78 PHE B CA 1
ATOM 2847 C C . PHE B 1 78 ? -13.375 7.402 16.75 1 89.5 78 PHE B C 1
ATOM 2849 O O . PHE B 1 78 ? -12.914 8.43 17.25 1 89.5 78 PHE B O 1
ATOM 2856 N N . ALA B 1 79 ? -14.555 7.281 16.188 1 87.56 79 ALA B N 1
ATOM 2857 C CA . ALA B 1 79 ? -15.461 8.422 16.312 1 87.56 79 ALA B CA 1
ATOM 2858 C C . ALA B 1 79 ? -15.789 8.703 17.781 1 87.56 79 ALA B C 1
ATOM 2860 O O . ALA B 1 79 ? -15.812 9.859 18.203 1 87.56 79 ALA B O 1
ATOM 2861 N N . LYS B 1 80 ? -16.062 7.684 18.5 1 88.56 80 LYS B N 1
ATOM 2862 C CA . LYS B 1 80 ? -16.375 7.828 19.922 1 88.56 80 LYS B CA 1
ATOM 2863 C C . LYS B 1 80 ? -15.18 8.398 20.688 1 88.56 80 LYS B C 1
ATOM 2865 O O . LYS B 1 80 ? -15.344 9.281 21.531 1 88.56 80 LYS B O 1
ATOM 2870 N N . ILE B 1 81 ? -14.047 7.914 20.438 1 87 81 ILE B N 1
ATOM 2871 C CA . ILE B 1 81 ? -12.836 8.406 21.094 1 87 81 ILE B CA 1
ATOM 2872 C C . ILE B 1 81 ? -12.633 9.883 20.75 1 87 81 ILE B C 1
ATOM 2874 O O . ILE B 1 81 ? -12.328 10.688 21.625 1 87 81 ILE B O 1
ATOM 2878 N N . TYR B 1 82 ? -12.82 10.156 19.469 1 86.25 82 TYR B N 1
ATOM 2879 C CA . TYR B 1 82 ? -12.672 11.531 19.016 1 86.25 82 TYR B CA 1
ATOM 2880 C C . TYR B 1 82 ? -13.648 12.453 19.734 1 86.25 82 TYR B C 1
ATOM 2882 O O . TYR B 1 82 ? -13.258 13.5 20.25 1 86.25 82 TYR B O 1
ATOM 2890 N N . ARG B 1 83 ? -14.852 12.109 19.812 1 84.69 83 ARG B N 1
ATOM 2891 C CA . ARG B 1 83 ? -15.891 12.922 20.438 1 84.69 83 ARG B CA 1
ATOM 2892 C C . ARG B 1 83 ? -15.609 13.109 21.922 1 84.69 83 ARG B C 1
ATOM 2894 O O . ARG B 1 83 ? -15.766 14.211 22.453 1 84.69 83 ARG B O 1
ATOM 2901 N N . THR B 1 84 ? -15.25 12.094 22.594 1 83.44 84 THR B N 1
ATOM 2902 C CA . THR B 1 84 ? -15.039 12.125 24.047 1 83.44 84 THR B CA 1
ATOM 2903 C C . THR B 1 84 ? -13.828 12.984 24.391 1 83.44 84 THR B C 1
ATOM 2905 O O . THR B 1 84 ? -13.914 13.852 25.266 1 83.44 84 THR B O 1
ATOM 2908 N N . ILE B 1 85 ? -12.758 12.781 23.688 1 81.19 85 ILE B N 1
ATOM 2909 C CA . ILE B 1 85 ? -11.531 13.508 24 1 81.19 85 ILE B CA 1
ATOM 2910 C C . ILE B 1 85 ? -11.68 14.969 23.578 1 81.19 85 ILE B C 1
ATOM 2912 O O . ILE B 1 85 ? -11.289 15.883 24.312 1 81.19 85 ILE B O 1
ATOM 2916 N N . ALA B 1 86 ? -12.156 15.148 22.328 1 79.38 86 ALA B N 1
ATOM 2917 C CA . ALA B 1 86 ? -12.375 16.516 21.859 1 79.38 86 ALA B CA 1
ATOM 2918 C C . ALA B 1 86 ? -13.328 17.266 22.781 1 79.38 86 ALA B C 1
ATOM 2920 O O . ALA B 1 86 ? -13.117 18.453 23.078 1 79.38 86 ALA B O 1
ATOM 2921 N N . GLY B 1 87 ? -14.352 16.688 23.188 1 77.31 87 GLY B N 1
ATOM 2922 C CA . GLY B 1 87 ? -15.289 17.297 24.109 1 77.31 87 GLY B CA 1
ATOM 2923 C C . GLY B 1 87 ? -14.656 17.672 25.438 1 77.31 87 GLY B C 1
ATOM 2924 O O . GLY B 1 87 ? -14.898 18.766 25.953 1 77.31 87 GLY B O 1
ATOM 2925 N N . LYS B 1 88 ? -13.875 16.828 25.953 1 75.75 88 LYS B N 1
ATOM 2926 C CA . LYS B 1 88 ? -13.195 17.094 27.219 1 75.75 88 LYS B CA 1
ATOM 2927 C C . LYS B 1 88 ? -12.211 18.25 27.078 1 75.75 88 LYS B C 1
ATOM 2929 O O . LYS B 1 88 ? -12.047 19.047 28.016 1 75.75 88 LYS B O 1
ATOM 2934 N N . LEU B 1 89 ? -11.602 18.25 25.938 1 74.88 89 LEU B N 1
ATOM 2935 C CA . LEU B 1 89 ? -10.617 19.297 25.703 1 74.88 89 LEU B CA 1
ATOM 2936 C C . LEU B 1 89 ? -11.289 20.656 25.609 1 74.88 89 LEU B C 1
ATOM 2938 O O . LEU B 1 89 ? -10.727 21.656 26.047 1 74.88 89 LEU B O 1
ATOM 2942 N N . ILE B 1 90 ? -12.406 20.719 25.062 1 72.75 90 ILE B N 1
ATOM 2943 C CA . ILE B 1 90 ? -13.117 21.984 24.875 1 72.75 90 ILE B CA 1
ATOM 2944 C C . ILE B 1 90 ? -13.812 22.375 26.172 1 72.75 90 ILE B C 1
ATOM 2946 O O . ILE B 1 90 ? -13.75 23.531 26.594 1 72.75 90 ILE B O 1
ATOM 2950 N N . LEU B 1 91 ? -14.422 21.469 26.797 1 67.81 91 LEU B N 1
ATOM 2951 C CA . LEU B 1 91 ? -15.227 21.766 27.969 1 67.81 91 LEU B CA 1
ATOM 2952 C C . LEU B 1 91 ? -14.359 21.859 29.219 1 67.81 91 LEU B C 1
ATOM 2954 O O . LEU B 1 91 ? -14.711 22.547 30.188 1 67.81 91 LEU B O 1
ATOM 2958 N N . GLY B 1 92 ? -13.383 21.078 29.359 1 59.75 92 GLY B N 1
ATOM 2959 C CA . GLY B 1 92 ? -12.562 21.078 30.562 1 59.75 92 GLY B CA 1
ATOM 2960 C C . GLY B 1 92 ? -11.766 22.344 30.75 1 59.75 92 GLY B C 1
ATOM 2961 O O . GLY B 1 92 ? -11.156 22.562 31.812 1 59.75 92 GLY B O 1
ATOM 2962 N N . GLU B 1 93 ? -11.484 23.188 29.75 1 54.12 93 GLU B N 1
ATOM 2963 C CA . GLU B 1 93 ? -10.609 24.344 29.828 1 54.12 93 GLU B CA 1
ATOM 2964 C C . GLU B 1 93 ? -11.297 25.5 30.547 1 54.12 93 GLU B C 1
ATOM 2966 O O . GLU B 1 93 ? -10.828 26.641 30.484 1 54.12 93 GLU B O 1
ATOM 2971 N N . GLN B 1 94 ? -12.219 25.297 31.359 1 50.94 94 GLN B N 1
ATOM 2972 C CA . GLN B 1 94 ? -12.781 26.5 31.953 1 50.94 94 GLN B CA 1
ATOM 2973 C C . GLN B 1 94 ? -11.727 27.266 32.75 1 50.94 94 GLN B C 1
ATOM 2975 O O . GLN B 1 94 ? -11.859 28.469 33 1 50.94 94 GLN B O 1
ATOM 2980 N N . ASN B 1 95 ? -10.656 26.594 33.188 1 50.03 95 ASN B N 1
ATOM 2981 C CA . ASN B 1 95 ? -9.906 27.422 34.125 1 50.03 95 ASN B CA 1
ATOM 2982 C C . ASN B 1 95 ? -8.719 28.109 33.469 1 50.03 95 ASN B C 1
ATOM 2984 O O . ASN B 1 95 ? -7.992 28.859 34.094 1 50.03 95 ASN B O 1
ATOM 2988 N N . THR B 1 96 ? -8.289 27.688 32.406 1 51.16 96 THR B N 1
ATOM 2989 C CA . THR B 1 96 ? -7.191 28.438 31.812 1 51.16 96 THR B CA 1
ATOM 2990 C C . THR B 1 96 ? -7.602 29 30.453 1 51.16 96 THR B C 1
ATOM 2992 O O . THR B 1 96 ? -8.227 28.297 29.656 1 51.16 96 THR B O 1
ATOM 2995 N N . PRO B 1 97 ? -7.613 30.297 30.266 1 53.38 97 PRO B N 1
ATOM 2996 C CA . PRO B 1 97 ? -8.016 31.031 29.062 1 53.38 97 PRO B CA 1
ATOM 2997 C C . PRO B 1 97 ? -7.352 30.5 27.797 1 53.38 97 PRO B C 1
ATOM 2999 O O . PRO B 1 97 ? -6.281 30.969 27.406 1 53.38 97 PRO B O 1
ATOM 3002 N N . ASP B 1 98 ? -7.484 29.25 27.5 1 61.19 98 ASP B N 1
ATOM 3003 C CA . ASP B 1 98 ? -6.93 28.875 26.219 1 61.19 98 ASP B CA 1
ATOM 3004 C C . ASP B 1 98 ? -7.613 29.625 25.078 1 61.19 98 ASP B C 1
ATOM 3006 O O . ASP B 1 98 ? -8.82 29.875 25.125 1 61.19 98 ASP B O 1
ATOM 3010 N N . THR B 1 99 ? -6.766 30.312 24.25 1 66.06 99 THR B N 1
ATOM 3011 C CA . THR B 1 99 ? -7.289 31 23.078 1 66.06 99 THR B CA 1
ATOM 3012 C C . THR B 1 99 ? -8.023 30.031 22.156 1 66.06 99 THR B C 1
ATOM 3014 O O . THR B 1 99 ? -7.805 28.812 22.234 1 66.06 99 THR B O 1
ATOM 3017 N N . THR B 1 100 ? -9.039 30.453 21.672 1 70.25 100 THR B N 1
ATOM 3018 C CA . THR B 1 100 ? -9.812 29.719 20.688 1 70.25 100 THR B CA 1
ATOM 3019 C C . THR B 1 100 ? -8.891 28.969 19.719 1 70.25 100 THR B C 1
ATOM 3021 O O . THR B 1 100 ? -9.172 27.844 19.328 1 70.25 100 THR B O 1
ATOM 3024 N N . SER B 1 101 ? -7.711 29.516 19.438 1 70.31 101 SER B N 1
ATOM 3025 C CA . SER B 1 101 ? -6.75 28.938 18.5 1 70.31 101 SER B CA 1
ATOM 3026 C C . SER B 1 101 ? -6.066 27.719 19.109 1 70.31 101 SER B C 1
ATOM 3028 O O . SER B 1 101 ? -5.84 26.719 18.406 1 70.31 101 SER B O 1
ATOM 3030 N N . GLU B 1 102 ? -5.859 27.828 20.344 1 73.12 102 GLU B N 1
ATOM 3031 C CA . GLU B 1 102 ? -5.184 26.719 21.016 1 73.12 102 GLU B CA 1
ATOM 3032 C C . GLU B 1 102 ? -6.105 25.516 21.141 1 73.12 102 GLU B C 1
ATOM 3034 O O . GLU B 1 102 ? -5.668 24.375 20.969 1 73.12 102 GLU B O 1
ATOM 3039 N N . ILE B 1 103 ? -7.277 25.812 21.422 1 73 103 ILE B N 1
ATOM 3040 C CA . ILE B 1 103 ? -8.266 24.75 21.547 1 73 103 ILE B CA 1
ATOM 3041 C C . ILE B 1 103 ? -8.477 24.094 20.188 1 73 103 ILE B C 1
ATOM 3043 O O . ILE B 1 103 ? -8.539 22.859 20.094 1 73 103 ILE B O 1
ATOM 3047 N N . ALA B 1 104 ? -8.508 24.906 19.188 1 73.5 104 ALA B N 1
ATOM 3048 C CA . ALA B 1 104 ? -8.664 24.391 17.828 1 73.5 104 ALA B CA 1
ATOM 3049 C C . ALA B 1 104 ? -7.488 23.5 17.438 1 73.5 104 ALA B C 1
ATOM 3051 O O . ALA B 1 104 ? -7.676 22.453 16.828 1 73.5 104 ALA B O 1
ATOM 3052 N N . ALA B 1 105 ? -6.391 23.875 17.797 1 73.44 105 ALA B N 1
ATOM 3053 C CA . ALA B 1 105 ? -5.18 23.125 17.484 1 73.44 105 ALA B CA 1
ATOM 3054 C C . ALA B 1 105 ? -5.18 21.766 18.203 1 73.44 105 ALA B C 1
ATOM 3056 O O . ALA B 1 105 ? -4.754 20.766 17.641 1 73.44 105 ALA B O 1
ATOM 3057 N N . ARG B 1 106 ? -5.738 21.844 19.359 1 73.44 106 ARG B N 1
ATOM 3058 C CA . ARG B 1 106 ? -5.777 20.609 20.141 1 73.44 106 ARG B CA 1
ATOM 3059 C C . ARG B 1 106 ? -6.781 19.625 19.547 1 73.44 106 ARG B C 1
ATOM 3061 O O . ARG B 1 106 ? -6.531 18.422 19.516 1 73.44 106 ARG B O 1
ATOM 3068 N N . VAL B 1 107 ? -7.836 20.141 19.125 1 76.19 107 VAL B N 1
ATOM 3069 C CA . VAL B 1 107 ? -8.867 19.312 18.516 1 76.19 107 VAL B CA 1
ATOM 3070 C C . VAL B 1 107 ? -8.336 18.672 17.234 1 76.19 107 VAL B C 1
ATOM 3072 O O . VAL B 1 107 ? -8.586 17.5 16.969 1 76.19 107 VAL B O 1
ATOM 3075 N N . ILE B 1 108 ? -7.547 19.328 16.531 1 77.31 108 ILE B N 1
ATOM 3076 C CA . ILE B 1 108 ? -6.93 18.844 15.305 1 77.31 108 ILE B CA 1
ATOM 3077 C C . ILE B 1 108 ? -5.93 17.734 15.641 1 77.31 108 ILE B C 1
ATOM 3079 O O . ILE B 1 108 ? -5.82 16.75 14.914 1 77.31 108 ILE B O 1
ATOM 3083 N N . MET B 1 109 ? -5.332 17.969 16.672 1 77 109 MET B N 1
ATOM 3084 C CA . MET B 1 109 ? -4.355 16.969 17.109 1 77 109 MET B CA 1
ATOM 3085 C C . MET B 1 109 ? -5.039 15.648 17.469 1 77 109 MET B C 1
ATOM 3087 O O . MET B 1 109 ? -4.535 14.57 17.141 1 77 109 MET B O 1
ATOM 3091 N N . VAL B 1 110 ? -6.18 15.82 18.125 1 78.75 110 VAL B N 1
ATOM 3092 C CA . VAL B 1 110 ? -6.934 14.633 18.484 1 78.75 110 VAL B CA 1
ATOM 3093 C C . VAL B 1 110 ? -7.398 13.906 17.234 1 78.75 110 VAL B C 1
ATOM 3095 O O . VAL B 1 110 ? -7.355 12.672 17.172 1 78.75 110 VAL B O 1
ATOM 3098 N N . GLU B 1 111 ? -7.797 14.625 16.312 1 81.69 111 GLU B N 1
ATOM 3099 C CA . GLU B 1 111 ? -8.211 14.047 15.031 1 81.69 111 GLU B CA 1
ATOM 3100 C C . GLU B 1 111 ? -7.055 13.305 14.367 1 81.69 111 GLU B C 1
ATOM 3102 O O . GLU B 1 111 ? -7.246 12.219 13.812 1 81.69 111 GLU B O 1
ATOM 3107 N N . LYS B 1 112 ? -5.918 13.828 14.453 1 77.94 112 LYS B N 1
ATOM 3108 C CA . LYS B 1 112 ? -4.742 13.227 13.836 1 77.94 112 LYS B CA 1
ATOM 3109 C C . LYS B 1 112 ? -4.387 11.898 14.5 1 77.94 112 LYS B C 1
ATOM 3111 O O . LYS B 1 112 ? -3.977 10.953 13.828 1 77.94 112 LYS B O 1
ATOM 3116 N N . ILE B 1 113 ? -4.602 11.891 15.703 1 79.38 113 ILE B N 1
ATOM 3117 C CA . ILE B 1 113 ? -4.305 10.664 16.438 1 79.38 113 ILE B CA 1
ATOM 3118 C C . ILE B 1 113 ? -5.297 9.57 16.047 1 79.38 113 ILE B C 1
ATOM 3120 O O . ILE B 1 113 ? -4.914 8.422 15.844 1 79.38 113 ILE B O 1
ATOM 3124 N N . CYS B 1 114 ? -6.484 9.977 16.031 1 81.81 114 CYS B N 1
ATOM 3125 C CA . CYS B 1 114 ? -7.512 9.016 15.633 1 81.81 114 CYS B CA 1
ATOM 3126 C C . CYS B 1 114 ? -7.27 8.508 14.219 1 81.81 114 CYS B C 1
ATOM 3128 O O . CYS B 1 114 ? -7.43 7.312 13.953 1 81.81 114 CYS B O 1
ATOM 3130 N N . ASP B 1 115 ? -6.773 9.344 13.43 1 80.75 115 ASP B N 1
ATOM 3131 C CA . ASP B 1 115 ? -6.445 8.961 12.062 1 80.75 115 ASP B CA 1
ATOM 3132 C C . ASP B 1 115 ? -5.27 7.988 12.031 1 80.75 115 ASP B C 1
ATOM 3134 O O . ASP B 1 115 ? -5.258 7.039 11.242 1 80.75 115 ASP B O 1
ATOM 3138 N N . ALA B 1 116 ? -4.305 8.281 12.883 1 77.88 116 ALA B N 1
ATOM 3139 C CA . ALA B 1 116 ? -3.135 7.41 12.969 1 77.88 116 ALA B CA 1
ATOM 3140 C C . ALA B 1 116 ? -3.527 6.016 13.445 1 77.88 116 ALA B C 1
ATOM 3142 O O . ALA B 1 116 ? -3.061 5.012 12.898 1 77.88 116 ALA B O 1
ATOM 3143 N N . LEU B 1 117 ? -4.402 5.988 14.375 1 82.06 117 LEU B N 1
ATOM 3144 C CA . LEU B 1 117 ? -4.879 4.707 14.883 1 82.06 117 LEU B CA 1
ATOM 3145 C C . LEU B 1 117 ? -5.648 3.945 13.812 1 82.06 117 LEU B C 1
ATOM 3147 O O . LEU B 1 117 ? -5.5 2.729 13.68 1 82.06 117 LEU B O 1
ATOM 3151 N N . ALA B 1 118 ? -6.359 4.723 13.133 1 82.25 118 ALA B N 1
ATOM 3152 C CA . ALA B 1 118 ? -7.23 4.113 12.133 1 82.25 118 ALA B CA 1
ATOM 3153 C C . ALA B 1 118 ? -6.426 3.648 10.922 1 82.25 118 ALA B C 1
ATOM 3155 O O . ALA B 1 118 ? -6.742 2.623 10.312 1 82.25 118 ALA B O 1
ATOM 3156 N N . ASP B 1 119 ? -5.332 4.336 10.586 1 82.25 119 ASP B N 1
ATOM 3157 C CA . ASP B 1 119 ? -4.676 4.09 9.305 1 82.25 119 ASP B CA 1
ATOM 3158 C C . ASP B 1 119 ? -3.326 3.402 9.5 1 82.25 119 ASP B C 1
ATOM 3160 O O . ASP B 1 119 ? -2.955 2.516 8.734 1 82.25 119 ASP B O 1
ATOM 3164 N N . GLU B 1 120 ? -2.594 3.777 10.539 1 82.5 120 GLU B N 1
ATOM 3165 C CA . GLU B 1 120 ? -1.211 3.336 10.688 1 82.5 120 GLU B CA 1
ATOM 3166 C C . GLU B 1 120 ? -1.136 1.966 11.359 1 82.5 120 GLU B C 1
ATOM 3168 O O . GLU B 1 120 ? -0.336 1.117 10.953 1 82.5 120 GLU B O 1
ATOM 3173 N N . VAL B 1 121 ? -1.961 1.806 12.328 1 86.12 121 VAL B N 1
ATOM 3174 C CA . VAL B 1 121 ? -1.888 0.574 13.109 1 86.12 121 VAL B CA 1
ATOM 3175 C C . VAL B 1 121 ? -2.229 -0.621 12.219 1 86.12 121 VAL B C 1
ATOM 3177 O O . VAL B 1 121 ? -1.5 -1.615 12.203 1 86.12 121 VAL B O 1
ATOM 3180 N N . PRO B 1 122 ? -3.279 -0.496 11.438 1 87.56 122 PRO B N 1
ATOM 3181 C CA . PRO B 1 122 ? -3.568 -1.623 10.547 1 87.56 122 PRO B CA 1
ATOM 3182 C C . PRO B 1 122 ? -2.445 -1.886 9.547 1 87.56 122 PRO B C 1
ATOM 3184 O O . PRO B 1 122 ? -2.205 -3.037 9.172 1 87.56 122 PRO B O 1
ATOM 3187 N N . LEU B 1 123 ? -1.808 -0.902 9.117 1 86.31 123 LEU B N 1
ATOM 3188 C CA . LEU B 1 123 ? -0.678 -1.064 8.203 1 86.31 123 LEU B CA 1
ATOM 3189 C C . LEU B 1 123 ? 0.443 -1.858 8.867 1 86.31 123 LEU B C 1
ATOM 3191 O O . LEU B 1 123 ? 1.071 -2.705 8.227 1 86.31 123 LEU B O 1
ATOM 3195 N N . LEU B 1 124 ? 0.689 -1.558 10.086 1 86.75 124 LEU B N 1
ATOM 3196 C CA . LEU B 1 124 ? 1.697 -2.291 10.844 1 86.75 124 LEU B CA 1
ATOM 3197 C C . LEU B 1 124 ? 1.295 -3.752 11.016 1 86.75 124 LEU B C 1
ATOM 3199 O O . LEU B 1 124 ? 2.125 -4.652 10.859 1 86.75 124 LEU B O 1
ATOM 3203 N N . ILE B 1 125 ? 0.054 -3.902 11.312 1 91.75 125 ILE B N 1
ATOM 3204 C CA . ILE B 1 125 ? -0.461 -5.258 11.484 1 91.75 125 ILE B CA 1
ATOM 3205 C C . ILE B 1 125 ? -0.302 -6.035 10.18 1 91.75 125 ILE B C 1
ATOM 3207 O O . ILE B 1 125 ? 0.164 -7.176 10.18 1 91.75 125 ILE B O 1
ATOM 3211 N N . SER B 1 126 ? -0.693 -5.422 9.086 1 92.19 126 SER B N 1
ATOM 3212 C CA . SER B 1 126 ? -0.593 -6.082 7.789 1 92.19 126 SER B CA 1
ATOM 3213 C C . SER B 1 126 ? 0.851 -6.453 7.469 1 92.19 126 SER B C 1
ATOM 3215 O O . SER B 1 126 ? 1.113 -7.523 6.918 1 92.19 126 SER B O 1
ATOM 3217 N N . GLY B 1 127 ? 1.767 -5.594 7.793 1 91.56 127 GLY B N 1
ATOM 3218 C CA . GLY B 1 127 ? 3.178 -5.863 7.562 1 91.56 127 GLY B CA 1
ATOM 3219 C C . GLY B 1 127 ? 3.707 -7.02 8.391 1 91.56 127 GLY B C 1
ATOM 3220 O O . GLY B 1 127 ? 4.375 -7.914 7.859 1 91.56 127 GLY B O 1
ATOM 3221 N N . ILE B 1 128 ? 3.375 -7.051 9.586 1 92.5 128 ILE B N 1
ATOM 3222 C CA . ILE B 1 128 ? 3.842 -8.086 10.5 1 92.5 128 ILE B CA 1
ATOM 3223 C C . ILE B 1 128 ? 3.266 -9.438 10.078 1 92.5 128 ILE B C 1
ATOM 3225 O O . ILE B 1 128 ? 3.996 -10.43 9.984 1 92.5 128 ILE B O 1
ATOM 3229 N N . VAL B 1 129 ? 1.992 -9.422 9.852 1 94.5 129 VAL B N 1
ATOM 3230 C CA . VAL B 1 129 ? 1.344 -10.656 9.422 1 94.5 129 VAL B CA 1
ATOM 3231 C C . VAL B 1 129 ? 1.914 -11.102 8.078 1 94.5 129 VAL B C 1
ATOM 3233 O O . VAL B 1 129 ? 2.119 -12.289 7.84 1 94.5 129 VAL B O 1
ATOM 3236 N N . GLY B 1 130 ? 2.111 -10.141 7.199 1 95.06 130 GLY B N 1
ATOM 3237 C CA . GLY B 1 130 ? 2.682 -10.453 5.898 1 95.06 130 GLY B CA 1
ATOM 3238 C C . GLY B 1 130 ? 4.059 -11.086 5.992 1 95.06 130 GLY B C 1
ATOM 3239 O O . GLY B 1 130 ? 4.348 -12.062 5.293 1 95.06 130 GLY B O 1
ATOM 3240 N N . ILE B 1 131 ? 4.879 -10.586 6.84 1 95 131 ILE B N 1
ATOM 3241 C CA . ILE B 1 131 ? 6.254 -11.055 6.969 1 95 131 ILE B CA 1
ATOM 3242 C C . ILE B 1 131 ? 6.273 -12.406 7.684 1 95 131 ILE B C 1
ATOM 3244 O O . ILE B 1 131 ? 6.715 -13.406 7.117 1 95 131 ILE B O 1
ATOM 3248 N N . PHE B 1 132 ? 5.688 -12.523 8.789 1 95.94 132 PHE B N 1
ATOM 3249 C CA . PHE B 1 132 ? 5.797 -13.727 9.602 1 95.94 132 PHE B CA 1
ATOM 3250 C C . PHE B 1 132 ? 4.812 -14.797 9.133 1 95.94 132 PHE B C 1
ATOM 3252 O O . PHE B 1 132 ? 5.121 -15.984 9.148 1 95.94 132 PHE B O 1
ATOM 3259 N N . GLY B 1 133 ? 3.631 -14.344 8.789 1 96.5 133 GLY B N 1
ATOM 3260 C CA . GLY B 1 133 ? 2.654 -15.297 8.289 1 96.5 133 GLY B CA 1
ATOM 3261 C C . GLY B 1 133 ? 3.121 -16.047 7.047 1 96.5 133 GLY B C 1
ATOM 3262 O O . GLY B 1 133 ? 2.947 -17.25 6.941 1 96.5 133 GLY B O 1
ATOM 3263 N N . SER B 1 134 ? 3.68 -15.266 6.125 1 96.88 134 SER B N 1
ATOM 3264 C CA . SER B 1 134 ? 4.18 -15.906 4.914 1 96.88 134 SER B CA 1
ATOM 3265 C C . SER B 1 134 ? 5.332 -16.859 5.227 1 96.88 134 SER B C 1
ATOM 3267 O O . SER B 1 134 ? 5.438 -17.938 4.637 1 96.88 134 SER B O 1
ATOM 3269 N N . ALA B 1 135 ? 6.215 -16.469 6.133 1 97.06 135 ALA B N 1
ATOM 3270 C CA . ALA B 1 135 ? 7.328 -17.328 6.527 1 97.06 135 ALA B CA 1
ATOM 3271 C C . ALA B 1 135 ? 6.824 -18.625 7.145 1 97.06 135 ALA B C 1
ATOM 3273 O O . ALA B 1 135 ? 7.316 -19.703 6.816 1 97.06 135 ALA B O 1
ATOM 3274 N N . VAL B 1 136 ? 5.867 -18.531 8 1 97.69 136 VAL B N 1
ATOM 3275 C CA . VAL B 1 136 ? 5.297 -19.719 8.648 1 97.69 136 VAL B CA 1
ATOM 3276 C C . VAL B 1 136 ? 4.695 -20.641 7.594 1 97.69 136 VAL B C 1
ATOM 3278 O O . VAL B 1 136 ? 4.898 -21.859 7.637 1 97.69 136 VAL B O 1
ATOM 3281 N N . MET B 1 137 ? 3.955 -20.125 6.676 1 97.25 137 MET B N 1
ATOM 3282 C CA . MET B 1 137 ? 3.342 -20.938 5.625 1 97.25 137 MET B CA 1
ATOM 3283 C C . MET B 1 137 ? 4.402 -21.625 4.781 1 97.25 137 MET B C 1
ATOM 3285 O O . MET B 1 137 ? 4.242 -22.797 4.402 1 97.25 137 MET B O 1
ATOM 3289 N N . LEU B 1 138 ? 5.465 -20.891 4.504 1 97.06 138 LEU B N 1
ATOM 3290 C CA . LEU B 1 138 ? 6.543 -21.484 3.715 1 97.06 138 LEU B CA 1
ATOM 3291 C C . LEU B 1 138 ? 7.199 -22.625 4.469 1 97.06 138 LEU B C 1
ATOM 3293 O O . LEU B 1 138 ? 7.539 -23.656 3.873 1 97.06 138 LEU B O 1
ATOM 3297 N N . PHE B 1 139 ? 7.352 -22.516 5.793 1 96.69 139 PHE B N 1
ATOM 3298 C CA . PHE B 1 139 ? 7.895 -23.594 6.617 1 96.69 139 PHE B CA 1
ATOM 3299 C C . PHE B 1 139 ? 6.957 -24.797 6.617 1 96.69 139 PHE B C 1
ATOM 3301 O O . PHE B 1 139 ? 7.414 -25.938 6.676 1 96.69 139 PHE B O 1
ATOM 3308 N N . LEU B 1 140 ? 5.711 -24.562 6.598 1 95.94 140 LEU B N 1
ATOM 3309 C CA . LEU B 1 140 ? 4.723 -25.641 6.617 1 95.94 140 LEU B CA 1
ATOM 3310 C C . LEU B 1 140 ? 4.754 -26.422 5.312 1 95.94 140 LEU B C 1
ATOM 3312 O O . LEU B 1 140 ? 4.492 -27.625 5.305 1 95.94 140 LEU B O 1
ATOM 3316 N N . TYR B 1 141 ? 5.082 -25.734 4.234 1 94.38 141 TYR B N 1
ATOM 3317 C CA . TYR B 1 141 ? 5.172 -26.438 2.951 1 94.38 141 TYR B CA 1
ATOM 3318 C C . TYR B 1 141 ? 6.473 -27.219 2.85 1 94.38 141 TYR B C 1
ATOM 3320 O O . TYR B 1 141 ? 6.465 -28.391 2.447 1 94.38 141 TYR B O 1
ATOM 3328 N N . ASP B 1 142 ? 7.574 -26.562 3.158 1 94.62 142 ASP B N 1
ATOM 3329 C CA . ASP B 1 142 ? 8.891 -27.188 3.049 1 94.62 142 ASP B CA 1
ATOM 3330 C C . ASP B 1 142 ? 9.898 -26.484 3.965 1 94.62 142 ASP B C 1
ATOM 3332 O O . ASP B 1 142 ? 9.992 -25.25 3.971 1 94.62 142 ASP B O 1
ATOM 3336 N N . LEU B 1 143 ? 10.648 -27.234 4.68 1 94.62 143 LEU B N 1
ATOM 3337 C CA . LEU B 1 143 ? 11.609 -26.703 5.645 1 94.62 143 LEU B CA 1
ATOM 3338 C C . LEU B 1 143 ? 12.719 -25.922 4.941 1 94.62 143 LEU B C 1
ATOM 3340 O O . LEU B 1 143 ? 13.211 -24.922 5.469 1 94.62 143 LEU B O 1
ATOM 3344 N N . ARG B 1 144 ? 13.141 -26.406 3.789 1 94.38 144 ARG B N 1
ATOM 3345 C CA . ARG B 1 144 ? 14.203 -25.734 3.049 1 94.38 144 ARG B CA 1
ATOM 3346 C C . ARG B 1 144 ? 13.742 -24.359 2.545 1 94.38 144 ARG B C 1
ATOM 3348 O O . ARG B 1 144 ? 14.477 -23.375 2.641 1 94.38 144 ARG B O 1
ATOM 3355 N N . VAL B 1 145 ? 12.523 -24.328 2.035 1 95.25 145 VAL B N 1
ATOM 3356 C CA . VAL B 1 145 ? 11.953 -23.078 1.538 1 95.25 145 VAL B CA 1
ATOM 3357 C C . VAL B 1 145 ? 11.742 -22.109 2.699 1 95.25 145 VAL B C 1
ATOM 3359 O O . VAL B 1 145 ? 12.016 -20.922 2.576 1 95.25 145 VAL B O 1
ATOM 3362 N N . GLY B 1 146 ? 11.273 -22.625 3.82 1 96.88 146 GLY B N 1
ATOM 3363 C CA . GLY B 1 146 ? 11.133 -21.812 5.016 1 96.88 146 GLY B CA 1
ATOM 3364 C C . GLY B 1 146 ? 12.445 -21.219 5.504 1 96.88 146 GLY B C 1
ATOM 3365 O O . GLY B 1 146 ? 12.492 -20.078 5.965 1 96.88 146 GLY B O 1
ATOM 3366 N N . ALA B 1 147 ? 13.461 -21.969 5.387 1 97.38 147 ALA B N 1
ATOM 3367 C CA . ALA B 1 147 ? 14.781 -21.5 5.797 1 97.38 147 ALA B CA 1
ATOM 3368 C C . ALA B 1 147 ? 15.25 -20.344 4.926 1 97.38 147 ALA B C 1
ATOM 3370 O O . ALA B 1 147 ? 15.875 -19.406 5.422 1 97.38 147 ALA B O 1
ATOM 3371 N N . VAL B 1 148 ? 15.008 -20.469 3.648 1 96.88 148 VAL B N 1
ATOM 3372 C CA . VAL B 1 148 ? 15.336 -19.375 2.734 1 96.88 148 VAL B CA 1
ATOM 3373 C C . VAL B 1 148 ? 14.586 -18.109 3.137 1 96.88 148 VAL B C 1
ATOM 3375 O O . VAL B 1 148 ? 15.156 -17.031 3.15 1 96.88 148 VAL B O 1
ATOM 3378 N N . ALA B 1 149 ? 13.312 -18.312 3.445 1 97.12 149 ALA B N 1
ATOM 3379 C CA . ALA B 1 149 ? 12.484 -17.188 3.881 1 97.12 149 ALA B CA 1
ATOM 3380 C C . ALA B 1 149 ? 13.031 -16.562 5.16 1 97.12 149 ALA B C 1
ATOM 3382 O O . ALA B 1 149 ? 13.117 -15.336 5.273 1 97.12 149 ALA B O 1
ATOM 3383 N N . ALA B 1 150 ? 13.391 -17.391 6.078 1 97.5 150 ALA B N 1
ATOM 3384 C CA . ALA B 1 150 ? 13.938 -16.906 7.348 1 97.5 150 ALA B CA 1
ATOM 3385 C C . ALA B 1 150 ? 15.234 -16.141 7.125 1 97.5 150 ALA B C 1
ATOM 3387 O O . ALA B 1 150 ? 15.453 -15.086 7.73 1 97.5 150 ALA B O 1
ATOM 3388 N N . ALA B 1 151 ? 16.047 -16.672 6.309 1 97.56 151 ALA B N 1
ATOM 3389 C CA . ALA B 1 151 ? 17.297 -16 5.988 1 97.56 151 ALA B CA 1
ATOM 3390 C C . ALA B 1 151 ? 17.062 -14.641 5.355 1 97.56 151 ALA B C 1
ATOM 3392 O O . ALA B 1 151 ? 17.75 -13.664 5.68 1 97.56 151 ALA B O 1
ATOM 3393 N N . LEU B 1 152 ? 16.109 -14.625 4.453 1 96.88 152 LEU B N 1
ATOM 3394 C CA . LEU B 1 152 ? 15.789 -13.367 3.787 1 96.88 152 LEU B CA 1
ATOM 3395 C C . LEU B 1 152 ? 15.297 -12.336 4.793 1 96.88 152 LEU B C 1
ATOM 3397 O O . LEU B 1 152 ? 15.68 -11.164 4.723 1 96.88 152 LEU B O 1
ATOM 3401 N N . ILE B 1 153 ? 14.461 -12.742 5.703 1 96.56 153 ILE B N 1
ATOM 3402 C CA . ILE B 1 153 ? 13.938 -11.852 6.734 1 96.56 153 ILE B CA 1
ATOM 3403 C C . ILE B 1 153 ? 15.086 -11.266 7.547 1 96.56 153 ILE B C 1
ATOM 3405 O O . ILE B 1 153 ? 15.133 -10.055 7.777 1 96.56 153 ILE B O 1
ATOM 3409 N N . VAL B 1 154 ? 15.992 -12.086 7.934 1 96.06 154 VAL B N 1
ATOM 3410 C CA . VAL B 1 154 ? 17.125 -11.664 8.758 1 96.06 154 VAL B CA 1
ATOM 3411 C C . VAL B 1 154 ? 17.984 -10.68 7.969 1 96.06 154 VAL B C 1
ATOM 3413 O O . VAL B 1 154 ? 18.359 -9.617 8.484 1 96.06 154 VAL B O 1
ATOM 3416 N N . ILE B 1 155 ? 18.312 -11 6.754 1 95.38 155 ILE B N 1
ATOM 3417 C CA . ILE B 1 155 ? 19.188 -10.18 5.922 1 95.38 155 ILE B CA 1
ATOM 3418 C C . ILE B 1 155 ? 18.547 -8.805 5.707 1 95.38 155 ILE B C 1
ATOM 3420 O O . ILE B 1 155 ? 19.203 -7.777 5.906 1 95.38 155 ILE B O 1
ATOM 3424 N N . ILE B 1 156 ? 17.297 -8.828 5.34 1 92.94 156 ILE B N 1
ATOM 3425 C CA . ILE B 1 156 ? 16.641 -7.562 5.047 1 92.94 156 ILE B CA 1
ATOM 3426 C C . ILE B 1 156 ? 16.438 -6.773 6.34 1 92.94 156 ILE B C 1
ATOM 3428 O O . ILE B 1 156 ? 16.547 -5.547 6.348 1 92.94 156 ILE B O 1
ATOM 3432 N N . ALA B 1 157 ? 16.156 -7.441 7.406 1 90.06 157 ALA B N 1
ATOM 3433 C CA . ALA B 1 157 ? 16.047 -6.77 8.703 1 90.06 157 ALA B CA 1
ATOM 3434 C C . ALA B 1 157 ? 17.344 -6.082 9.086 1 90.06 157 ALA B C 1
ATOM 3436 O O . ALA B 1 157 ? 17.344 -4.957 9.594 1 90.06 157 ALA B O 1
ATOM 3437 N N . LEU B 1 158 ? 18.406 -6.75 8.898 1 91.75 158 LEU B N 1
ATOM 3438 C CA . LEU B 1 158 ? 19.719 -6.184 9.203 1 91.75 158 LEU B CA 1
ATOM 3439 C C . LEU B 1 158 ? 20 -4.98 8.312 1 91.75 158 LEU B C 1
ATOM 3441 O O . LEU B 1 158 ? 20.547 -3.971 8.781 1 91.75 158 LEU B O 1
ATOM 3445 N N . LEU B 1 159 ? 19.688 -5.117 7.062 1 89.88 159 LEU B N 1
ATOM 3446 C CA . LEU B 1 159 ? 19.875 -4.012 6.129 1 89.88 159 LEU B CA 1
ATOM 3447 C C . LEU B 1 159 ? 19 -2.818 6.52 1 89.88 159 LEU B C 1
ATOM 3449 O O . LEU B 1 159 ? 19.469 -1.673 6.48 1 89.88 159 LEU B O 1
ATOM 3453 N N . GLN B 1 160 ? 17.828 -3.107 6.914 1 84.69 160 GLN B N 1
ATOM 3454 C CA . GLN B 1 160 ? 16.906 -2.057 7.336 1 84.69 160 GLN B CA 1
ATOM 3455 C C . GLN B 1 160 ? 17.375 -1.408 8.633 1 84.69 160 GLN B C 1
ATOM 3457 O O . GLN B 1 160 ? 17.219 -0.201 8.828 1 84.69 160 GLN B O 1
ATOM 3462 N N . TRP B 1 161 ? 17.906 -2.229 9.484 1 83.81 161 TRP B N 1
ATOM 3463 C CA . TRP B 1 161 ? 18.453 -1.713 10.734 1 83.81 161 TRP B CA 1
ATOM 3464 C C . TRP B 1 161 ? 19.625 -0.775 10.469 1 83.81 161 TR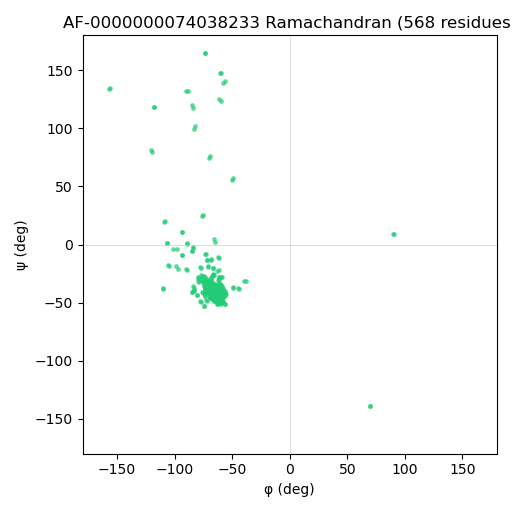P B C 1
ATOM 3466 O O . TRP B 1 161 ? 19.703 0.301 11.062 1 83.81 161 TRP B O 1
ATOM 3476 N N . TRP B 1 162 ? 20.375 -1.197 9.641 1 86 162 TRP B N 1
ATOM 3477 C CA . TRP B 1 162 ? 21.5 -0.363 9.25 1 86 162 TRP B CA 1
ATOM 3478 C C . TRP B 1 162 ? 21.031 0.959 8.656 1 86 162 TRP B C 1
ATOM 3480 O O . TRP B 1 162 ? 21.547 2.023 8.992 1 86 162 TRP B O 1
ATOM 3490 N N . PHE B 1 163 ? 20.078 0.912 7.773 1 84.06 163 PHE B N 1
ATOM 3491 C CA . PHE B 1 163 ? 19.516 2.107 7.168 1 84.06 163 PHE B CA 1
ATOM 3492 C C . PHE B 1 163 ? 18.859 2.994 8.227 1 84.06 163 PHE B C 1
ATOM 3494 O O . PHE B 1 163 ? 19 4.219 8.18 1 84.06 163 PHE B O 1
ATOM 3501 N N . SER B 1 164 ? 18.203 2.414 9.117 1 80.44 164 SER B N 1
ATOM 3502 C CA . SER B 1 164 ? 17.484 3.172 10.141 1 80.44 164 SER B CA 1
ATOM 3503 C C . SER B 1 164 ? 18.453 3.986 10.992 1 80.44 164 SER B C 1
ATOM 3505 O O . SER B 1 164 ? 18.156 5.125 11.359 1 80.44 164 SER B O 1
ATOM 3507 N N . ILE B 1 165 ? 19.578 3.512 11.375 1 81.44 165 ILE B N 1
ATOM 3508 C CA . ILE B 1 165 ? 20.578 4.207 12.18 1 81.44 165 ILE B CA 1
ATOM 3509 C C . ILE B 1 165 ? 21.125 5.402 11.406 1 81.44 165 ILE B C 1
ATOM 3511 O O . ILE B 1 165 ? 21.266 6.492 11.961 1 81.44 165 ILE B O 1
ATOM 3515 N N . ARG B 1 166 ? 21.359 5.172 10.172 1 81.25 166 ARG B N 1
ATOM 3516 C CA . ARG B 1 166 ? 21.875 6.25 9.336 1 81.25 166 ARG B CA 1
ATOM 3517 C C . ARG B 1 166 ? 20.812 7.324 9.109 1 81.25 166 ARG B C 1
ATOM 3519 O O . ARG B 1 166 ? 21.125 8.516 9.094 1 81.25 166 ARG B O 1
ATOM 3526 N N . ALA B 1 167 ? 19.578 6.875 8.938 1 80.94 167 ALA B N 1
ATOM 3527 C CA . ALA B 1 167 ? 18.453 7.773 8.688 1 80.94 167 ALA B CA 1
ATOM 3528 C C . ALA B 1 167 ? 18.188 8.68 9.883 1 80.94 167 ALA B C 1
ATOM 3530 O O . ALA B 1 167 ? 17.812 9.836 9.727 1 80.94 167 ALA B O 1
ATOM 3531 N N . VAL B 1 168 ? 18.359 8.117 11.023 1 77.38 168 VAL B N 1
ATOM 3532 C CA . VAL B 1 168 ? 18.125 8.898 12.242 1 77.38 168 VAL B CA 1
ATOM 3533 C C . VAL B 1 168 ? 19.125 10.047 12.312 1 77.38 168 VAL B C 1
ATOM 3535 O O . VAL B 1 168 ? 18.75 11.188 12.625 1 77.38 168 VAL B O 1
ATOM 3538 N N . ASP B 1 169 ? 20.312 9.781 12.039 1 82.44 169 ASP B N 1
ATOM 3539 C CA . ASP B 1 169 ? 21.344 10.812 12.031 1 82.44 169 ASP B CA 1
ATOM 3540 C C . ASP B 1 169 ? 21.016 11.922 11.031 1 82.44 169 ASP B C 1
ATOM 3542 O O . ASP B 1 169 ? 21.094 13.102 11.359 1 82.44 169 ASP B O 1
ATOM 3546 N N . LEU B 1 170 ? 20.656 11.539 9.891 1 81.31 170 LEU B N 1
ATOM 3547 C CA . LEU B 1 170 ? 20.328 12.492 8.836 1 81.31 170 LEU B CA 1
ATOM 3548 C C . LEU B 1 170 ? 19.062 13.281 9.195 1 81.31 170 LEU B C 1
ATOM 3550 O O . LEU B 1 170 ? 19 14.5 8.984 1 81.31 170 LEU B O 1
ATOM 3554 N N . ASN B 1 171 ? 18.094 12.617 9.727 1 79.81 171 ASN B N 1
ATOM 3555 C CA . ASN B 1 171 ? 16.844 13.266 10.125 1 79.81 171 ASN B CA 1
ATOM 3556 C C . ASN B 1 171 ? 17.078 14.266 11.25 1 79.81 171 ASN B C 1
ATOM 3558 O O . ASN B 1 171 ? 16.406 15.305 11.312 1 79.81 171 ASN B O 1
ATOM 3562 N N . GLU B 1 172 ? 17.906 13.938 12.164 1 79.69 172 GLU B N 1
ATOM 3563 C CA . GLU B 1 172 ? 18.25 14.875 13.234 1 79.69 172 GLU B CA 1
ATOM 3564 C C . GLU B 1 172 ? 18.875 16.141 12.672 1 79.69 172 GLU B C 1
ATOM 3566 O O . GLU B 1 172 ? 18.578 17.25 13.133 1 79.69 172 GLU B O 1
ATOM 3571 N N . ARG B 1 173 ? 19.656 15.961 11.727 1 79.5 173 ARG B N 1
ATOM 3572 C CA . ARG B 1 173 ? 20.281 17.109 11.086 1 79.5 173 ARG B CA 1
ATOM 3573 C C . ARG B 1 173 ? 19.25 17.953 10.336 1 79.5 173 ARG B C 1
ATOM 3575 O O . ARG B 1 173 ? 19.297 19.188 10.391 1 79.5 173 ARG B O 1
ATOM 3582 N N . ILE B 1 174 ? 18.391 17.312 9.711 1 79.38 174 ILE B N 1
ATOM 3583 C CA . ILE B 1 174 ? 17.328 17.984 8.969 1 79.38 174 ILE B CA 1
ATOM 3584 C C . ILE B 1 174 ? 16.438 18.75 9.945 1 79.38 174 ILE B C 1
ATOM 3586 O O . ILE B 1 174 ? 16.078 19.891 9.695 1 79.38 174 ILE B O 1
ATOM 3590 N N . ASN B 1 175 ? 16.141 18.031 11.039 1 75.19 175 ASN B N 1
ATOM 3591 C CA . ASN B 1 175 ? 15.281 18.656 12.047 1 75.19 175 ASN B CA 1
ATOM 3592 C C . ASN B 1 175 ? 15.953 19.859 12.688 1 75.19 175 ASN B C 1
ATOM 3594 O O . ASN B 1 175 ? 15.297 20.875 12.953 1 75.19 175 ASN B O 1
ATOM 3598 N N . THR B 1 176 ? 17.172 19.797 12.93 1 73.94 176 THR B N 1
ATOM 3599 C CA . THR B 1 176 ? 17.922 20.922 13.484 1 73.94 176 THR B CA 1
ATOM 3600 C C . THR B 1 176 ? 17.906 22.109 12.516 1 73.94 176 THR B C 1
ATOM 3602 O O . THR B 1 176 ? 17.75 23.25 12.938 1 73.94 176 THR B O 1
ATOM 3605 N N . LEU B 1 177 ? 18.031 21.734 11.305 1 76.06 177 LEU B N 1
ATOM 3606 C CA . LEU B 1 177 ? 18 22.781 10.281 1 76.06 177 LEU B CA 1
ATOM 3607 C C . LEU B 1 177 ? 16.609 23.391 10.164 1 76.06 177 LEU B C 1
ATOM 3609 O O . LEU B 1 177 ? 16.453 24.594 9.977 1 76.06 177 LEU B O 1
ATOM 3613 N N . ARG B 1 178 ? 15.594 22.594 10.312 1 74.94 178 ARG B N 1
ATOM 3614 C CA . ARG B 1 178 ? 14.211 23.047 10.219 1 74.94 178 ARG B CA 1
ATOM 3615 C C . ARG B 1 178 ? 13.859 23.969 11.375 1 74.94 178 ARG B C 1
ATOM 3617 O O . ARG B 1 178 ? 13.031 24.875 11.234 1 74.94 178 ARG B O 1
ATOM 3624 N N . GLU B 1 179 ? 14.414 23.734 12.5 1 73.56 179 GLU B N 1
ATOM 3625 C CA . GLU B 1 179 ? 14.18 24.609 13.656 1 73.56 179 GLU B CA 1
ATOM 3626 C C . GLU B 1 179 ? 14.773 26 13.43 1 73.56 179 GLU B C 1
ATOM 3628 O O . GLU B 1 179 ? 14.289 26.984 13.984 1 73.56 179 GLU B O 1
ATOM 3633 N N . SER B 1 180 ? 15.727 26 12.617 1 71 180 SER B N 1
ATOM 3634 C CA . SER B 1 180 ? 16.375 27.281 12.344 1 71 180 SER B CA 1
ATOM 3635 C C . SER B 1 180 ? 15.625 28.062 11.273 1 71 180 SER B C 1
ATOM 3637 O O . SER B 1 180 ? 16 29.188 10.938 1 71 180 SER B O 1
ATOM 3639 N N . HIS B 1 181 ? 14.602 27.406 10.773 1 69.19 181 HIS B N 1
ATOM 3640 C CA . HIS B 1 181 ? 13.805 27.953 9.688 1 69.19 181 HIS B CA 1
ATOM 3641 C C . HIS B 1 181 ? 13.234 29.328 10.047 1 69.19 181 HIS B C 1
ATOM 3643 O O . HIS B 1 181 ? 13.289 30.25 9.234 1 69.19 181 HIS B O 1
ATOM 3649 N N . VAL B 1 182 ? 12.727 29.438 11.242 1 64.44 182 VAL B N 1
ATOM 3650 C CA . VAL B 1 182 ? 12.094 30.688 11.664 1 64.44 182 VAL B CA 1
ATOM 3651 C C . VAL B 1 182 ? 13.141 31.797 11.75 1 64.44 182 VAL B C 1
ATOM 3653 O O . VAL B 1 182 ? 12.867 32.938 11.391 1 64.44 182 VAL B O 1
ATOM 3656 N N . LYS B 1 183 ? 14.32 31.438 12.109 1 67.56 183 LYS B N 1
ATOM 3657 C CA . LYS B 1 183 ? 15.375 32.438 12.258 1 67.56 183 LYS B CA 1
ATOM 3658 C C . LYS B 1 183 ? 15.859 32.938 10.898 1 67.56 183 LYS B C 1
ATOM 3660 O O . LYS B 1 183 ? 16.125 34.125 10.727 1 67.56 183 LYS B O 1
ATOM 3665 N N . VAL B 1 184 ? 15.906 32.062 9.984 1 69.69 184 VAL B N 1
ATOM 3666 C CA . VAL B 1 184 ? 16.422 32.406 8.664 1 69.69 184 VAL B CA 1
ATOM 3667 C C . VAL B 1 184 ? 15.398 33.219 7.891 1 69.69 184 VAL B C 1
ATOM 3669 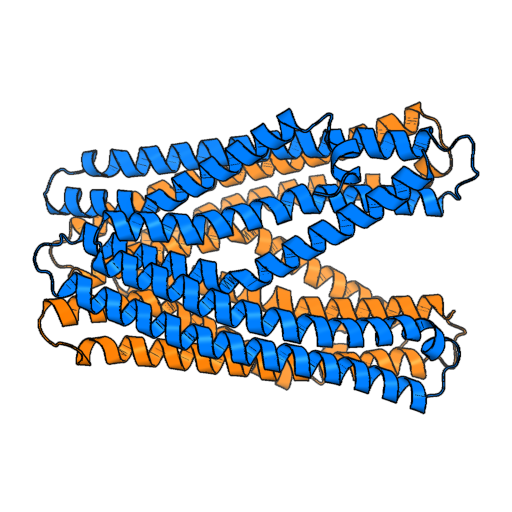O O . VAL B 1 184 ? 15.758 34.156 7.164 1 69.69 184 VAL B O 1
ATOM 3672 N N . ILE B 1 185 ? 14.102 32.938 8.172 1 69 185 ILE B N 1
ATOM 3673 C CA . ILE B 1 185 ? 13.039 33.625 7.445 1 69 185 ILE B CA 1
ATOM 3674 C C . ILE B 1 185 ? 12.828 35.031 8.039 1 69 185 ILE B C 1
ATOM 3676 O O . ILE B 1 185 ? 12.438 35.938 7.328 1 69 185 ILE B O 1
ATOM 3680 N N . SER B 1 186 ? 13.133 35.188 9.32 1 70.62 186 SER B N 1
ATOM 3681 C CA . SER B 1 186 ? 12.93 36.438 10 1 70.62 186 SER B CA 1
ATOM 3682 C C . SER B 1 186 ? 13.977 37.469 9.57 1 70.62 186 SER B C 1
ATOM 3684 O O . SER B 1 186 ? 13.758 38.688 9.695 1 70.62 186 SER B O 1
ATOM 3686 N N . GLN B 1 187 ? 15.117 36.969 9.18 1 65.75 187 GLN B N 1
ATOM 3687 C CA . GLN B 1 187 ? 16.125 37.906 8.688 1 65.75 187 GLN B CA 1
ATOM 3688 C C . GLN B 1 187 ? 16.516 37.594 7.246 1 65.75 187 GLN B C 1
ATOM 3690 O O . GLN B 1 187 ? 17.484 36.906 7 1 65.75 187 GLN B O 1
ATOM 3695 N N . PRO B 1 188 ? 15.695 38.062 6.367 1 62.84 188 PRO B N 1
ATOM 3696 C CA . PRO B 1 188 ? 15.789 37.594 4.98 1 62.84 188 PRO B CA 1
ATOM 3697 C C . PRO B 1 188 ? 17.031 38.094 4.27 1 62.84 188 PRO B C 1
ATOM 3699 O O . PRO B 1 188 ? 17.141 39.312 4.004 1 62.84 188 PRO B O 1
ATOM 3702 N N . ALA B 1 189 ? 18.219 37.562 4.551 1 73.88 189 ALA B N 1
ATOM 3703 C CA . ALA B 1 189 ? 19.344 37.719 3.619 1 73.88 189 ALA B CA 1
ATOM 3704 C C . ALA B 1 189 ? 19.297 36.656 2.512 1 73.88 189 ALA B C 1
ATOM 3706 O O . ALA B 1 189 ? 19.188 35.469 2.787 1 73.88 189 ALA B O 1
ATOM 3707 N N . PRO B 1 190 ? 19.156 37.188 1.365 1 76.69 190 PRO B N 1
ATOM 3708 C CA . PRO B 1 190 ? 18.984 36.25 0.246 1 76.69 190 PRO B CA 1
ATOM 3709 C C . PRO B 1 190 ? 20.031 35.156 0.251 1 76.69 190 PRO B C 1
ATOM 3711 O O . PRO B 1 190 ? 19.719 34 -0.06 1 76.69 190 PRO B O 1
ATOM 3714 N N . ALA B 1 191 ? 21.266 35.531 0.646 1 80 191 ALA B N 1
ATOM 3715 C CA . ALA B 1 191 ? 22.328 34.531 0.646 1 80 191 ALA B CA 1
ATOM 3716 C C . ALA B 1 191 ? 22.062 33.438 1.693 1 80 191 ALA B C 1
ATOM 3718 O O . ALA B 1 191 ? 22.297 32.25 1.443 1 80 191 ALA B O 1
ATOM 3719 N N . ARG B 1 192 ? 21.547 33.844 2.801 1 78.88 192 ARG B N 1
ATOM 3720 C CA . ARG B 1 192 ? 21.297 32.906 3.891 1 78.88 192 ARG B CA 1
ATOM 3721 C C . ARG B 1 192 ? 20.109 32 3.572 1 78.88 192 ARG B C 1
ATOM 3723 O O . ARG B 1 192 ? 20.109 30.828 3.928 1 78.88 192 ARG B O 1
ATOM 3730 N N . ILE B 1 193 ? 19.203 32.531 2.875 1 77.25 193 ILE B N 1
ATOM 3731 C CA . ILE B 1 193 ? 18.016 31.75 2.492 1 77.25 193 ILE B CA 1
ATOM 3732 C C . ILE B 1 193 ? 18.391 30.688 1.472 1 77.25 193 ILE B C 1
ATOM 3734 O O . ILE B 1 193 ? 17.984 29.531 1.593 1 77.25 193 ILE B O 1
ATOM 3738 N N . ARG B 1 194 ? 19.219 31.125 0.615 1 80.06 194 ARG B N 1
ATOM 3739 C CA . ARG B 1 194 ? 19.672 30.172 -0.404 1 80.06 194 ARG B CA 1
ATOM 3740 C C . ARG B 1 194 ? 20.5 29.047 0.214 1 80.06 194 ARG B C 1
ATOM 3742 O O . ARG B 1 194 ? 20.344 27.891 -0.166 1 80.06 194 ARG B O 1
ATOM 3749 N N . ASP B 1 195 ? 21.312 29.438 1.181 1 84 195 ASP B N 1
ATOM 3750 C CA . ASP B 1 195 ? 22.156 28.453 1.847 1 84 195 ASP B CA 1
ATOM 3751 C C . ASP B 1 195 ? 21.297 27.469 2.658 1 84 195 ASP B C 1
ATOM 3753 O O . ASP B 1 195 ? 21.609 26.281 2.725 1 84 195 ASP B O 1
ATOM 3757 N N . TYR B 1 196 ? 20.266 27.953 3.197 1 82.5 196 TYR B N 1
ATOM 3758 C CA . TYR B 1 196 ? 19.375 27.125 3.994 1 82.5 196 TYR B CA 1
ATOM 3759 C C . TYR B 1 196 ? 18.672 26.078 3.129 1 82.5 196 TYR B C 1
ATOM 3761 O O . TYR B 1 196 ? 18.688 24.891 3.453 1 82.5 196 TYR B O 1
ATOM 3769 N N . PHE B 1 197 ? 18.188 26.531 2.059 1 82.38 197 PHE B N 1
ATOM 3770 C CA . PHE B 1 197 ? 17.438 25.609 1.2 1 82.38 197 PHE B CA 1
ATOM 3771 C C . PHE B 1 197 ? 18.391 24.625 0.519 1 82.38 197 PHE B C 1
ATOM 3773 O O . PHE B 1 197 ? 18.016 23.469 0.292 1 82.38 197 PHE B O 1
ATOM 3780 N N . ARG B 1 198 ? 19.578 25.062 0.278 1 84.88 198 ARG B N 1
ATOM 3781 C CA . ARG B 1 198 ? 20.562 24.156 -0.286 1 84.88 198 ARG B CA 1
ATOM 3782 C C . ARG B 1 198 ? 20.953 23.078 0.716 1 84.88 198 ARG B C 1
ATOM 3784 O O . ARG B 1 198 ? 21.109 21.906 0.351 1 84.88 198 ARG B O 1
ATOM 3791 N N . ALA B 1 199 ? 21.062 23.484 1.918 1 86.12 199 ALA B N 1
ATOM 3792 C CA . ALA B 1 199 ? 21.453 22.547 2.963 1 86.12 199 ALA B CA 1
ATOM 3793 C C . ALA B 1 199 ? 20.359 21.5 3.199 1 86.12 199 ALA B C 1
ATOM 3795 O O . ALA B 1 199 ? 20.641 20.312 3.275 1 86.12 199 ALA B O 1
ATOM 3796 N N . ILE B 1 200 ? 19.156 21.969 3.234 1 83.56 200 ILE B N 1
ATOM 3797 C CA . ILE B 1 200 ? 18.047 21.062 3.5 1 83.56 200 ILE B CA 1
ATOM 3798 C C . ILE B 1 200 ? 17.875 20.094 2.334 1 83.56 200 ILE B C 1
ATOM 3800 O O . ILE B 1 200 ? 17.641 18.906 2.541 1 83.56 200 ILE B O 1
ATOM 3804 N N . THR B 1 201 ? 18 20.609 1.187 1 86.44 201 THR B N 1
ATOM 3805 C CA . THR B 1 201 ? 17.812 19.766 0.015 1 86.44 201 THR B CA 1
ATOM 3806 C C . THR B 1 201 ? 18.953 18.766 -0.11 1 86.44 201 THR B C 1
ATOM 3808 O O . THR B 1 201 ? 18.75 17.609 -0.519 1 86.44 201 THR B O 1
ATOM 3811 N N . ARG B 1 202 ? 20.141 19.172 0.232 1 87.88 202 ARG B N 1
ATOM 3812 C CA . ARG B 1 202 ? 21.281 18.266 0.18 1 87.88 202 ARG B CA 1
ATOM 3813 C C . ARG B 1 202 ? 21.109 17.125 1.162 1 87.88 202 ARG B C 1
ATOM 3815 O O . ARG B 1 202 ? 21.422 15.969 0.841 1 87.88 202 ARG B O 1
ATOM 3822 N N . LEU B 1 203 ? 20.641 17.453 2.281 1 86.81 203 LEU B N 1
ATOM 3823 C CA . LEU B 1 203 ? 20.422 16.438 3.297 1 86.81 203 LEU B CA 1
ATOM 3824 C C . LEU B 1 203 ? 19.297 15.484 2.879 1 86.81 203 LEU B C 1
ATOM 3826 O O . LEU B 1 203 ? 19.391 14.273 3.096 1 86.81 203 LEU B O 1
ATOM 3830 N N . ASN B 1 204 ? 18.312 15.992 2.26 1 85.25 204 ASN B N 1
ATOM 3831 C CA . ASN B 1 204 ? 17.219 15.172 1.775 1 85.25 204 ASN B CA 1
ATOM 3832 C C . ASN B 1 204 ? 17.656 14.234 0.656 1 85.25 204 ASN B C 1
ATOM 3834 O O . ASN B 1 204 ? 17.234 13.078 0.6 1 85.25 204 ASN B O 1
ATOM 3838 N N . ILE B 1 205 ? 18.469 14.828 -0.156 1 89.12 205 ILE B N 1
ATOM 3839 C CA . ILE B 1 205 ? 18.984 14.031 -1.259 1 89.12 205 ILE B CA 1
ATOM 3840 C C . ILE B 1 205 ? 19.859 12.906 -0.71 1 89.12 205 ILE B C 1
ATOM 3842 O O . ILE B 1 205 ? 19.766 11.758 -1.157 1 89.12 205 ILE B O 1
ATOM 3846 N N . ARG B 1 206 ? 20.656 13.25 0.208 1 87 206 ARG B N 1
ATOM 3847 C CA . ARG B 1 206 ? 21.531 12.242 0.81 1 87 206 ARG B CA 1
ATOM 3848 C C . ARG B 1 206 ? 20.703 11.156 1.493 1 87 206 ARG B C 1
ATOM 3850 O O . ARG B 1 206 ? 21.016 9.969 1.388 1 87 206 ARG B O 1
ATOM 3857 N N . PHE B 1 207 ? 19.672 11.547 2.135 1 85 207 PHE B N 1
ATOM 3858 C CA . PHE B 1 207 ? 18.75 10.602 2.76 1 85 207 PHE B CA 1
ATOM 3859 C C . PHE B 1 207 ? 18.172 9.656 1.724 1 85 207 PHE B C 1
ATOM 3861 O O . PHE B 1 207 ? 18.156 8.438 1.919 1 85 207 PHE B O 1
ATOM 3868 N N . LYS B 1 208 ? 17.719 10.156 0.693 1 86.56 208 LYS B N 1
ATOM 3869 C CA . LYS B 1 208 ? 17.062 9.359 -0.345 1 86.56 208 LYS B CA 1
ATOM 3870 C C . LYS B 1 208 ? 18.078 8.461 -1.057 1 86.56 208 LYS B C 1
ATOM 3872 O O . LYS B 1 208 ? 17.75 7.344 -1.462 1 86.56 208 LYS B O 1
ATOM 3877 N N . ASP B 1 209 ? 19.297 8.945 -1.189 1 88.62 209 ASP B N 1
ATOM 3878 C CA . ASP B 1 209 ? 20.359 8.141 -1.803 1 88.62 209 ASP B CA 1
ATOM 3879 C C . ASP B 1 209 ? 20.672 6.906 -0.956 1 88.62 209 ASP B C 1
ATOM 3881 O O . ASP B 1 209 ? 20.812 5.805 -1.486 1 88.62 209 ASP B O 1
ATOM 3885 N N . VAL B 1 210 ? 20.781 7.168 0.308 1 85.69 210 VAL B N 1
ATOM 3886 C CA . VAL B 1 210 ? 21.062 6.059 1.217 1 85.69 210 VAL B CA 1
ATOM 3887 C C . VAL B 1 210 ? 19.906 5.074 1.207 1 85.69 210 VAL B C 1
ATOM 3889 O O . VAL B 1 210 ? 20.109 3.859 1.177 1 85.69 210 VAL B O 1
ATOM 3892 N N . GLU B 1 211 ? 18.766 5.609 1.187 1 85.5 211 GLU B N 1
ATOM 3893 C CA . GLU B 1 211 ? 17.562 4.777 1.142 1 85.5 211 GLU B CA 1
ATOM 3894 C C . GLU B 1 211 ? 17.516 3.953 -0.141 1 85.5 211 GLU B C 1
ATOM 3896 O O . GLU B 1 211 ? 17.234 2.752 -0.102 1 85.5 211 GLU B O 1
ATOM 3901 N N . THR B 1 212 ? 17.719 4.605 -1.212 1 88.19 212 THR B N 1
ATOM 3902 C CA . THR B 1 212 ? 17.688 3.945 -2.512 1 88.19 212 THR B CA 1
ATOM 3903 C C . THR B 1 212 ? 18.75 2.848 -2.592 1 88.19 212 THR B C 1
ATOM 3905 O O . THR B 1 212 ? 18.5 1.771 -3.137 1 88.19 212 THR B O 1
ATOM 3908 N N . GLY B 1 213 ? 19.875 3.139 -2.082 1 88.38 213 GLY B N 1
ATOM 3909 C CA . GLY B 1 213 ? 20.922 2.131 -2.045 1 88.38 213 GLY B CA 1
ATOM 3910 C C . GLY B 1 213 ? 20.547 0.903 -1.241 1 88.38 213 GLY B C 1
ATOM 3911 O O . GLY B 1 213 ? 20.734 -0.227 -1.695 1 88.38 213 GLY B O 1
ATOM 3912 N N . ALA B 1 214 ? 20.047 1.134 -0.104 1 86.56 214 ALA B N 1
ATOM 3913 C CA . ALA B 1 214 ? 19.625 0.03 0.756 1 86.56 214 ALA B CA 1
ATOM 3914 C C . ALA B 1 214 ? 18.516 -0.798 0.088 1 86.56 214 ALA B C 1
ATOM 3916 O O . ALA B 1 214 ? 18.531 -2.029 0.157 1 86.56 214 ALA B O 1
ATOM 3917 N N . TRP B 1 215 ? 17.609 -0.194 -0.576 1 87.31 215 TRP B N 1
ATOM 3918 C CA . TRP B 1 215 ? 16.5 -0.882 -1.239 1 87.31 215 TRP B CA 1
ATOM 3919 C C . TRP B 1 215 ? 17 -1.679 -2.439 1 87.31 215 TRP B C 1
ATOM 3921 O O . TRP B 1 215 ? 16.484 -2.76 -2.734 1 87.31 215 TRP B O 1
ATOM 3931 N N . SER B 1 216 ? 17.969 -1.106 -3.102 1 90.69 216 SER B N 1
ATOM 3932 C CA . SER B 1 216 ? 18.531 -1.806 -4.25 1 90.69 216 SER B CA 1
ATOM 3933 C C . SER B 1 216 ? 19.219 -3.094 -3.826 1 90.69 216 SER B C 1
ATOM 3935 O O . SER B 1 216 ? 19.078 -4.129 -4.48 1 90.69 216 SER B O 1
ATOM 3937 N N . ILE B 1 217 ? 19.938 -3.008 -2.777 1 92.31 217 ILE B N 1
ATOM 3938 C CA . ILE B 1 217 ? 20.609 -4.195 -2.26 1 92.31 217 ILE B CA 1
ATOM 3939 C C . ILE B 1 217 ? 19.578 -5.215 -1.793 1 92.31 217 ILE B C 1
ATOM 3941 O O . ILE B 1 217 ? 19.703 -6.41 -2.055 1 92.31 217 ILE B O 1
ATOM 3945 N N . ALA B 1 218 ? 18.562 -4.77 -1.121 1 91.69 218 ALA B N 1
ATOM 3946 C CA . ALA B 1 218 ? 17.484 -5.652 -0.658 1 91.69 218 ALA B CA 1
ATOM 3947 C C . ALA B 1 218 ? 16.828 -6.363 -1.829 1 91.69 218 ALA B C 1
ATOM 3949 O O . ALA B 1 218 ? 16.453 -7.535 -1.719 1 91.69 218 ALA B O 1
ATOM 3950 N N . ASP B 1 219 ? 16.719 -5.691 -2.936 1 92.81 219 ASP B N 1
ATOM 3951 C CA . ASP B 1 219 ? 16.078 -6.258 -4.125 1 92.81 219 ASP B CA 1
ATOM 3952 C C . ASP B 1 219 ? 16.906 -7.422 -4.68 1 92.81 219 ASP B C 1
ATOM 3954 O O . ASP B 1 219 ? 16.344 -8.406 -5.172 1 92.81 219 ASP B O 1
ATOM 3958 N N . VAL B 1 220 ? 18.109 -7.262 -4.633 1 93.75 220 VAL B N 1
ATOM 3959 C CA . VAL B 1 220 ? 18.984 -8.32 -5.137 1 93.75 220 VAL B CA 1
ATOM 3960 C C . VAL B 1 220 ? 18.828 -9.562 -4.266 1 93.75 220 VAL B C 1
ATOM 3962 O O . VAL B 1 220 ? 18.766 -10.68 -4.781 1 93.75 220 VAL B O 1
ATOM 3965 N N . PHE B 1 221 ? 18.797 -9.359 -2.994 1 95 221 PHE B N 1
ATOM 3966 C CA . PHE B 1 221 ? 18.594 -10.492 -2.094 1 95 221 PHE B CA 1
ATOM 3967 C C . PHE B 1 221 ? 17.219 -11.117 -2.289 1 95 221 PHE B C 1
ATOM 3969 O O . PHE B 1 221 ? 17.078 -12.336 -2.189 1 95 221 PHE B O 1
ATOM 3976 N N . SER B 1 222 ? 16.25 -10.266 -2.5 1 95.38 222 SER B N 1
ATOM 3977 C CA . SER B 1 222 ? 14.914 -10.773 -2.771 1 95.38 222 SER B CA 1
ATOM 3978 C C . SER B 1 222 ? 14.891 -11.633 -4.035 1 95.38 222 SER B C 1
ATOM 3980 O O . SER B 1 222 ? 14.25 -12.68 -4.07 1 95.38 222 SER B O 1
ATOM 3982 N N . LEU B 1 223 ? 15.555 -11.156 -5.062 1 95.25 223 LEU B N 1
ATOM 3983 C CA . LEU B 1 223 ? 15.68 -11.93 -6.289 1 95.25 223 LEU B CA 1
ATOM 3984 C C . LEU B 1 223 ? 16.328 -13.281 -6.016 1 95.25 223 LEU B C 1
ATOM 3986 O O . LEU B 1 223 ? 15.844 -14.312 -6.477 1 95.25 223 LEU B O 1
ATOM 3990 N N . GLY B 1 224 ? 17.438 -13.219 -5.285 1 95.44 224 GLY B N 1
ATOM 3991 C CA . GLY B 1 224 ? 18.109 -14.461 -4.93 1 95.44 224 GLY B CA 1
ATOM 3992 C C . GLY B 1 224 ? 17.203 -15.445 -4.211 1 95.44 224 GLY B C 1
ATOM 3993 O O . GLY B 1 224 ? 17.234 -16.641 -4.496 1 95.44 224 GLY B O 1
ATOM 3994 N N . ALA B 1 225 ? 16.422 -14.945 -3.299 1 95.5 225 ALA B N 1
ATOM 3995 C CA . ALA B 1 225 ? 15.508 -15.797 -2.543 1 95.5 225 ALA B CA 1
ATOM 3996 C C . ALA B 1 225 ? 14.453 -16.422 -3.457 1 95.5 225 ALA B C 1
ATOM 3998 O O . ALA B 1 225 ? 14.148 -17.609 -3.35 1 95.5 225 ALA B O 1
ATOM 3999 N N . VAL B 1 226 ? 13.883 -15.609 -4.348 1 94.94 226 VAL B N 1
ATOM 4000 C CA . VAL B 1 226 ? 12.852 -16.094 -5.25 1 94.94 226 VAL B CA 1
ATOM 4001 C C . VAL B 1 226 ? 13.43 -17.172 -6.176 1 94.94 226 VAL B C 1
ATOM 4003 O O . VAL B 1 226 ? 12.812 -18.219 -6.383 1 94.94 226 VAL B O 1
ATOM 4006 N N . VAL B 1 227 ? 14.609 -16.938 -6.695 1 93.69 227 VAL B N 1
ATOM 4007 C CA . VAL B 1 227 ? 15.273 -17.875 -7.582 1 93.69 227 VAL B CA 1
ATOM 4008 C C . VAL B 1 227 ? 15.555 -19.188 -6.828 1 93.69 227 VAL B C 1
ATOM 4010 O O . VAL B 1 227 ? 15.312 -20.266 -7.348 1 93.69 227 VAL B O 1
ATOM 4013 N N . LEU B 1 228 ? 16.078 -19.078 -5.645 1 93.62 228 LEU B N 1
ATOM 4014 C CA . LEU B 1 228 ? 16.375 -20.25 -4.84 1 93.62 228 LEU B CA 1
ATOM 4015 C C . LEU B 1 228 ? 15.117 -21.047 -4.547 1 93.62 228 LEU B C 1
ATOM 4017 O O . LEU B 1 228 ? 15.133 -22.281 -4.594 1 93.62 228 LEU B O 1
ATOM 4021 N N . VAL B 1 229 ? 14.039 -20.375 -4.223 1 93.62 229 VAL B N 1
ATOM 4022 C CA . VAL B 1 229 ? 12.781 -21.062 -3.934 1 93.62 229 VAL B CA 1
ATOM 4023 C C . VAL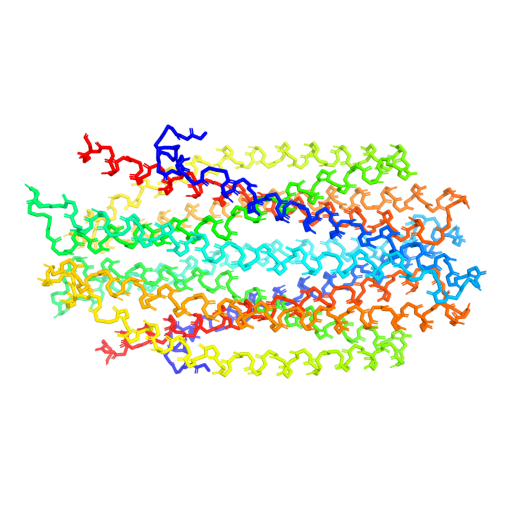 B 1 229 ? 12.273 -21.766 -5.191 1 93.62 229 VAL B C 1
ATOM 4025 O O . VAL B 1 229 ? 11.828 -22.922 -5.129 1 93.62 229 VAL B O 1
ATOM 4028 N N . LEU B 1 230 ? 12.32 -21.062 -6.305 1 92.38 230 LEU B N 1
ATOM 4029 C CA . LEU B 1 230 ? 11.898 -21.688 -7.562 1 92.38 230 LEU B CA 1
ATOM 4030 C C . LEU B 1 230 ? 12.711 -22.938 -7.848 1 92.38 230 LEU B C 1
ATOM 4032 O O . LEU B 1 230 ? 12.156 -23.953 -8.273 1 92.38 230 LEU B O 1
ATOM 4036 N N . PHE B 1 231 ? 13.961 -22.828 -7.574 1 89.56 231 PHE B N 1
ATOM 4037 C CA . PHE B 1 231 ? 14.852 -23.969 -7.77 1 89.56 231 PHE B CA 1
ATOM 4038 C C . PHE B 1 231 ? 14.469 -25.125 -6.848 1 89.56 231 PHE B C 1
ATOM 4040 O O . PHE B 1 231 ? 14.367 -26.266 -7.285 1 89.56 231 PHE B O 1
ATOM 4047 N N . LEU B 1 232 ? 14.203 -24.891 -5.633 1 90.19 232 LEU B N 1
ATOM 4048 C CA . LEU B 1 232 ? 13.906 -25.906 -4.633 1 90.19 232 LEU B CA 1
ATOM 4049 C C . LEU B 1 232 ? 12.547 -26.547 -4.898 1 90.19 232 LEU B C 1
ATOM 4051 O O . LEU B 1 232 ? 12.375 -27.75 -4.707 1 90.19 232 LEU B O 1
ATOM 4055 N N . VAL B 1 233 ? 11.617 -25.75 -5.316 1 88.38 233 VAL B N 1
ATOM 4056 C CA . VAL B 1 233 ? 10.242 -26.219 -5.449 1 88.38 233 VAL B CA 1
ATOM 4057 C C . VAL B 1 233 ? 10.094 -27.031 -6.738 1 88.38 233 VAL B C 1
ATOM 4059 O O . VAL B 1 233 ? 9.312 -27.984 -6.801 1 88.38 233 VAL B O 1
ATOM 4062 N N . THR B 1 234 ? 10.812 -26.719 -7.758 1 84.06 234 THR B N 1
ATOM 4063 C CA . THR B 1 234 ? 10.656 -27.391 -9.047 1 84.06 234 THR B CA 1
ATOM 4064 C C . THR B 1 234 ? 11.555 -28.625 -9.133 1 84.06 234 THR B C 1
ATOM 4066 O O . THR B 1 234 ? 11.336 -29.5 -9.961 1 84.06 234 THR B O 1
ATOM 4069 N N . ARG B 1 235 ? 12.547 -28.641 -8.367 1 78.12 235 ARG B N 1
ATOM 4070 C CA . ARG B 1 235 ? 13.414 -29.812 -8.375 1 78.12 235 ARG B CA 1
ATOM 4071 C C . ARG B 1 235 ? 12.742 -30.984 -7.676 1 78.12 235 ARG B C 1
ATOM 4073 O O . ARG B 1 235 ? 13.016 -32.156 -8 1 78.12 235 ARG B O 1
ATOM 4080 N N . ASN B 1 236 ? 11.953 -30.562 -6.723 1 68.44 236 ASN B N 1
ATOM 4081 C CA . ASN B 1 236 ? 11.258 -31.641 -6.023 1 68.44 236 ASN B CA 1
ATOM 4082 C C . ASN B 1 236 ? 10.016 -32.094 -6.781 1 68.44 236 ASN B C 1
ATOM 4084 O O . ASN B 1 236 ? 9.031 -31.375 -6.859 1 68.44 236 ASN B O 1
ATOM 4088 N N . SER B 1 237 ? 10.094 -33.125 -7.43 1 65.25 237 SER B N 1
ATOM 4089 C CA . SER B 1 237 ? 9.062 -33.656 -8.328 1 65.25 237 SER B CA 1
ATOM 4090 C C . SER B 1 237 ? 7.812 -34.062 -7.555 1 65.25 237 SER B C 1
ATOM 4092 O O . SER B 1 237 ? 6.762 -34.312 -8.148 1 65.25 237 SER B O 1
ATOM 4094 N N . THR B 1 238 ? 7.816 -33.812 -6.348 1 79.44 238 THR B N 1
ATOM 4095 C CA . THR B 1 238 ? 6.688 -34.344 -5.582 1 79.44 238 THR B CA 1
ATOM 4096 C C . THR B 1 238 ? 5.66 -33.25 -5.316 1 79.44 238 THR B C 1
ATOM 4098 O O . THR B 1 238 ? 4.555 -33.531 -4.852 1 79.44 238 THR B O 1
ATOM 4101 N N . PHE B 1 239 ? 5.977 -32.125 -5.719 1 86.44 239 PHE B N 1
ATOM 4102 C CA . PHE B 1 239 ? 5.035 -31.062 -5.395 1 86.44 239 PHE B CA 1
ATOM 4103 C C . PHE B 1 239 ? 3.984 -30.906 -6.488 1 86.44 239 PHE B C 1
ATOM 4105 O O . PHE B 1 239 ? 4.305 -30.969 -7.676 1 86.44 239 PHE B O 1
ATOM 4112 N N . ASP B 1 240 ? 2.809 -30.844 -6.086 1 88.62 240 ASP B N 1
ATOM 4113 C CA . ASP B 1 240 ? 1.723 -30.609 -7.031 1 88.62 240 ASP B CA 1
ATOM 4114 C C . A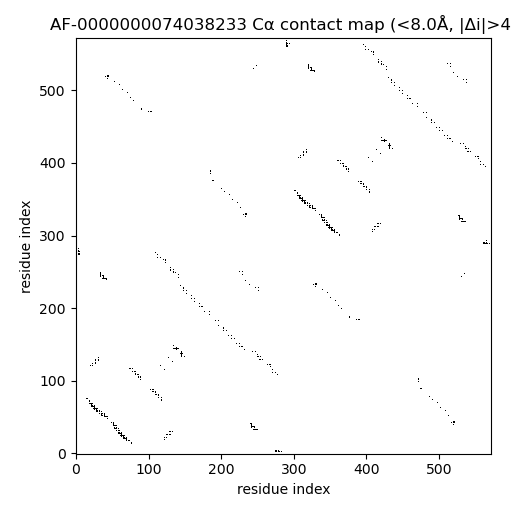SP B 1 240 ? 1.708 -29.156 -7.5 1 88.62 240 ASP B C 1
ATOM 4116 O O . ASP B 1 240 ? 2.391 -28.297 -6.926 1 88.62 240 ASP B O 1
ATOM 4120 N N . VAL B 1 241 ? 0.999 -28.906 -8.539 1 84.94 241 VAL B N 1
ATOM 4121 C CA . VAL B 1 241 ? 0.949 -27.594 -9.195 1 84.94 241 VAL B CA 1
ATOM 4122 C C . VAL B 1 241 ? 0.494 -26.531 -8.195 1 84.94 241 VAL B C 1
ATOM 4124 O O . VAL B 1 241 ? 1.074 -25.453 -8.133 1 84.94 241 VAL B O 1
ATOM 4127 N N . GLY B 1 242 ? -0.489 -26.844 -7.414 1 91.31 242 GLY B N 1
ATOM 4128 C CA . GLY B 1 242 ? -1.02 -25.906 -6.438 1 91.31 242 GLY B CA 1
ATOM 4129 C C . GLY B 1 242 ? -0.022 -25.547 -5.355 1 91.31 242 GLY B C 1
ATOM 4130 O O . GLY B 1 242 ? 0.03 -24.391 -4.906 1 91.31 242 GLY B O 1
ATOM 4131 N N . SER B 1 243 ? 0.744 -26.531 -4.926 1 92.56 243 SER B N 1
ATOM 4132 C CA . SER B 1 243 ? 1.761 -26.266 -3.912 1 92.56 243 SER B CA 1
ATOM 4133 C C . SER B 1 243 ? 2.877 -25.391 -4.457 1 92.56 243 SER B C 1
ATOM 4135 O O . SER B 1 243 ? 3.416 -24.547 -3.738 1 92.56 243 SER B O 1
ATOM 4137 N N . ILE B 1 244 ? 3.213 -25.609 -5.691 1 91.88 244 ILE B N 1
ATOM 4138 C CA . ILE B 1 244 ? 4.215 -24.766 -6.336 1 91.88 244 ILE B CA 1
ATOM 4139 C C . ILE B 1 244 ? 3.709 -23.328 -6.406 1 91.88 244 ILE B C 1
ATOM 4141 O O . ILE B 1 244 ? 4.426 -22.391 -6.039 1 91.88 244 ILE B O 1
ATOM 4145 N N . TYR B 1 245 ? 2.514 -23.188 -6.805 1 92.31 245 TYR B N 1
ATOM 4146 C CA . TYR B 1 245 ? 1.906 -21.859 -6.859 1 92.31 245 TYR B CA 1
ATOM 4147 C C . TYR B 1 245 ? 1.964 -21.172 -5.496 1 92.31 245 TYR B C 1
ATOM 4149 O O . TYR B 1 245 ? 2.396 -20.031 -5.391 1 92.31 245 TYR B O 1
ATOM 4157 N N . ALA B 1 246 ? 1.518 -21.875 -4.504 1 94.94 246 ALA B N 1
ATOM 4158 C CA . ALA B 1 246 ? 1.394 -21.297 -3.174 1 94.94 246 ALA B CA 1
ATOM 4159 C C . ALA B 1 246 ? 2.754 -20.859 -2.639 1 94.94 246 ALA B C 1
ATOM 4161 O O . ALA B 1 246 ? 2.891 -19.75 -2.107 1 94.94 246 ALA B O 1
ATOM 4162 N N . MET B 1 247 ? 3.721 -21.641 -2.771 1 95.31 247 MET B N 1
ATOM 4163 C CA . MET B 1 247 ? 5.043 -21.344 -2.238 1 95.31 247 MET B CA 1
ATOM 4164 C C . MET B 1 247 ? 5.641 -20.125 -2.934 1 95.31 247 MET B C 1
ATOM 4166 O O . MET B 1 247 ? 6.211 -19.25 -2.281 1 95.31 247 MET B O 1
ATOM 4170 N N . VAL B 1 248 ? 5.441 -20.062 -4.246 1 93.81 248 VAL B N 1
ATOM 4171 C CA . VAL B 1 248 ? 5.957 -18.906 -4.992 1 93.81 248 VAL B CA 1
ATOM 4172 C C . VAL B 1 248 ? 5.188 -17.656 -4.602 1 93.81 248 VAL B C 1
ATOM 4174 O O . VAL B 1 248 ? 5.781 -16.594 -4.395 1 93.81 248 VAL B O 1
ATOM 4177 N N . ALA B 1 249 ? 3.924 -17.797 -4.449 1 95.19 249 ALA B N 1
ATOM 4178 C CA . ALA B 1 249 ? 3.098 -16.672 -4.039 1 95.19 249 ALA B CA 1
ATOM 4179 C C . ALA B 1 249 ? 3.498 -16.172 -2.656 1 95.19 249 ALA B C 1
ATOM 4181 O O . ALA B 1 249 ? 3.523 -14.953 -2.41 1 95.19 249 ALA B O 1
ATOM 4182 N N . TYR B 1 250 ? 3.82 -17.062 -1.768 1 96.38 250 TYR B N 1
ATOM 4183 C CA . TYR B 1 250 ? 4.184 -16.688 -0.408 1 96.38 250 TYR B CA 1
ATOM 4184 C C . TYR B 1 250 ? 5.535 -15.977 -0.383 1 96.38 250 TYR B C 1
ATOM 4186 O O . TYR B 1 250 ? 5.734 -15.031 0.385 1 96.38 250 TYR B O 1
ATOM 4194 N N . VAL B 1 251 ? 6.434 -16.438 -1.169 1 95.44 251 VAL B N 1
ATOM 4195 C CA . VAL B 1 251 ? 7.727 -15.766 -1.199 1 95.44 251 VAL B CA 1
ATOM 4196 C C . VAL B 1 251 ? 7.559 -14.352 -1.758 1 95.44 251 VAL B C 1
ATOM 4198 O O . VAL B 1 251 ? 8.203 -13.414 -1.287 1 95.44 251 VAL B O 1
ATOM 4201 N N . MET B 1 252 ? 6.707 -14.234 -2.76 1 94.56 252 MET B N 1
ATOM 4202 C CA . MET B 1 252 ? 6.43 -12.906 -3.309 1 94.56 252 MET B CA 1
ATOM 4203 C C . MET B 1 252 ? 5.766 -12.016 -2.266 1 94.56 252 MET B C 1
ATOM 4205 O O . MET B 1 252 ? 6.066 -10.828 -2.178 1 94.56 252 MET B O 1
ATOM 4209 N N . THR B 1 253 ? 4.871 -12.609 -1.543 1 93.88 253 THR B N 1
ATOM 4210 C CA . THR B 1 253 ? 4.23 -11.867 -0.464 1 93.88 253 THR B CA 1
ATOM 4211 C C . THR B 1 253 ? 5.258 -11.422 0.575 1 93.88 253 THR B C 1
ATOM 4213 O O . THR B 1 253 ? 5.207 -10.289 1.063 1 93.88 253 THR B O 1
ATOM 4216 N N . LEU B 1 254 ? 6.141 -12.289 0.911 1 95.25 254 LEU B N 1
ATOM 4217 C CA . LEU B 1 254 ? 7.199 -11.984 1.867 1 95.25 254 LEU B CA 1
ATOM 4218 C C . LEU B 1 254 ? 8.07 -10.836 1.371 1 95.25 254 LEU B C 1
ATOM 4220 O O . LEU B 1 254 ? 8.312 -9.875 2.104 1 95.25 254 LEU B O 1
ATOM 4224 N N . THR B 1 255 ? 8.5 -10.945 0.143 1 92.94 255 THR B N 1
ATOM 4225 C CA . THR B 1 255 ? 9.352 -9.914 -0.431 1 92.94 255 THR B CA 1
ATOM 4226 C C . THR B 1 255 ? 8.625 -8.57 -0.481 1 92.94 255 THR B C 1
ATOM 4228 O O . THR B 1 255 ? 9.211 -7.527 -0.177 1 92.94 255 THR B O 1
ATOM 4231 N N . ASP B 1 256 ? 7.367 -8.602 -0.831 1 90.38 256 ASP B N 1
ATOM 4232 C CA . ASP B 1 256 ? 6.57 -7.379 -0.87 1 90.38 256 ASP B CA 1
ATOM 4233 C C . ASP B 1 256 ? 6.438 -6.766 0.521 1 90.38 256 ASP B C 1
ATOM 4235 O O . ASP B 1 256 ? 6.551 -5.547 0.681 1 90.38 256 ASP B O 1
ATOM 4239 N N . SER B 1 257 ? 6.164 -7.594 1.463 1 91.12 257 SER B N 1
ATOM 4240 C CA . SER B 1 257 ? 6 -7.133 2.84 1 91.12 257 SER B CA 1
ATOM 4241 C C . SER B 1 257 ? 7.297 -6.551 3.385 1 91.12 257 SER B C 1
ATOM 4243 O O . SER B 1 257 ? 7.281 -5.547 4.098 1 91.12 257 SER B O 1
ATOM 4245 N N . LEU B 1 258 ? 8.359 -7.121 3.027 1 88.75 258 LEU B N 1
ATOM 4246 C CA . LEU B 1 258 ? 9.664 -6.656 3.484 1 88.75 258 LEU B CA 1
ATOM 4247 C C . LEU B 1 258 ? 10.031 -5.332 2.826 1 88.75 258 LEU B C 1
ATOM 4249 O O . LEU B 1 258 ? 10.68 -4.484 3.445 1 88.75 258 LEU B O 1
ATOM 4253 N N . GLU B 1 259 ? 9.594 -5.172 1.641 1 81.62 259 GLU B N 1
ATOM 4254 C CA . GLU B 1 259 ? 9.867 -3.939 0.91 1 81.62 259 GLU B CA 1
ATOM 4255 C C . GLU B 1 259 ? 9.141 -2.754 1.534 1 81.62 259 GLU B C 1
ATOM 4257 O O . GLU B 1 259 ? 9.602 -1.614 1.441 1 81.62 259 GLU B O 1
ATOM 4262 N N . ASN B 1 260 ? 8.07 -3.018 2.148 1 77.88 260 ASN B N 1
ATOM 4263 C CA . ASN B 1 260 ? 7.289 -1.951 2.766 1 77.88 260 ASN B CA 1
ATOM 4264 C C . ASN B 1 260 ? 7.656 -1.768 4.234 1 77.88 260 ASN B C 1
ATOM 4266 O O . ASN B 1 260 ? 7.074 -0.928 4.926 1 77.88 260 ASN B O 1
ATOM 4270 N N . ALA B 1 261 ? 8.656 -2.35 4.695 1 70.19 261 ALA B N 1
ATOM 4271 C CA . ALA B 1 261 ? 9.031 -2.357 6.105 1 70.19 261 ALA B CA 1
ATOM 4272 C C . ALA B 1 261 ? 9.477 -0.972 6.562 1 70.19 261 ALA B C 1
ATOM 4274 O O . ALA B 1 261 ? 9.102 -0.52 7.648 1 70.19 261 ALA B O 1
ATOM 4275 N N . PRO B 1 262 ? 10.188 -0.268 5.742 1 65.88 262 PRO B N 1
ATOM 4276 C CA . PRO B 1 262 ? 10.578 1.075 6.172 1 65.88 262 PRO B CA 1
ATOM 4277 C C . PRO B 1 262 ? 9.375 1.993 6.402 1 65.88 262 PRO B C 1
ATOM 4279 O O . PRO B 1 262 ? 9.383 2.805 7.332 1 65.88 262 PRO B O 1
ATOM 4282 N N . ASP B 1 263 ? 8.43 1.812 5.484 1 71.62 263 ASP B N 1
ATOM 4283 C CA . ASP B 1 263 ? 7.207 2.588 5.676 1 71.62 263 ASP B CA 1
ATOM 4284 C C . ASP B 1 263 ? 6.531 2.23 7 1 71.62 263 ASP B C 1
ATOM 4286 O O . ASP B 1 263 ? 5.973 3.102 7.672 1 71.62 263 ASP B O 1
ATOM 4290 N N . LEU B 1 264 ? 6.773 1.012 7.387 1 69.25 264 LEU B N 1
ATOM 4291 C CA . LEU B 1 264 ? 6.188 0.557 8.641 1 69.25 264 LEU B CA 1
ATOM 4292 C C . LEU B 1 264 ? 6.898 1.188 9.836 1 69.25 264 LEU B C 1
ATOM 4294 O O . LEU B 1 264 ? 6.25 1.602 10.805 1 69.25 264 LEU B O 1
ATOM 4298 N N . VAL B 1 265 ? 8.133 1.302 9.641 1 67.62 265 VAL B N 1
ATOM 4299 C CA . VAL B 1 265 ? 8.93 1.899 10.703 1 67.62 265 VAL B CA 1
ATOM 4300 C C . VAL B 1 265 ? 8.586 3.383 10.836 1 67.62 265 VAL B C 1
ATOM 4302 O O . VAL B 1 265 ? 8.406 3.889 11.945 1 67.62 265 VAL B O 1
ATOM 4305 N N . ASP B 1 266 ? 8.461 3.994 9.734 1 68.06 266 ASP B N 1
ATOM 4306 C CA . ASP B 1 266 ? 8.125 5.414 9.727 1 68.06 266 ASP B CA 1
ATOM 4307 C C . ASP B 1 266 ? 6.73 5.652 10.305 1 68.06 266 ASP B C 1
ATOM 4309 O O . ASP B 1 266 ? 6.535 6.566 11.109 1 68.06 266 ASP B O 1
ATOM 4313 N N . GLU B 1 267 ? 5.875 4.828 9.93 1 68.44 267 GLU B N 1
ATOM 4314 C CA . GLU B 1 267 ? 4.504 4.961 10.422 1 68.44 267 GLU B CA 1
ATOM 4315 C C . GLU B 1 267 ? 4.426 4.676 11.914 1 68.44 267 GLU B C 1
ATOM 4317 O O . GLU B 1 267 ? 3.684 5.34 12.641 1 68.44 267 GLU B O 1
ATOM 4322 N N . GLY B 1 268 ? 5.199 3.748 12.305 1 70.06 268 GLY B N 1
ATOM 4323 C CA . GLY B 1 268 ? 5.262 3.463 13.734 1 70.06 268 GLY B CA 1
ATOM 4324 C C . GLY B 1 268 ? 5.863 4.598 14.539 1 70.06 268 GLY B C 1
ATOM 4325 O O . GLY B 1 268 ? 5.352 4.938 15.609 1 70.06 268 GLY B O 1
ATOM 4326 N N . ALA B 1 269 ? 6.863 5.145 13.961 1 67.69 269 ALA B N 1
ATOM 4327 C CA . ALA B 1 269 ? 7.512 6.27 14.625 1 67.69 269 ALA B CA 1
ATOM 4328 C C . ALA B 1 269 ? 6.59 7.484 14.672 1 67.69 269 ALA B C 1
ATOM 4330 O O . ALA B 1 269 ? 6.527 8.18 15.688 1 67.69 269 ALA B O 1
ATOM 4331 N N . HIS B 1 270 ? 5.984 7.656 13.586 1 67.44 270 HIS B N 1
ATOM 4332 C CA . HIS B 1 270 ? 5.031 8.758 13.539 1 67.44 270 HIS B CA 1
ATOM 4333 C C . HIS B 1 270 ? 3.916 8.57 14.562 1 67.44 270 HIS B C 1
ATOM 4335 O O . HIS B 1 270 ? 3.535 9.516 15.25 1 67.44 270 HIS B O 1
ATOM 4341 N N . PHE B 1 271 ? 3.463 7.402 14.633 1 68.69 271 PHE B N 1
ATOM 4342 C CA . PHE B 1 271 ? 2.418 7.082 15.594 1 68.69 271 PHE B CA 1
ATOM 4343 C C . PHE B 1 271 ? 2.912 7.305 17.016 1 68.69 271 PHE B C 1
ATOM 4345 O O . PHE B 1 271 ? 2.193 7.867 17.844 1 68.69 271 PHE B O 1
ATOM 4352 N N . TYR B 1 272 ? 4.059 6.926 17.172 1 68.88 272 TYR B N 1
ATOM 4353 C CA . TYR B 1 272 ? 4.656 7.078 18.5 1 68.88 272 TYR B CA 1
ATOM 4354 C C . TYR B 1 272 ? 4.836 8.555 18.844 1 68.88 272 TYR B C 1
ATOM 4356 O O . TYR B 1 272 ? 4.496 8.977 19.953 1 68.88 272 TYR B O 1
ATOM 4364 N N . ASP B 1 273 ? 5.293 9.305 18.016 1 67.88 273 ASP B N 1
ATOM 4365 C CA . ASP B 1 273 ? 5.531 10.727 18.234 1 67.88 273 ASP B CA 1
ATOM 4366 C C . ASP B 1 273 ? 4.223 11.469 18.5 1 67.88 273 ASP B C 1
ATOM 4368 O O . ASP B 1 273 ? 4.148 12.297 19.422 1 67.88 273 ASP B O 1
ATOM 4372 N N . VAL B 1 274 ? 3.27 11.219 17.734 1 65.75 274 VAL B N 1
ATOM 4373 C CA . VAL B 1 274 ? 1.971 11.867 17.891 1 65.75 274 VAL B CA 1
ATOM 4374 C C . VAL B 1 274 ? 1.367 11.484 19.25 1 65.75 274 VAL B C 1
ATOM 4376 O O . VAL B 1 274 ? 0.805 12.336 19.938 1 65.75 274 VAL B O 1
ATOM 4379 N N . SER B 1 275 ? 1.532 10.297 19.578 1 68.06 275 SER B N 1
ATOM 4380 C CA . SER B 1 275 ? 1.002 9.82 20.844 1 68.06 275 SER B CA 1
ATOM 4381 C C . SER B 1 275 ? 1.695 10.5 22.016 1 68.06 275 SER B C 1
ATOM 4383 O O . SER B 1 275 ? 1.049 10.844 23.016 1 68.06 275 SER B O 1
ATOM 4385 N N . LEU B 1 276 ? 2.93 10.688 21.859 1 66.75 276 LEU B N 1
ATOM 4386 C CA . LEU B 1 276 ? 3.709 11.32 22.906 1 66.75 276 LEU B CA 1
ATOM 4387 C C . LEU B 1 276 ? 3.328 12.789 23.047 1 66.75 276 LEU B C 1
ATOM 4389 O O . LEU B 1 276 ? 3.238 13.312 24.172 1 66.75 276 LEU B O 1
ATOM 4393 N N . ARG B 1 277 ? 3.225 13.406 22.047 1 65.81 277 ARG B N 1
ATOM 4394 C CA . ARG B 1 277 ? 2.877 14.82 22.047 1 65.81 277 ARG B CA 1
ATOM 4395 C C . ARG B 1 277 ? 1.54 15.055 22.75 1 65.81 277 ARG B C 1
ATOM 4397 O O . ARG B 1 277 ? 1.391 16.016 23.516 1 65.81 277 ARG B O 1
ATOM 4404 N N . ILE B 1 278 ? 0.679 14.281 22.594 1 65.62 278 ILE B N 1
ATOM 4405 C CA . ILE B 1 278 ? -0.646 14.414 23.188 1 65.62 278 ILE B CA 1
ATOM 4406 C C . ILE B 1 278 ? -0.574 14.102 24.688 1 65.62 278 ILE B C 1
ATOM 4408 O O . ILE B 1 278 ? -1.194 14.789 25.5 1 65.62 278 ILE B O 1
ATOM 4412 N N . ALA B 1 279 ? 0.144 13.055 24.875 1 64.88 279 ALA B N 1
ATOM 4413 C CA . ALA B 1 279 ? 0.304 12.68 26.281 1 64.88 279 ALA B CA 1
ATOM 4414 C C . ALA B 1 279 ? 0.877 13.836 27.094 1 64.88 279 ALA B C 1
ATOM 4416 O O . ALA B 1 279 ? 0.447 14.086 28.219 1 64.88 279 ALA B O 1
ATOM 4417 N N . THR B 1 280 ? 1.756 14.484 26.547 1 63.53 280 THR B N 1
ATOM 4418 C CA . THR B 1 280 ? 2.402 15.602 27.219 1 63.53 280 THR B CA 1
ATOM 4419 C C . THR B 1 280 ? 1.432 16.766 27.391 1 63.53 280 THR B C 1
ATOM 4421 O O . THR B 1 280 ? 1.426 17.438 28.422 1 63.53 280 THR B O 1
ATOM 4424 N N . GLN B 1 281 ? 0.635 16.906 26.406 1 63.22 281 GLN B N 1
ATOM 4425 C CA . GLN B 1 281 ? -0.321 18 26.469 1 63.22 281 GLN B CA 1
ATOM 4426 C C . GLN B 1 281 ? -1.431 17.703 27.469 1 63.22 281 GLN B C 1
ATOM 4428 O O . GLN B 1 281 ? -1.926 18.625 28.141 1 63.22 281 GLN B O 1
ATOM 4433 N N . LEU B 1 282 ? -1.785 16.516 27.531 1 61.72 282 LEU B N 1
ATOM 4434 C CA . LEU B 1 282 ? -2.826 16.125 28.469 1 61.72 282 LEU B CA 1
ATOM 4435 C C . LEU B 1 282 ? -2.291 16.109 29.891 1 61.72 282 LEU B C 1
ATOM 4437 O O . LEU B 1 282 ? -3.016 16.438 30.828 1 61.72 282 LEU B O 1
ATOM 4441 N N . ARG B 1 283 ? -1.055 15.594 30.109 1 58.62 283 ARG B N 1
ATOM 4442 C CA . ARG B 1 283 ? -0.435 15.562 31.438 1 58.62 283 ARG B CA 1
ATOM 4443 C C . ARG B 1 283 ? -0.292 16.969 32 1 58.62 283 ARG B C 1
ATOM 4445 O O . ARG B 1 283 ? -0.432 17.172 33.219 1 58.62 283 ARG B O 1
ATOM 4452 N N . GLU B 1 284 ? 0.081 17.812 31.188 1 53.72 284 GLU B N 1
ATOM 4453 C CA . GLU B 1 284 ? 0.239 19.172 31.688 1 53.72 284 GLU B CA 1
ATOM 4454 C C . GLU B 1 284 ? -1.088 19.734 32.188 1 53.72 284 GLU B C 1
ATOM 4456 O O . GLU B 1 284 ? -1.108 20.688 32.969 1 53.72 284 GLU B O 1
ATOM 4461 N N . ARG B 1 285 ? -2.113 19.016 31.875 1 52.34 285 ARG B N 1
ATOM 4462 C CA . ARG B 1 285 ? -3.414 19.516 32.281 1 52.34 285 ARG B CA 1
ATOM 4463 C C . ARG B 1 285 ? -3.967 18.703 33.469 1 52.34 285 ARG B C 1
ATOM 4465 O O . ARG B 1 285 ? -4.961 19.094 34.094 1 52.34 285 ARG B O 1
ATOM 4472 N N . THR B 1 286 ? -3.396 17.547 33.656 1 44.97 286 THR B N 1
ATOM 4473 C CA . THR B 1 286 ? -3.773 16.953 34.906 1 44.97 286 THR B CA 1
ATOM 4474 C C . THR B 1 286 ? -2.787 17.344 36 1 44.97 286 THR B C 1
ATOM 4476 O O . THR B 1 286 ? -1.574 17.359 35.781 1 44.97 286 THR B O 1
#

Organism: NCBI:txid159291